Protein AF-0000000079569253 (afdb_homodimer)

Organism: NCBI:txid1891644

InterPro domains:
  IPR000524 Transcription regulator HTH, GntR [PF00392] (21-79)
  IPR000524 Transcription regulator HTH, GntR [PS50949] (15-82)
  IPR000524 Transcription regulator HTH, GntR [SM00345] (21-79)
  IPR000524 Transcription regulator HTH, GntR [cd07377] (21-80)
  IPR008920 Transcription regulator FadR/GntR, C-terminal [G3DSA:1.20.120.530] (83-226)
  IPR008920 Transcription regulator FadR/GntR, C-terminal [SSF48008] (85-219)
  IPR011711 GntR, C-terminal [PF07729] (90-211)
  IPR011711 GntR, C-terminal [SM00895] (89-213)
  IPR036388 Winged helix-like DNA-binding domain superfamily [G3DSA:1.10.10.10] (3-81)
  IPR036390 Winged helix DNA-binding domain superfamily [SSF46785] (16-83)

Nearest PDB structures (foldseek):
  4p9f-assembly1_A  TM=8.230E-01  e=5.318E-10  Escherichia coli UMEA 3718-1
  7u5q-assembly2_B  TM=7.667E-01  e=5.229E-09  Brucella melitensis ATCC 23457
  7xp1-assembly1_A-2  TM=7.325E-01  e=9.753E-09  Pseudomonas aeruginosa PAO1
  6za7-assembly1_B  TM=6.661E-01  e=1.355E-09  Agrobacterium fabrum str. C58
  3c7j-assembly1_B-2  TM=5.438E-01  e=5.704E-08  Pseudomonas syringae pv. tomato str. DC3000

Secondary structure (DSSP, 8-state):
--THHHHHHHHHHHHHHHHHHHHHHHHHHHTTSS-TT-EEEHHHHHHHHT--HHHHHHHHHHHHHTTSEEEEETTEEEEPPP-HHHHHHHHHHHHHHHHHHHHHHTT---HHHHHHHHHHHHHTT-SSHHHHHHHHHHHHHHHHTTT--HHHHHHHHHHHHHHHHHHHHH--TTS--HHHHHHHHHHHHHHHHHHHSS-HHHHHHHHHHHHHHHHHHHHHHHHHHHS---/--THHHHHHHHHHHHHHHHHHHHHHHHHHHTTSS-TT-EEEHHHHHHHHT--HHHHHHHHHHHHHTTSEEEEETTEEEEPPP-HHHHHHHHHHHHHHHHHHHHHHTT---HHHHHHHHHHHHHTT-SSHHHHHHHHHHHHHHHHTTT--HHHHHHHHHHHHHHHHHHHHH--GGG--HHHHHHHHHHHHHHHHHHHSS-HHHHHHHHHHHHHHHHHHHHHHHHHHHS---

Sequence (460 aa):
MPQNGSLRSVANQTNSAVDLVTAEIRRAVLNGTLAPGQQFSIRGLAEQLGVSHIPIREALRRLETQGLIVLRQARSATVAPLSSDDLRNIYRLRHLIEPPLAAASVGKFSPGQADRLRALLEESRATNPDTAWQAHAEFHAALVEPAANEWDHRLLTTLWTASERYTHLVFDPTNISDVEREERYQLHRVLLEAALGDDAERMRNELADHFGYSTKRALASLEALQSPASMPQNGSLRSVANQTNSAVDLVTAEIRRAVLNGTLAPGQQFSIRGLAEQLGVSHIPIREALRRLETQGLIVLRQARSATVAP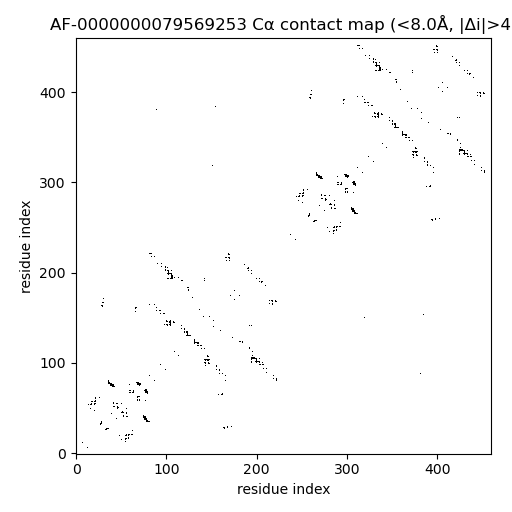LSSDDLRNIYRLRHLIEPPLAAASVGKFSPGQADRLRALLEESRATNPDTAWQAHAEFHAALVEPAANEWDHRLLTTLWTASERYTHLVFDPTNISDVEREERYQLHRVLLEAALGDDAERMRNELADHFGYSTKRALASLEALQSPAS

Foldseek 3Di:
DPPVVVVVCVVVVLVVVLVVLLVVVLVCLQLCVAPAFDKDWLVVSCVVVVHDSVSSVVSQVVVVLLVQWDDDDPTMIGGHHDDLVLLVVLLVVCLVQQLLLLLVLAPQADPVLLVLLVVLLVQLLDLDPVSNLVSVLVNSVSSRVRRDDPVSCVVVVSSSSNCSSLLCLQDVSVDDDPVRSVVVSVLVVLLSCVSHDHGSVSNSVSVSVVSVVSSVSSVVSVVCVVPPDD/DDPVVVVVCVVVVLVVVLVVLLVVVLVCLQLCVAPAFDKDWLVVSCVVVVHDSVSSVVSQVVVVLLVQWDDDDPTMIGGHHDDLVLLVVLLVVCLVQQLLLLLVLAPQDDPVLLVLLVVLLVQLLDLDPVSNLVSVLVNSVSSRVRRDDPVSSVVVVSSSSNCSSLLCLQDVSVDDDPVRSVVVSVLVVLLSCVSHDHGSVSNSVSVSVVSVVSSVSSVVSVVCVVPDDD

Solvent-accessible surface area (backbone atoms only — not comparable to full-atom values): 23893 Å² total; per-residue (Å²): 130,80,67,68,60,58,55,52,51,45,49,58,43,43,55,46,43,21,50,49,46,33,50,52,52,49,49,32,45,55,72,46,78,43,38,67,55,38,74,47,47,47,66,59,50,17,62,74,68,72,46,61,62,62,41,49,52,53,19,46,52,56,35,31,76,38,59,51,31,41,77,83,52,98,60,37,38,25,30,37,64,84,48,68,65,59,54,51,52,48,49,51,51,47,54,67,52,47,22,61,31,26,17,61,12,30,72,55,62,46,72,67,53,48,50,49,43,54,50,22,57,60,38,35,65,41,81,51,40,68,55,11,50,52,20,47,55,49,33,62,52,53,51,22,48,69,50,48,50,73,66,53,48,54,51,47,52,46,45,52,56,46,45,42,59,48,47,33,66,65,50,41,61,88,74,56,49,72,66,57,48,50,50,53,49,51,60,50,46,54,48,52,53,29,42,75,37,81,43,33,66,56,23,24,49,51,46,45,48,48,50,52,52,52,49,54,48,30,48,52,46,50,50,57,66,72,51,65,84,125,133,79,75,66,63,61,53,52,52,45,48,57,43,42,54,45,43,23,50,50,46,33,51,52,51,48,48,31,45,55,72,47,78,44,38,68,55,38,71,45,46,48,65,59,50,19,65,73,68,72,46,60,62,65,40,49,53,53,20,46,52,55,35,31,78,37,58,50,31,41,77,84,50,98,59,37,37,25,30,38,64,83,47,69,65,58,54,51,53,48,50,52,51,45,55,66,52,47,22,61,31,26,16,61,12,31,73,55,63,47,72,66,53,49,50,48,43,54,52,22,56,60,37,34,64,41,80,51,40,68,53,11,50,52,21,47,54,49,34,61,52,54,50,22,49,66,52,48,50,73,66,52,48,53,51,46,51,46,46,52,56,47,45,44,57,47,46,33,66,64,50,40,61,88,74,57,48,72,66,55,46,50,51,53,48,52,62,49,47,54,48,51,52,29,42,73,36,82,43,32,66,57,23,25,50,51,48,44,49,48,50,51,51,52,49,52,49,30,48,53,46,50,50,56,67,71,51,64,82,125

Radius of gyration: 23.81 Å; Cα contacts (8 Å, |Δi|>4): 525; chains: 2; bounding box: 60×63×62 Å

pLDDT: mean 87.36, std 14.67, range [31.45, 98.88]

Structure (mmCIF, N/CA/C/O backbone):
data_AF-0000000079569253-model_v1
#
loop_
_entity.id
_entity.type
_entity.pdbx_description
1 polymer 'GntR family transcriptional regulator'
#
loop_
_atom_site.group_PDB
_atom_site.id
_atom_site.type_symbol
_atom_site.label_atom_id
_atom_site.label_alt_id
_atom_site.label_comp_id
_atom_site.label_asym_id
_atom_site.label_entity_id
_atom_site.label_seq_id
_atom_site.pdbx_PDB_ins_code
_atom_site.Cartn_x
_atom_site.Cartn_y
_atom_site.Cartn_z
_atom_site.occupancy
_atom_site.B_iso_or_equiv
_atom_site.auth_seq_id
_atom_site.auth_comp_id
_atom_site.auth_asym_id
_atom_site.auth_atom_id
_atom_site.pdbx_PDB_model_num
ATOM 1 N N . MET A 1 1 ? 8.688 21.109 -39.844 1 31.45 1 MET A N 1
ATOM 2 C CA . MET A 1 1 ? 8.453 21.734 -38.531 1 31.45 1 MET A CA 1
ATOM 3 C C . MET A 1 1 ? 8.258 20.672 -37.438 1 31.45 1 MET A C 1
ATOM 5 O O . MET A 1 1 ? 7.52 19.703 -37.656 1 31.45 1 MET A O 1
ATOM 9 N N . PRO A 1 2 ? 9.266 20.406 -36.469 1 34.91 2 PRO A N 1
ATOM 10 C CA . PRO A 1 2 ? 9.477 19.172 -35.719 1 34.91 2 PRO A CA 1
ATOM 11 C C . PRO A 1 2 ? 8.312 18.828 -34.781 1 34.91 2 PRO A C 1
ATOM 13 O O . PRO A 1 2 ? 7.957 19.641 -33.938 1 34.91 2 PRO A O 1
ATOM 16 N N . GLN A 1 3 ? 7.238 18.234 -35.156 1 39.31 3 GLN A N 1
ATOM 17 C CA . GLN A 1 3 ? 6.004 17.703 -34.594 1 39.31 3 GLN A CA 1
ATOM 18 C C . GLN A 1 3 ? 6.277 16.969 -33.281 1 39.31 3 GLN A C 1
ATOM 20 O O . GLN A 1 3 ? 5.348 16.656 -32.531 1 39.31 3 GLN A O 1
ATOM 25 N N . ASN A 1 4 ? 7.473 16.484 -33.094 1 43.94 4 ASN A N 1
ATOM 26 C CA . ASN A 1 4 ? 7.891 15.672 -31.953 1 43.94 4 ASN A CA 1
ATOM 27 C C . ASN A 1 4 ? 7.945 16.5 -30.656 1 43.94 4 ASN A C 1
ATOM 29 O O . ASN A 1 4 ? 7.812 15.945 -29.562 1 43.94 4 ASN A O 1
ATOM 33 N N . GLY A 1 5 ? 8.211 17.797 -30.797 1 40.97 5 GLY A N 1
ATOM 34 C CA . GLY A 1 5 ? 8.305 18.734 -29.688 1 40.97 5 GLY A CA 1
ATOM 35 C C . GLY A 1 5 ? 6.969 19.016 -29.031 1 40.97 5 GLY A C 1
ATOM 36 O O . GLY A 1 5 ? 6.898 19.234 -27.812 1 40.97 5 GLY A O 1
ATOM 37 N N . SER A 1 6 ? 5.941 19.125 -29.844 1 44.12 6 SER A N 1
ATOM 38 C CA . SER A 1 6 ? 4.617 19.484 -29.359 1 44.12 6 SER A CA 1
ATOM 39 C C . SER A 1 6 ? 4.039 18.391 -28.469 1 44.12 6 SER A C 1
ATOM 41 O O . SER A 1 6 ? 3.43 18.672 -27.438 1 44.12 6 SER A O 1
ATOM 43 N N . LEU A 1 7 ? 4.328 17.109 -28.766 1 39.59 7 LEU A N 1
ATOM 44 C CA . LEU A 1 7 ? 3.732 16 -28.031 1 39.59 7 LEU A CA 1
ATOM 45 C C . LEU A 1 7 ? 4.391 15.844 -26.656 1 39.59 7 LEU A C 1
ATOM 47 O O . LEU A 1 7 ? 3.717 15.547 -25.672 1 39.59 7 LEU A O 1
ATOM 51 N N . ARG A 1 8 ? 5.742 16.078 -26.594 1 43.16 8 ARG A N 1
ATOM 52 C CA . ARG A 1 8 ? 6.422 16.047 -25.312 1 43.16 8 ARG A CA 1
ATOM 53 C C . ARG A 1 8 ? 5.902 17.141 -24.375 1 43.16 8 ARG A C 1
ATOM 55 O O . ARG A 1 8 ? 5.754 16.922 -23.172 1 43.16 8 ARG A O 1
ATOM 62 N N . SER A 1 9 ? 5.703 18.234 -25.094 1 45.44 9 SER A N 1
ATOM 63 C CA . SER A 1 9 ? 5.203 19.375 -24.328 1 45.44 9 SER A CA 1
ATOM 64 C C . SER A 1 9 ? 3.809 19.109 -23.781 1 45.44 9 SER A C 1
ATOM 66 O O . SER A 1 9 ? 3.523 19.422 -22.625 1 45.44 9 SER A O 1
ATOM 68 N N . VAL A 1 10 ? 3.074 18.281 -24.562 1 41.62 10 VAL A N 1
ATOM 69 C CA . VAL A 1 10 ? 1.703 18.031 -24.125 1 41.62 10 VAL A CA 1
ATOM 70 C C . VAL A 1 10 ? 1.697 17 -23 1 41.62 10 VAL A C 1
ATOM 72 O O . VAL A 1 10 ? 0.963 17.141 -22.016 1 41.62 10 VAL A O 1
ATOM 75 N N . ALA A 1 11 ? 2.529 15.945 -23.109 1 44.12 11 ALA A N 1
ATOM 76 C CA . ALA A 1 11 ? 2.602 14.914 -22.078 1 44.12 11 ALA A CA 1
ATOM 77 C C . ALA A 1 11 ? 3.156 15.492 -20.766 1 44.12 11 ALA A C 1
ATOM 79 O O . ALA A 1 11 ? 2.662 15.172 -19.688 1 44.12 11 ALA A O 1
ATOM 80 N N . ASN A 1 12 ? 4.301 16.172 -20.922 1 49.88 12 ASN A N 1
ATOM 81 C CA . ASN A 1 12 ? 4.82 16.891 -19.766 1 49.88 12 ASN A CA 1
ATOM 82 C C . ASN A 1 12 ? 3.781 17.844 -19.188 1 49.88 12 ASN A C 1
ATOM 84 O O . ASN A 1 12 ? 3.678 17.984 -17.969 1 49.88 12 ASN A O 1
ATOM 88 N N . GLN A 1 13 ? 3.055 18.297 -20.125 1 51.44 13 GLN A N 1
ATOM 89 C CA . GLN A 1 13 ? 2.004 19.219 -19.703 1 51.44 13 GLN A CA 1
ATOM 90 C C . GLN A 1 13 ? 0.846 18.469 -19.047 1 51.44 13 GLN A C 1
ATOM 92 O O . GLN A 1 13 ? 0.265 18.938 -18.078 1 51.44 13 GLN A O 1
ATOM 97 N N . THR A 1 14 ? 0.548 17.281 -19.641 1 51.22 14 THR A N 1
ATOM 98 C CA . THR A 1 14 ? -0.54 16.484 -19.094 1 51.22 14 THR A CA 1
ATOM 99 C C . THR A 1 14 ? -0.167 15.945 -17.719 1 51.22 14 THR A C 1
ATOM 101 O O . THR A 1 14 ? -0.992 15.938 -16.797 1 51.22 14 THR A O 1
ATOM 104 N N . ASN A 1 15 ? 1.116 15.406 -17.609 1 58.38 15 ASN A N 1
ATOM 105 C CA . ASN A 1 15 ? 1.576 14.977 -16.297 1 58.38 15 ASN A CA 1
ATOM 106 C C . ASN A 1 15 ? 1.554 16.125 -15.289 1 58.38 15 ASN A C 1
ATOM 108 O O . ASN A 1 15 ? 1.135 15.938 -14.141 1 58.38 15 ASN A O 1
ATOM 112 N N . SER A 1 16 ? 1.792 17.141 -15.945 1 71.38 16 SER A N 1
ATOM 113 C CA . SER A 1 16 ? 1.782 18.344 -15.117 1 71.38 16 SER A CA 1
ATOM 114 C C . SER A 1 16 ? 0.36 18.734 -14.742 1 71.38 16 SER A C 1
ATOM 116 O O . SER A 1 16 ? 0.093 19.094 -13.586 1 71.38 16 SER A O 1
ATOM 118 N N . ALA A 1 17 ? -0.539 18.438 -15.719 1 79.62 17 ALA A N 1
ATOM 119 C CA . ALA A 1 17 ? -1.925 18.812 -15.445 1 79.62 17 ALA A CA 1
ATOM 120 C C . ALA A 1 17 ? -2.561 17.859 -14.438 1 79.62 17 ALA A C 1
ATOM 122 O O . ALA A 1 17 ? -3.293 18.281 -13.547 1 79.62 17 ALA A O 1
ATOM 123 N N . VAL A 1 18 ? -2.244 16.531 -14.555 1 84.75 18 VAL A N 1
ATOM 124 C CA . VAL A 1 18 ? -2.771 15.539 -13.633 1 84.75 18 VAL A CA 1
ATOM 125 C C . VAL A 1 18 ? -2.266 15.812 -12.219 1 84.75 18 VAL A C 1
ATOM 127 O O . VAL A 1 18 ? -3.033 15.758 -11.258 1 84.75 18 VAL A O 1
ATOM 130 N N . ASP A 1 19 ? -1.013 16.141 -12.211 1 85.44 19 ASP A N 1
ATOM 131 C CA . ASP A 1 19 ? -0.419 16.453 -10.914 1 85.44 19 ASP A CA 1
ATOM 132 C C . ASP A 1 19 ? -1.086 17.672 -10.281 1 85.44 19 ASP A C 1
ATOM 134 O O . ASP A 1 19 ? -1.398 17.672 -9.086 1 85.44 19 ASP A O 1
ATOM 138 N N . LEU A 1 20 ? -1.277 18.625 -11.078 1 85.31 20 LEU A N 1
ATOM 139 C CA . LEU A 1 20 ? -1.897 19.859 -10.602 1 85.31 20 LEU A CA 1
ATOM 140 C C . LEU A 1 20 ? -3.336 19.609 -10.164 1 85.31 20 LEU A C 1
ATOM 142 O O . LEU A 1 20 ? -3.754 20.062 -9.094 1 85.31 20 LEU A O 1
ATOM 146 N N . VAL A 1 21 ? -4.047 18.922 -10.977 1 89.31 21 VAL A N 1
ATOM 147 C CA . VAL A 1 21 ? -5.445 18.625 -10.664 1 89.31 21 VAL A CA 1
ATOM 148 C C . VAL A 1 21 ? -5.523 17.766 -9.406 1 89.31 21 VAL A C 1
ATOM 150 O O . VAL A 1 21 ? -6.363 18 -8.539 1 89.31 21 VAL A O 1
ATOM 153 N N . THR A 1 22 ? -4.645 16.828 -9.336 1 90 22 THR A N 1
ATOM 154 C CA . THR A 1 22 ? -4.605 15.953 -8.164 1 90 22 THR A CA 1
ATOM 155 C C . THR A 1 22 ? -4.371 16.766 -6.895 1 90 22 THR A C 1
ATOM 157 O O . THR A 1 22 ? -5.078 16.609 -5.898 1 90 22 THR A O 1
ATOM 160 N N . ALA A 1 23 ? -3.439 17.672 -7.008 1 87.25 23 ALA A N 1
ATOM 161 C CA . ALA A 1 23 ? -3.102 18.516 -5.859 1 87.25 23 ALA A CA 1
ATOM 162 C C . ALA A 1 23 ? -4.273 19.406 -5.469 1 87.25 23 ALA A C 1
ATOM 164 O O . ALA A 1 23 ? -4.562 19.578 -4.285 1 87.25 23 ALA A O 1
ATOM 165 N N . GLU A 1 24 ? -4.922 19.922 -6.402 1 87.44 24 GLU A N 1
ATOM 166 C CA . GLU A 1 24 ? -6.027 20.844 -6.141 1 87.44 24 GLU A CA 1
ATOM 167 C C . GLU A 1 24 ? -7.211 20.109 -5.512 1 87.44 24 GLU A C 1
ATOM 169 O O . GLU A 1 24 ? -7.809 20.609 -4.551 1 87.44 24 GLU A O 1
ATOM 174 N N . ILE A 1 25 ? -7.523 19.016 -6.023 1 89.56 25 ILE A N 1
ATOM 175 C CA . ILE A 1 25 ? -8.641 18.25 -5.484 1 89.56 25 ILE A CA 1
ATOM 176 C C . ILE A 1 25 ? -8.305 17.766 -4.078 1 89.56 25 ILE A C 1
ATOM 178 O O . ILE A 1 25 ? -9.141 17.828 -3.174 1 89.56 25 ILE A O 1
ATOM 182 N N . ARG A 1 26 ? -7.117 17.328 -3.939 1 88.44 26 ARG A N 1
ATOM 183 C CA . ARG A 1 26 ? -6.672 16.891 -2.619 1 88.44 26 ARG A CA 1
ATOM 184 C C . ARG A 1 26 ? -6.793 18.016 -1.599 1 88.44 26 ARG A C 1
ATOM 186 O O . ARG A 1 26 ? -7.309 17.812 -0.497 1 88.44 26 ARG A O 1
ATOM 193 N N . ARG A 1 27 ? -6.324 19.156 -1.987 1 84.69 27 ARG A N 1
ATOM 194 C CA . ARG A 1 27 ? -6.414 20.328 -1.115 1 84.69 27 ARG A CA 1
ATOM 195 C C . ARG A 1 27 ? -7.863 20.625 -0.748 1 84.69 27 ARG A C 1
ATOM 197 O O . ARG A 1 27 ? -8.172 20.875 0.417 1 84.69 27 ARG A O 1
ATOM 204 N N . ALA A 1 28 ? -8.727 20.547 -1.685 1 86.44 28 ALA A N 1
ATOM 205 C CA . ALA A 1 28 ? -10.141 20.844 -1.459 1 86.44 28 ALA A CA 1
ATOM 206 C C . ALA A 1 28 ? -10.773 19.828 -0.52 1 86.44 28 ALA A C 1
ATOM 208 O O . ALA A 1 28 ? -11.633 20.172 0.297 1 86.44 28 ALA A O 1
ATOM 209 N N . VAL A 1 29 ? -10.32 18.625 -0.598 1 87.44 29 VAL A N 1
ATOM 210 C CA . VAL A 1 29 ? -10.828 17.562 0.26 1 87.44 29 VAL A CA 1
ATOM 211 C C . VAL A 1 29 ? -10.312 17.75 1.685 1 87.44 29 VAL A C 1
ATOM 213 O O . VAL A 1 29 ? -11.086 17.703 2.645 1 87.44 29 VAL A O 1
ATOM 216 N N . LEU A 1 30 ? -9.078 18.094 1.805 1 84.75 30 LEU A N 1
ATOM 217 C CA . LEU A 1 30 ? -8.414 18.141 3.105 1 84.75 30 LEU A CA 1
ATOM 218 C C . LEU A 1 30 ? -8.844 19.375 3.885 1 84.75 30 LEU A C 1
ATOM 220 O O . LEU A 1 30 ? -8.945 19.344 5.113 1 84.75 30 LEU A O 1
ATOM 224 N N . ASN A 1 31 ? -9.125 20.422 3.145 1 79.88 31 ASN A N 1
ATOM 225 C CA . ASN A 1 31 ? -9.5 21.641 3.848 1 79.88 31 ASN A CA 1
ATOM 226 C C . ASN A 1 31 ? -11.016 21.766 4.004 1 79.88 31 ASN A C 1
ATOM 228 O O . ASN A 1 31 ? -11.516 22.75 4.535 1 79.88 31 ASN A O 1
ATOM 232 N N . GLY A 1 32 ? -11.75 20.781 3.449 1 83.12 32 GLY A N 1
ATOM 233 C CA . GLY A 1 32 ? -13.18 20.703 3.689 1 83.12 32 GLY A CA 1
ATOM 234 C C . GLY A 1 32 ? -14 21.438 2.637 1 83.12 32 GLY A C 1
ATOM 235 O O . GLY A 1 32 ? -15.227 21.406 2.672 1 83.12 32 GLY A O 1
ATOM 236 N N . THR A 1 33 ? -13.32 22.109 1.691 1 83.88 33 THR A N 1
ATOM 237 C CA . THR A 1 33 ? -14.055 22.719 0.582 1 83.88 33 THR A CA 1
ATOM 238 C C . THR A 1 33 ? -14.922 21.672 -0.124 1 83.88 33 THR A C 1
ATOM 240 O O . THR A 1 33 ? -16.047 21.969 -0.526 1 83.88 33 THR A O 1
ATOM 243 N N . LEU A 1 34 ? -14.391 20.547 -0.294 1 88.81 34 LEU A N 1
ATOM 244 C CA . LEU A 1 34 ? -15.172 19.375 -0.635 1 88.81 34 LEU A CA 1
ATOM 245 C C . LEU A 1 34 ? -15.398 18.5 0.592 1 88.81 34 LEU A C 1
ATOM 247 O O . LEU A 1 34 ? -14.461 17.859 1.083 1 88.81 34 LEU A O 1
ATOM 251 N N . ALA A 1 35 ? -16.625 18.438 1.01 1 88.25 35 ALA A N 1
ATOM 252 C CA . ALA A 1 35 ? -16.922 17.812 2.291 1 88.25 35 ALA A CA 1
ATOM 253 C C . ALA A 1 35 ? -16.938 16.281 2.16 1 88.25 35 ALA A C 1
ATOM 255 O O . ALA A 1 35 ? -17.25 15.75 1.095 1 88.25 35 ALA A O 1
ATOM 256 N N . PRO A 1 36 ? -16.656 15.633 3.266 1 89.12 36 PRO A N 1
ATOM 257 C CA . PRO A 1 36 ? -16.797 14.18 3.252 1 89.12 36 PRO A CA 1
ATOM 258 C C . PRO A 1 36 ? -18.188 13.719 2.818 1 89.12 36 PRO A C 1
ATOM 260 O O . PRO A 1 36 ? -19.188 14.242 3.307 1 89.12 36 PRO A O 1
ATOM 263 N N . GLY A 1 37 ? -18.172 12.805 1.849 1 89.69 37 GLY A N 1
ATOM 264 C CA . GLY A 1 37 ? -19.438 12.273 1.363 1 89.69 37 GLY A CA 1
ATOM 265 C C . GLY A 1 37 ? -20.047 13.109 0.26 1 89.69 37 GLY A C 1
ATOM 266 O O . GLY A 1 37 ? -21.031 12.695 -0.373 1 89.69 37 GLY A O 1
ATOM 267 N N . GLN A 1 38 ? -19.5 14.25 -0.026 1 90.94 38 GLN A N 1
ATOM 268 C CA . GLN A 1 38 ? -20.047 15.148 -1.04 1 90.94 38 GLN A CA 1
ATOM 269 C C . GLN A 1 38 ? -19.812 14.594 -2.443 1 90.94 38 GLN A C 1
ATOM 271 O O . GLN A 1 38 ? -18.719 14.141 -2.764 1 90.94 38 GLN A O 1
ATOM 276 N N . GLN A 1 39 ? -20.828 14.625 -3.209 1 91.31 39 GLN A N 1
ATOM 277 C CA . GLN A 1 39 ? -20.719 14.258 -4.617 1 91.31 39 GLN A CA 1
ATOM 278 C C . GLN A 1 39 ? -20.406 15.469 -5.48 1 91.31 39 GLN A C 1
ATOM 280 O O . GLN A 1 39 ? -20.875 16.578 -5.215 1 91.31 39 GLN A O 1
ATOM 285 N N . PHE A 1 40 ? -19.562 15.25 -6.48 1 87.94 40 PHE A N 1
ATOM 286 C CA . PHE A 1 40 ? -19.281 16.344 -7.41 1 87.94 40 PHE A CA 1
ATOM 287 C C . PHE A 1 40 ? -19.094 15.805 -8.828 1 87.94 40 PHE A C 1
ATOM 289 O O . PHE A 1 40 ? -18.734 14.641 -9.016 1 87.94 40 PHE A O 1
ATOM 296 N N . SER A 1 41 ? -19.469 16.609 -9.734 1 88.31 41 SER A N 1
ATOM 297 C CA . SER A 1 41 ? -19.422 16.219 -11.141 1 88.31 41 SER A CA 1
ATOM 298 C C . SER A 1 41 ? -18.031 16.422 -11.727 1 88.31 41 SER A C 1
ATOM 300 O O . SER A 1 41 ? -17.375 17.406 -11.43 1 88.31 41 SER A O 1
ATOM 302 N N . ILE A 1 42 ? -17.656 15.484 -12.516 1 86.88 42 ILE A N 1
ATOM 303 C CA . ILE A 1 42 ? -16.359 15.578 -13.203 1 86.88 42 ILE A CA 1
ATOM 304 C C . ILE A 1 42 ? -16.391 16.75 -14.18 1 86.88 42 ILE A C 1
ATOM 306 O O . ILE A 1 42 ? -15.414 17.5 -14.281 1 86.88 42 ILE A O 1
ATOM 310 N N . ARG A 1 43 ? -17.469 16.891 -14.828 1 85.25 43 ARG A N 1
ATOM 311 C CA . ARG A 1 43 ? -17.641 18 -15.773 1 85.25 43 ARG A CA 1
ATOM 312 C C . ARG A 1 43 ? -17.531 19.344 -15.062 1 85.25 43 ARG A C 1
ATOM 314 O O . ARG A 1 43 ? -16.844 20.25 -15.539 1 85.25 43 ARG A O 1
ATOM 321 N N . GLY A 1 44 ? -18.219 19.438 -14.031 1 86.38 44 GLY A N 1
ATOM 322 C CA . GLY A 1 44 ? -18.156 20.672 -13.266 1 86.38 44 GLY A CA 1
ATOM 323 C C . GLY A 1 44 ? -16.75 21.016 -12.805 1 86.38 44 GLY A C 1
ATOM 324 O O . GLY A 1 44 ? -16.344 22.188 -12.875 1 86.38 44 GLY A O 1
ATOM 325 N N . LEU A 1 45 ? -16.062 20.047 -12.336 1 85.56 45 LEU A N 1
ATOM 326 C CA . LEU A 1 45 ? -14.703 20.266 -11.867 1 85.56 45 LEU A CA 1
ATOM 327 C C . LEU A 1 45 ? -13.781 20.656 -13.023 1 85.56 45 LEU A C 1
ATOM 329 O O . LEU A 1 45 ? -12.898 21.5 -12.867 1 85.56 45 LEU A O 1
ATOM 333 N N . ALA A 1 46 ? -13.992 20.016 -14.086 1 86.88 46 ALA A N 1
ATOM 334 C CA . ALA A 1 46 ? -13.219 20.328 -15.281 1 86.88 46 ALA A CA 1
ATOM 335 C C . ALA A 1 46 ? -13.406 21.797 -15.672 1 86.88 46 ALA A C 1
ATOM 337 O O . ALA A 1 46 ? -12.43 22.5 -15.977 1 86.88 46 ALA A O 1
ATOM 338 N N . GLU A 1 47 ? -14.609 22.234 -15.633 1 87.94 47 GLU A N 1
ATOM 339 C CA . GLU A 1 47 ? -14.93 23.625 -15.945 1 87.94 47 GLU A CA 1
ATOM 340 C C . GLU A 1 47 ? -14.281 24.578 -14.953 1 87.94 47 GLU A C 1
ATOM 342 O O . GLU A 1 47 ? -13.703 25.594 -15.336 1 87.94 47 GLU A O 1
ATOM 347 N N . GLN A 1 48 ? -14.328 24.234 -13.805 1 85.38 48 GLN A N 1
ATOM 348 C CA . GLN A 1 48 ? -13.781 25.062 -12.742 1 85.38 48 GLN A CA 1
ATOM 349 C C . GLN A 1 48 ? -12.266 25.188 -12.852 1 85.38 48 GLN A C 1
ATOM 351 O O . GLN A 1 48 ? -11.703 26.25 -12.586 1 85.38 48 GLN A O 1
ATOM 356 N N . LEU A 1 49 ? -11.672 24.109 -13.25 1 86.38 49 LEU A N 1
ATOM 357 C CA . LEU A 1 49 ? -10.211 24.094 -13.234 1 86.38 49 LEU A CA 1
ATOM 358 C C . LEU A 1 49 ? -9.648 24.422 -14.609 1 86.38 49 LEU A C 1
ATOM 360 O O . LEU A 1 49 ? -8.438 24.578 -14.773 1 86.38 49 LEU A O 1
ATOM 364 N N . GLY A 1 50 ? -10.461 24.469 -15.578 1 87.12 50 GLY A N 1
ATOM 365 C CA . GLY A 1 50 ? -10.047 24.828 -16.922 1 87.12 50 GLY A CA 1
ATOM 366 C C . GLY A 1 50 ? -9.242 23.75 -17.625 1 87.12 50 GLY A C 1
ATOM 367 O O . GLY A 1 50 ? -8.258 24.031 -18.297 1 87.12 50 GLY A O 1
ATOM 368 N N . VAL A 1 51 ? -9.516 22.547 -17.266 1 85.31 51 VAL A N 1
ATOM 369 C CA . VAL A 1 51 ? -8.836 21.422 -17.891 1 85.31 51 VAL A CA 1
ATOM 370 C C . VAL A 1 51 ? -9.859 20.453 -18.469 1 85.31 51 VAL A C 1
ATOM 372 O O . VAL A 1 51 ? -11.062 20.578 -18.203 1 85.31 51 VAL A O 1
ATOM 375 N N . SER A 1 52 ? -9.367 19.641 -19.328 1 82.25 52 SER A N 1
ATOM 376 C CA . SER A 1 52 ? -10.25 18.625 -19.906 1 82.25 52 SER A CA 1
ATOM 377 C C . SER A 1 52 ? -10.578 17.547 -18.875 1 82.25 52 SER A C 1
ATOM 379 O O . SER A 1 52 ? -10.016 17.516 -17.781 1 82.25 52 SER A O 1
ATOM 381 N N . HIS A 1 53 ? -11.516 16.656 -19.281 1 81.81 53 HIS A N 1
ATOM 382 C CA . HIS A 1 53 ? -11.969 15.586 -18.391 1 81.81 53 HIS A CA 1
ATOM 383 C C . HIS A 1 53 ? -10.891 14.523 -18.219 1 81.81 53 HIS A C 1
ATOM 385 O O . HIS A 1 53 ? -10.867 13.812 -17.203 1 81.81 53 HIS A O 1
ATOM 391 N N . ILE A 1 54 ? -9.992 14.477 -19.062 1 78.12 54 ILE A N 1
ATOM 392 C CA . ILE A 1 54 ? -9.008 13.398 -19.062 1 78.12 54 ILE A CA 1
ATOM 393 C C . ILE A 1 54 ? -8.102 13.531 -17.844 1 78.12 54 ILE A C 1
ATOM 395 O O . ILE A 1 54 ? -7.984 12.594 -17.047 1 78.12 54 ILE A O 1
ATOM 399 N N . PRO A 1 55 ? -7.48 14.633 -17.641 1 83.88 55 PRO A N 1
ATOM 400 C CA . PRO A 1 55 ? -6.633 14.742 -16.453 1 83.88 55 PRO A CA 1
ATOM 401 C C . PRO A 1 55 ? -7.43 14.641 -15.148 1 83.88 55 PRO A C 1
ATOM 403 O O . PRO A 1 55 ? -6.895 14.203 -14.125 1 83.88 55 PRO A O 1
ATOM 406 N N . ILE A 1 56 ? -8.672 15.055 -15.141 1 86.44 56 ILE A N 1
ATOM 407 C CA . ILE A 1 56 ? -9.508 14.977 -13.945 1 86.44 56 ILE A CA 1
ATOM 408 C C . ILE A 1 56 ? -9.734 13.516 -13.57 1 86.44 56 ILE A C 1
ATOM 410 O O . ILE A 1 56 ? -9.555 13.125 -12.414 1 86.44 56 ILE A O 1
ATOM 414 N N . ARG A 1 57 ? -10.055 12.797 -14.539 1 81.81 57 ARG A N 1
ATOM 415 C CA . ARG A 1 57 ? -10.312 11.383 -14.297 1 81.81 57 ARG A CA 1
ATOM 416 C C . ARG A 1 57 ? -9.062 10.672 -13.789 1 81.81 57 ARG A C 1
ATOM 418 O O . ARG A 1 57 ? -9.133 9.836 -12.883 1 81.81 57 ARG A O 1
ATOM 425 N N . GLU A 1 58 ? -8.008 11.008 -14.344 1 83.25 58 GLU A N 1
ATOM 426 C CA . GLU A 1 58 ? -6.75 10.422 -13.891 1 83.25 58 GLU A CA 1
ATOM 427 C C . GLU A 1 58 ? -6.434 10.836 -12.461 1 83.25 58 GLU A C 1
ATOM 429 O O . GLU A 1 58 ? -6.012 10 -11.648 1 83.25 58 GLU A O 1
ATOM 434 N N . ALA A 1 59 ? -6.645 12.031 -12.242 1 87.62 59 ALA A N 1
ATOM 435 C CA . ALA A 1 59 ? -6.43 12.539 -10.891 1 87.62 59 ALA A CA 1
ATOM 436 C C . ALA A 1 59 ? -7.352 11.844 -9.891 1 87.62 59 ALA A C 1
ATOM 438 O O . ALA A 1 59 ? -6.926 11.469 -8.797 1 87.62 59 ALA A O 1
ATOM 439 N N . LEU A 1 60 ? -8.539 11.672 -10.336 1 88.06 60 LEU A N 1
ATOM 440 C CA . LEU A 1 60 ? -9.523 11.047 -9.461 1 88.06 60 LEU A CA 1
ATOM 441 C C . LEU A 1 60 ? -9.18 9.586 -9.211 1 88.06 60 LEU A C 1
ATOM 443 O O . LEU A 1 60 ? -9.375 9.078 -8.102 1 88.06 60 LEU A O 1
ATOM 447 N N . ARG A 1 61 ?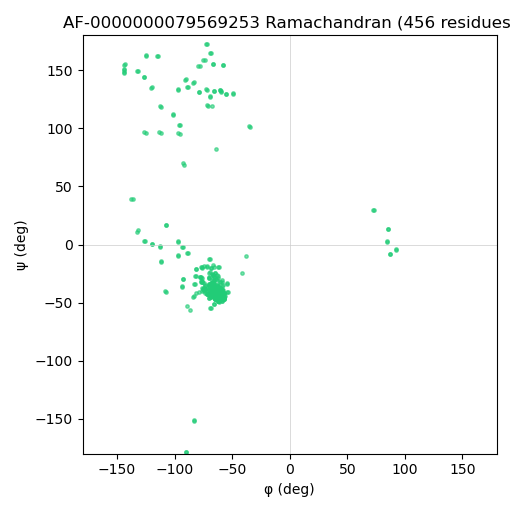 -8.633 8.961 -10.125 1 83.75 61 ARG A N 1
ATOM 448 C CA . ARG A 1 61 ? -8.195 7.582 -9.938 1 83.75 61 ARG A CA 1
ATOM 449 C C . ARG A 1 61 ? -7.051 7.5 -8.938 1 83.75 61 ARG A C 1
ATOM 451 O O . ARG A 1 61 ? -7.027 6.609 -8.086 1 83.75 61 ARG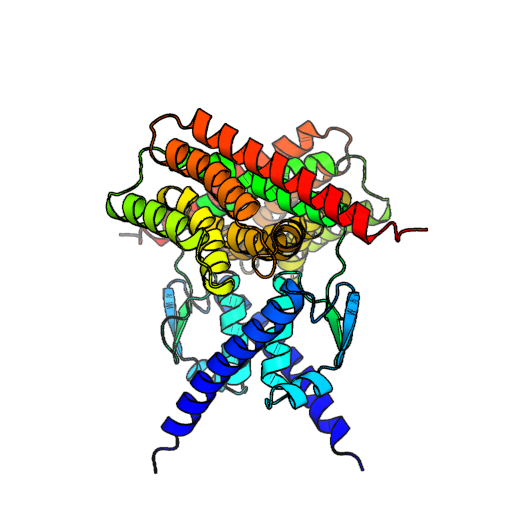 A O 1
ATOM 458 N N . ARG A 1 62 ? -6.148 8.398 -9.07 1 83.88 62 ARG A N 1
ATOM 459 C CA . ARG A 1 62 ? -5.047 8.469 -8.117 1 83.88 62 ARG A CA 1
ATOM 460 C C . ARG A 1 62 ? -5.566 8.719 -6.703 1 83.88 62 ARG A C 1
ATOM 462 O O . ARG A 1 62 ? -5.145 8.047 -5.758 1 83.88 62 ARG A O 1
ATOM 469 N N . LEU A 1 63 ? -6.48 9.625 -6.66 1 88.88 63 LEU A N 1
ATOM 470 C CA . LEU A 1 63 ? -7.031 9.992 -5.359 1 88.88 63 LEU A CA 1
ATOM 471 C C . LEU A 1 63 ? -7.879 8.859 -4.789 1 88.88 63 LEU A C 1
ATOM 473 O O . LEU A 1 63 ? -7.977 8.703 -3.568 1 88.88 63 LEU A O 1
ATOM 477 N N . GLU A 1 64 ? -8.445 8.078 -5.656 1 87.38 64 GLU A N 1
ATOM 478 C CA . GLU A 1 64 ? -9.203 6.91 -5.215 1 87.38 64 GLU A CA 1
ATOM 479 C C . GLU A 1 64 ? -8.281 5.863 -4.59 1 87.38 64 GLU A C 1
ATOM 481 O O . GLU A 1 64 ? -8.617 5.27 -3.561 1 87.38 64 GLU A O 1
ATOM 486 N N . THR A 1 65 ? -7.164 5.727 -5.184 1 80.06 65 THR A N 1
ATOM 487 C CA . THR A 1 65 ? -6.195 4.781 -4.641 1 80.06 65 THR A CA 1
ATOM 488 C C . THR A 1 65 ? -5.715 5.23 -3.264 1 80.06 65 THR A C 1
ATOM 490 O O . THR A 1 65 ? -5.301 4.402 -2.447 1 80.06 65 THR A O 1
ATOM 493 N N . GLN A 1 66 ? -5.812 6.488 -3.053 1 82.56 66 GLN A N 1
ATOM 494 C CA . GLN A 1 66 ? -5.387 7.055 -1.775 1 82.56 66 GLN A CA 1
ATOM 495 C C . GLN A 1 66 ? -6.531 7.051 -0.765 1 82.56 66 GLN A C 1
ATOM 497 O O . GLN A 1 66 ? -6.359 7.477 0.379 1 82.56 66 GLN A O 1
ATOM 502 N N . GLY A 1 67 ? -7.762 6.676 -1.251 1 85.19 67 GLY A N 1
ATOM 503 C CA . GLY A 1 67 ? -8.906 6.547 -0.362 1 85.19 67 GLY A CA 1
ATOM 504 C C . GLY A 1 67 ? -9.625 7.859 -0.122 1 85.19 67 GLY A C 1
ATOM 505 O O . GLY A 1 67 ? -10.438 7.969 0.798 1 85.19 67 GLY A O 1
ATOM 506 N N . LEU A 1 68 ? -9.336 8.844 -0.906 1 87.69 68 LEU A N 1
ATOM 507 C CA . LEU A 1 68 ? -9.906 10.164 -0.689 1 87.69 68 LEU A CA 1
ATOM 508 C C . LEU A 1 68 ? -11.195 10.344 -1.488 1 87.69 68 LEU A C 1
ATOM 510 O O . LEU A 1 68 ? -12.062 11.125 -1.104 1 87.69 68 LEU A O 1
ATOM 514 N N . ILE A 1 69 ? -11.227 9.633 -2.625 1 91 69 ILE A N 1
ATOM 515 C CA . ILE A 1 69 ? -12.336 9.758 -3.562 1 91 69 ILE A CA 1
ATOM 516 C C . ILE A 1 69 ? -12.922 8.383 -3.861 1 91 69 ILE A C 1
ATOM 518 O O . ILE A 1 69 ? -12.211 7.375 -3.826 1 91 69 ILE A O 1
ATOM 522 N N . VAL A 1 70 ? -14.172 8.281 -4.031 1 88.19 70 VAL A N 1
ATOM 523 C CA . VAL A 1 70 ? -14.844 7.09 -4.527 1 88.19 70 VAL A CA 1
ATOM 524 C C . VAL A 1 70 ? -15.43 7.359 -5.914 1 88.19 70 VAL A C 1
ATOM 526 O O . VAL A 1 70 ? -16.25 8.266 -6.086 1 88.19 70 VAL A O 1
ATOM 529 N N . LEU A 1 71 ? -14.883 6.547 -6.832 1 84.81 71 LEU A N 1
ATOM 530 C CA . LEU A 1 71 ? -15.375 6.684 -8.195 1 84.81 71 LEU A CA 1
ATOM 531 C C . LEU A 1 71 ? -16.469 5.664 -8.484 1 84.81 71 LEU A C 1
ATOM 533 O O . LEU A 1 71 ? -16.25 4.457 -8.406 1 84.81 71 LEU A O 1
ATOM 537 N N . ARG A 1 72 ? -17.797 5.914 -8.375 1 68.75 72 ARG A N 1
ATOM 538 C CA . ARG A 1 72 ? -18.891 4.973 -8.602 1 68.75 72 ARG A CA 1
ATOM 539 C C . ARG A 1 72 ? -19.281 4.93 -10.07 1 68.75 72 ARG A C 1
ATOM 541 O O . ARG A 1 72 ? -19.516 3.854 -10.625 1 68.75 72 ARG A O 1
ATOM 548 N N . GLN A 1 73 ? -19.609 6.129 -10.516 1 66.62 73 GLN A N 1
ATOM 549 C CA . GLN A 1 73 ? -20.125 6.23 -11.875 1 66.62 73 GLN A CA 1
ATOM 550 C C . GLN A 1 73 ? -19.172 7.02 -12.773 1 66.62 73 GLN A C 1
ATOM 552 O O . GLN A 1 73 ? -18.281 7.707 -12.281 1 66.62 73 GLN A O 1
ATOM 557 N N . ALA A 1 74 ? -19.328 6.883 -14.078 1 66.62 74 ALA A N 1
ATOM 558 C CA . ALA A 1 74 ? -18.453 7.43 -15.102 1 66.62 74 ALA A CA 1
ATOM 559 C C . ALA A 1 74 ? -18.406 8.953 -15.031 1 66.62 74 ALA A C 1
ATOM 561 O O . ALA A 1 74 ? -17.406 9.57 -15.422 1 66.62 74 ALA A O 1
ATOM 562 N N . ARG A 1 75 ? -19.328 9.555 -14.422 1 74.38 75 ARG A N 1
ATOM 563 C CA . ARG A 1 75 ? -19.359 11 -14.609 1 74.38 75 ARG A CA 1
ATOM 564 C C . ARG A 1 75 ? -19.359 11.727 -13.273 1 74.38 75 ARG A C 1
ATOM 566 O O . ARG A 1 75 ? -19.469 12.953 -13.227 1 74.38 75 ARG A O 1
ATOM 573 N N . SER A 1 76 ? -19.266 11.039 -12.172 1 86.31 76 SER A N 1
ATOM 574 C CA . SER A 1 76 ? -19.281 11.688 -10.867 1 86.31 76 SER A CA 1
ATOM 575 C C . SER A 1 76 ? -18.344 11 -9.891 1 86.31 76 SER A C 1
ATOM 577 O O . SER A 1 76 ? -17.938 9.852 -10.109 1 86.31 76 SER A O 1
ATOM 579 N N . ALA A 1 77 ? -17.922 11.836 -8.906 1 90.38 77 ALA A N 1
ATOM 580 C CA . ALA A 1 77 ? -17.062 11.344 -7.828 1 90.38 77 ALA A CA 1
ATOM 581 C C . ALA A 1 77 ? -17.578 11.805 -6.469 1 90.38 77 ALA A C 1
ATOM 583 O O . ALA A 1 77 ? -18.344 12.766 -6.383 1 90.38 77 ALA A O 1
ATOM 584 N N . THR A 1 78 ? -17.344 11.008 -5.504 1 92.81 78 THR A N 1
ATOM 585 C CA . THR A 1 78 ? -17.719 11.344 -4.137 1 92.81 78 THR A CA 1
ATOM 586 C C . THR A 1 78 ? -16.484 11.375 -3.229 1 92.81 78 THR A C 1
ATOM 588 O O . THR A 1 78 ? -15.617 10.508 -3.33 1 92.81 78 THR A O 1
ATOM 591 N N . VAL A 1 79 ? -16.469 12.406 -2.428 1 92.5 79 VAL A N 1
ATOM 592 C CA . VAL A 1 79 ? -15.438 12.383 -1.393 1 92.5 79 VAL A CA 1
ATOM 593 C C . VAL A 1 79 ? -15.711 11.242 -0.418 1 92.5 79 VAL A C 1
ATOM 595 O O . VAL A 1 79 ? -16.844 11.062 0.043 1 92.5 79 VAL A O 1
ATOM 598 N N . ALA A 1 80 ? -14.719 10.477 -0.119 1 91.31 80 ALA A N 1
ATOM 599 C CA . ALA A 1 80 ? -14.898 9.359 0.8 1 91.31 80 ALA A CA 1
ATOM 600 C C . ALA A 1 80 ? -15.359 9.844 2.174 1 91.31 80 ALA A C 1
ATOM 602 O O . ALA A 1 80 ? -14.82 10.82 2.703 1 91.31 80 ALA A O 1
ATOM 603 N N . PRO A 1 81 ? -16.391 9.188 2.723 1 90 81 PRO A N 1
ATOM 604 C CA . PRO A 1 81 ? -16.812 9.594 4.066 1 90 81 PRO A CA 1
ATOM 605 C C . PRO A 1 81 ? -15.766 9.289 5.133 1 90 81 PRO A C 1
ATOM 607 O O . PRO A 1 81 ? -14.93 8.398 4.949 1 90 81 PRO A O 1
ATOM 610 N N . LEU A 1 82 ? -15.844 10.047 6.184 1 91.31 82 LEU A N 1
ATOM 611 C CA . LEU A 1 82 ? -15.016 9.766 7.355 1 91.31 82 LEU A CA 1
ATOM 612 C C . LEU A 1 82 ? -15.719 8.797 8.297 1 91.31 82 LEU A C 1
ATOM 614 O O . LEU A 1 82 ? -16.938 8.875 8.492 1 91.31 82 LEU A O 1
ATOM 618 N N . SER A 1 83 ? -15.023 7.852 8.781 1 92.31 83 SER A N 1
ATOM 619 C CA . SER A 1 83 ? -15.602 6.934 9.758 1 92.31 83 SER A CA 1
ATOM 620 C C . SER A 1 83 ? -14.57 6.516 10.797 1 92.31 83 SER A C 1
ATOM 622 O O . SER A 1 83 ? -13.375 6.473 10.508 1 92.31 83 SER A O 1
ATOM 624 N N . SER A 1 84 ? -15.062 6.23 11.977 1 95.25 84 SER A N 1
ATOM 625 C CA . SER A 1 84 ? -14.211 5.793 13.07 1 95.25 84 SER A CA 1
ATOM 626 C C . SER A 1 84 ? -13.516 4.473 12.742 1 95.25 84 SER A C 1
ATOM 628 O O . SER A 1 84 ? -12.352 4.273 13.094 1 95.25 84 SER A O 1
ATOM 630 N N . ASP A 1 85 ? -14.234 3.658 12.055 1 95.56 85 ASP A N 1
ATOM 631 C CA . ASP A 1 85 ? -13.656 2.373 11.688 1 95.56 85 ASP A CA 1
ATOM 632 C C . ASP A 1 85 ? -12.508 2.553 10.688 1 95.56 85 ASP A C 1
ATOM 634 O O . ASP A 1 85 ? -11.469 1.902 10.812 1 95.56 85 ASP A O 1
ATOM 638 N N . ASP A 1 86 ? -12.766 3.416 9.773 1 95 86 ASP A N 1
ATOM 639 C CA . ASP A 1 86 ? -11.734 3.711 8.781 1 95 86 ASP A CA 1
ATOM 640 C C . ASP A 1 86 ? -10.477 4.277 9.445 1 95 86 ASP A C 1
ATOM 642 O O . ASP A 1 86 ? -9.367 3.826 9.172 1 95 86 ASP A O 1
ATOM 646 N N . LEU A 1 87 ? -10.648 5.176 10.328 1 96.31 87 LEU A N 1
ATOM 647 C CA . LEU A 1 87 ? -9.562 5.773 11.094 1 96.31 87 LEU A CA 1
ATOM 648 C C . LEU A 1 87 ? -8.797 4.711 11.875 1 96.31 87 LEU A C 1
ATOM 650 O O . LEU A 1 87 ? -7.566 4.648 11.797 1 96.31 87 LEU A O 1
ATOM 654 N N . ARG A 1 88 ? -9.508 3.877 12.555 1 97.31 88 ARG A N 1
ATOM 655 C CA . ARG A 1 88 ? -8.891 2.846 13.375 1 97.31 88 ARG A CA 1
ATOM 656 C C . ARG A 1 88 ? -8.094 1.865 12.523 1 97.31 88 ARG A C 1
ATOM 658 O O . ARG A 1 88 ? -7.008 1.431 12.914 1 97.31 88 ARG A O 1
ATOM 665 N N . ASN A 1 89 ? -8.641 1.555 11.406 1 97.31 89 ASN A N 1
ATOM 666 C CA . ASN A 1 89 ? -7.984 0.607 10.508 1 97.31 89 ASN A CA 1
ATOM 667 C C . ASN A 1 89 ? -6.676 1.17 9.961 1 97.31 89 ASN A C 1
ATOM 669 O O . ASN A 1 89 ? -5.672 0.461 9.891 1 97.31 89 ASN A O 1
ATOM 673 N N . ILE A 1 90 ? -6.645 2.395 9.57 1 97.31 90 ILE A N 1
ATOM 674 C CA . ILE A 1 90 ? -5.449 3.057 9.062 1 97.31 90 ILE A CA 1
ATOM 675 C C . ILE A 1 90 ? -4.363 3.07 10.133 1 97.31 90 ILE A C 1
ATOM 677 O O . ILE A 1 90 ? -3.23 2.654 9.891 1 97.31 90 ILE A O 1
ATOM 681 N N . TYR A 1 91 ? -4.727 3.449 11.312 1 97.62 91 TYR A N 1
ATOM 682 C CA . TYR A 1 91 ? -3.723 3.637 12.352 1 97.62 91 TYR A CA 1
ATOM 683 C C . TYR A 1 91 ? -3.26 2.297 12.914 1 97.62 91 TYR A C 1
ATOM 685 O O . TYR A 1 91 ? -2.117 2.162 13.359 1 97.62 91 TYR A O 1
ATOM 693 N N . ARG A 1 92 ? -4.152 1.29 12.859 1 97.5 92 ARG A N 1
ATOM 694 C CA . ARG A 1 92 ? -3.703 -0.053 13.211 1 97.5 92 ARG A CA 1
ATOM 695 C C . ARG A 1 92 ? -2.529 -0.486 12.344 1 97.5 92 ARG A C 1
ATOM 697 O O . ARG A 1 92 ? -1.534 -1.012 12.844 1 97.5 92 ARG A O 1
ATOM 704 N N . LEU A 1 93 ? -2.646 -0.248 11.094 1 98.25 93 LEU A N 1
ATOM 705 C CA . LEU A 1 93 ? -1.595 -0.638 10.156 1 98.25 93 LEU A CA 1
ATOM 706 C C . LEU A 1 93 ? -0.366 0.25 10.32 1 98.25 93 LEU A C 1
ATOM 708 O O . LEU A 1 93 ? 0.767 -0.231 10.25 1 98.25 93 LEU A O 1
ATOM 712 N N . ARG A 1 94 ? -0.539 1.55 10.477 1 98.19 94 ARG A N 1
ATOM 713 C CA . ARG A 1 94 ? 0.608 2.41 10.742 1 98.19 94 ARG A CA 1
ATOM 714 C C . ARG A 1 94 ? 1.354 1.957 11.992 1 98.19 94 ARG A C 1
ATOM 716 O O . ARG A 1 94 ? 2.586 1.923 12.008 1 98.19 94 ARG A O 1
ATOM 723 N N . HIS A 1 95 ? 0.545 1.574 13.062 1 97.88 95 HIS A N 1
ATOM 724 C CA . HIS A 1 95 ? 1.146 1.08 14.297 1 97.88 95 HIS A CA 1
ATOM 725 C C . HIS A 1 95 ? 1.955 -0.188 14.047 1 97.88 95 HIS A C 1
ATOM 727 O O . HIS A 1 95 ? 3.012 -0.384 14.648 1 97.88 95 HIS A O 1
ATOM 733 N N . LEU A 1 96 ? 1.458 -0.953 13.211 1 97.56 96 LEU A N 1
ATOM 734 C CA . LEU A 1 96 ? 2.074 -2.244 12.93 1 97.56 96 LEU A CA 1
ATOM 735 C C . LEU A 1 96 ? 3.395 -2.068 12.188 1 97.56 96 LEU A C 1
ATOM 737 O O . LEU A 1 96 ? 4.355 -2.799 12.438 1 97.56 96 LEU A O 1
ATOM 741 N N . ILE A 1 97 ? 3.512 -1.08 11.352 1 98.31 97 ILE A N 1
ATOM 742 C CA . ILE A 1 97 ? 4.617 -1.021 10.398 1 98.31 97 ILE A CA 1
ATOM 743 C C . ILE A 1 97 ? 5.602 0.07 10.82 1 98.31 97 ILE A C 1
ATOM 745 O O . ILE A 1 97 ? 6.816 -0.133 10.781 1 98.31 97 ILE A O 1
ATOM 749 N N . GLU A 1 98 ? 5.176 1.184 11.273 1 98.62 98 GLU A N 1
ATOM 750 C CA . GLU A 1 98 ? 5.973 2.402 11.344 1 98.62 98 GLU A CA 1
ATOM 751 C C . GLU A 1 98 ? 6.832 2.426 12.609 1 98.62 98 GLU A C 1
ATOM 753 O O . GLU A 1 98 ? 8.031 2.697 12.547 1 98.62 98 GLU A O 1
ATOM 758 N N . PRO A 1 99 ? 6.254 2.062 13.828 1 98.75 99 PRO A N 1
ATOM 759 C CA . PRO A 1 99 ? 7.086 2.145 15.031 1 98.75 99 PRO A CA 1
ATOM 760 C C . PRO A 1 99 ? 8.266 1.181 14.992 1 98.75 99 PRO A C 1
ATOM 762 O O . PRO A 1 99 ? 9.391 1.565 15.328 1 98.75 99 PRO A O 1
ATOM 765 N N . PRO A 1 100 ? 8.094 -0.057 14.539 1 98.44 100 PRO A N 1
ATOM 766 C CA . PRO A 1 100 ? 9.266 -0.929 14.438 1 98.44 100 PRO A CA 1
ATOM 767 C C . PRO A 1 100 ? 10.328 -0.386 13.484 1 98.44 100 PRO A C 1
ATOM 769 O O . PRO A 1 100 ? 11.523 -0.517 13.75 1 98.44 100 PRO A O 1
ATOM 772 N N . LEU A 1 101 ? 9.93 0.203 12.406 1 98.5 101 LEU A N 1
ATOM 773 C CA . LEU A 1 101 ? 10.867 0.772 11.453 1 98.5 101 LEU A CA 1
ATOM 774 C C . LEU A 1 101 ? 11.594 1.972 12.055 1 98.5 101 LEU A C 1
ATOM 776 O O . LEU A 1 101 ? 12.805 2.137 11.852 1 98.5 101 LEU A O 1
ATOM 780 N N . ALA A 1 102 ? 10.797 2.783 12.734 1 98.88 102 ALA A N 1
ATOM 781 C CA . ALA A 1 102 ? 11.406 3.934 13.391 1 98.88 102 ALA A CA 1
ATOM 782 C C . ALA A 1 102 ? 12.438 3.492 14.43 1 98.88 102 ALA A C 1
ATOM 784 O O . ALA A 1 102 ? 13.523 4.07 14.523 1 98.88 102 ALA A O 1
ATOM 785 N N . ALA A 1 103 ? 12.094 2.473 15.18 1 98.88 103 ALA A N 1
ATOM 786 C CA . ALA A 1 103 ? 13.023 1.915 16.156 1 98.88 103 ALA A CA 1
ATOM 787 C C . ALA A 1 103 ? 14.289 1.398 15.477 1 98.88 103 ALA A C 1
ATOM 789 O O . ALA A 1 103 ? 15.398 1.646 15.953 1 98.88 103 ALA A O 1
ATOM 790 N N . ALA A 1 104 ? 14.117 0.749 14.375 1 98.62 104 ALA A N 1
ATOM 791 C CA . ALA A 1 104 ? 15.25 0.18 13.641 1 98.62 104 ALA A CA 1
ATOM 792 C C . ALA A 1 104 ? 16.125 1.278 13.039 1 98.62 104 ALA A C 1
ATOM 794 O O . ALA A 1 104 ? 17.266 1.031 12.664 1 98.62 104 ALA A O 1
ATOM 795 N N . SER A 1 105 ? 15.578 2.438 12.898 1 98.75 105 SER A N 1
ATOM 796 C CA . SER A 1 105 ? 16.297 3.557 12.305 1 98.75 105 SER A CA 1
ATOM 797 C C . SER A 1 105 ? 17.203 4.234 13.32 1 98.75 105 SER A C 1
ATOM 799 O O . SER A 1 105 ? 18.156 4.938 12.953 1 98.75 105 SER A O 1
ATOM 801 N N . VAL A 1 106 ? 16.906 4.027 14.578 1 98.69 106 VAL A N 1
ATOM 802 C CA . VAL A 1 106 ? 17.656 4.676 15.641 1 98.69 106 VAL A CA 1
ATOM 803 C C . VAL A 1 106 ? 19.125 4.266 15.547 1 98.69 106 VAL A C 1
ATOM 805 O O . VAL A 1 106 ? 19.438 3.084 15.398 1 98.69 106 VAL A O 1
ATOM 808 N N . GLY A 1 107 ? 20.016 5.223 15.602 1 98.19 107 GLY A N 1
ATOM 809 C CA . GLY A 1 107 ? 21.453 4.969 15.539 1 98.19 107 GLY A CA 1
ATOM 810 C C . GLY A 1 107 ? 21.969 4.859 14.117 1 98.19 107 GLY A C 1
ATOM 811 O O . GLY A 1 107 ? 23.172 4.668 13.906 1 98.19 107 GLY A O 1
ATOM 812 N N . LYS A 1 108 ? 21.172 5.035 13.117 1 98.38 108 LYS A N 1
ATOM 813 C CA . LYS A 1 108 ? 21.594 4.805 11.742 1 98.38 108 LYS A CA 1
ATOM 814 C C . LYS A 1 108 ? 21.469 6.078 10.906 1 98.38 108 LYS A C 1
ATOM 816 O O . LYS A 1 108 ? 21.766 6.074 9.711 1 98.38 108 LYS A O 1
ATOM 821 N N . PHE A 1 109 ? 21.031 7.133 11.523 1 98.38 109 PHE A N 1
ATOM 822 C CA . PHE A 1 109 ? 20.891 8.391 10.789 1 98.38 109 PHE A CA 1
ATOM 823 C C . PHE A 1 109 ? 22.266 8.953 10.43 1 98.38 109 PHE A C 1
ATOM 825 O O . PHE A 1 109 ? 23.125 9.109 11.289 1 98.38 109 PHE A O 1
ATOM 832 N N . SER A 1 110 ? 22.422 9.258 9.148 1 98.38 110 SER A N 1
ATOM 833 C CA . SER A 1 110 ? 23.578 10.062 8.766 1 98.38 110 SER A CA 1
ATOM 834 C C . SER A 1 110 ? 23.453 11.492 9.273 1 98.38 110 SER A C 1
ATOM 836 O O . SER A 1 110 ? 22.359 11.938 9.633 1 98.38 110 SER A O 1
ATOM 838 N N . PRO A 1 111 ? 24.547 12.133 9.242 1 98.19 111 PRO A N 1
ATOM 839 C CA . PRO A 1 111 ? 24.453 13.547 9.641 1 98.19 111 PRO A CA 1
ATOM 840 C C . PRO A 1 111 ? 23.484 14.344 8.781 1 98.19 111 PRO A C 1
ATOM 842 O O . PRO A 1 111 ? 22.734 15.172 9.297 1 98.19 111 PRO A O 1
ATOM 845 N N . GLY A 1 112 ? 23.484 14.039 7.531 1 98.44 112 GLY A N 1
ATOM 846 C CA . GLY A 1 112 ? 22.562 14.719 6.641 1 98.44 112 GLY A CA 1
ATOM 847 C C . GLY A 1 112 ? 21.109 14.383 6.93 1 98.44 112 GLY A C 1
ATOM 848 O O . GLY A 1 112 ? 20.234 15.266 6.883 1 98.44 112 GLY A O 1
ATOM 849 N N . GLN A 1 113 ? 20.875 13.172 7.246 1 98.38 113 GLN A N 1
ATOM 850 C CA . GLN A 1 113 ? 19.531 12.75 7.566 1 98.38 113 GLN A CA 1
ATOM 851 C C . GLN A 1 113 ? 19.047 13.375 8.875 1 98.38 113 GLN A C 1
ATOM 853 O O . GLN A 1 113 ? 17.891 13.766 9 1 98.38 113 GLN A O 1
ATOM 858 N N . ALA A 1 114 ? 19.953 13.445 9.828 1 98.44 114 ALA A N 1
ATOM 859 C CA . ALA A 1 114 ? 19.641 14.078 11.109 1 98.44 114 ALA A CA 1
ATOM 860 C C . ALA A 1 114 ? 19.312 15.555 10.93 1 98.44 114 ALA A C 1
ATOM 862 O O . ALA A 1 114 ? 18.344 16.062 11.492 1 98.44 114 ALA A O 1
ATOM 863 N N . ASP A 1 115 ? 20.094 16.203 10.125 1 98.56 115 ASP A N 1
ATOM 864 C CA . ASP A 1 115 ? 19.859 17.625 9.844 1 98.56 115 ASP A CA 1
ATOM 865 C C . ASP A 1 115 ? 18.516 17.828 9.141 1 98.56 115 ASP A C 1
ATOM 867 O O . ASP A 1 115 ? 17.797 18.781 9.445 1 98.56 115 ASP A O 1
ATOM 871 N N . ARG A 1 116 ? 18.266 16.984 8.234 1 98.44 116 ARG A N 1
ATOM 872 C CA . ARG A 1 116 ? 17 17.062 7.52 1 98.44 116 ARG A CA 1
ATOM 873 C C . ARG A 1 116 ? 15.82 16.875 8.469 1 98.44 116 ARG A C 1
ATOM 875 O O . ARG A 1 116 ? 14.82 17.594 8.367 1 98.44 116 ARG A O 1
ATOM 882 N N . LEU A 1 117 ? 15.93 15.945 9.367 1 98.25 117 LEU A N 1
ATOM 883 C CA . LEU A 1 117 ? 14.883 15.688 10.344 1 98.25 117 LEU A CA 1
ATOM 884 C C . LEU A 1 117 ? 14.633 16.922 11.211 1 98.25 117 LEU A C 1
ATOM 886 O O . LEU A 1 117 ? 13.477 17.297 11.43 1 98.25 117 LEU A O 1
ATOM 890 N N . ARG A 1 118 ? 15.688 17.547 11.664 1 98.44 118 ARG A N 1
ATOM 891 C CA . ARG A 1 118 ? 15.57 18.766 12.453 1 98.44 118 ARG A CA 1
ATOM 892 C C . ARG A 1 118 ? 14.922 19.891 11.648 1 98.44 118 ARG A C 1
ATOM 894 O O . ARG A 1 118 ? 14.047 20.594 12.148 1 98.44 118 ARG A O 1
ATOM 901 N N . ALA A 1 119 ? 15.367 20.016 10.422 1 98.62 119 ALA A N 1
ATOM 902 C CA . ALA A 1 119 ? 14.836 21.062 9.555 1 98.62 119 ALA A CA 1
ATOM 903 C C . ALA A 1 119 ? 13.352 20.859 9.297 1 98.62 119 ALA A C 1
ATOM 905 O O . ALA A 1 119 ? 12.57 21.812 9.289 1 98.62 119 ALA A O 1
ATOM 906 N N . LEU A 1 120 ? 12.969 19.609 9.094 1 98.25 120 LEU A N 1
ATOM 907 C CA . LEU A 1 120 ? 11.57 19.281 8.828 1 98.25 120 LEU A CA 1
ATOM 908 C C . LEU A 1 120 ? 10.703 19.609 10.047 1 98.25 120 LEU A C 1
ATOM 910 O O . LEU A 1 120 ? 9.594 20.125 9.898 1 98.25 120 LEU A O 1
ATOM 914 N N . LEU A 1 121 ? 11.203 19.297 11.234 1 98.06 121 LEU A N 1
ATOM 915 C CA . LEU A 1 121 ? 10.445 19.625 12.43 1 98.06 121 LEU A CA 1
ATOM 916 C C . LEU A 1 121 ? 10.211 21.141 12.531 1 98.06 121 LEU A C 1
ATOM 918 O O . LEU A 1 121 ? 9.094 21.578 12.805 1 98.06 121 LEU A O 1
ATOM 922 N N . GLU A 1 122 ? 11.258 21.938 12.234 1 97.44 122 GLU A N 1
ATOM 923 C CA . GLU A 1 122 ? 11.117 23.391 12.281 1 97.44 122 GLU A CA 1
ATOM 924 C C . GLU A 1 122 ? 10.141 23.875 11.211 1 97.44 122 GLU A C 1
ATOM 926 O O . GLU A 1 122 ? 9.305 24.75 11.484 1 97.44 122 GLU A O 1
ATOM 931 N N . GLU A 1 123 ? 10.172 23.312 10.07 1 95.75 123 GLU A N 1
ATOM 932 C CA . GLU A 1 123 ? 9.297 23.703 8.969 1 95.75 123 GLU A CA 1
ATOM 933 C C . GLU A 1 123 ? 7.844 23.312 9.25 1 95.75 123 GLU A C 1
ATOM 935 O O . GLU A 1 123 ? 6.922 23.906 8.688 1 95.75 123 GLU A O 1
ATOM 940 N N . SER A 1 124 ? 7.664 22.312 10.117 1 92.75 124 SER A N 1
ATOM 941 C CA . SER A 1 124 ? 6.316 21.828 10.414 1 92.75 124 SER A CA 1
ATOM 942 C C . SER A 1 124 ? 5.531 22.859 11.219 1 92.75 124 SER A C 1
ATOM 944 O O . SER A 1 124 ? 4.312 22.75 11.359 1 92.75 124 SER A O 1
ATOM 946 N N . ARG A 1 125 ? 6.215 23.859 11.727 1 89.94 125 ARG A N 1
ATOM 947 C CA . ARG A 1 125 ? 5.508 24.906 12.461 1 89.94 125 ARG A CA 1
ATOM 948 C C . ARG A 1 125 ? 5.449 26.203 11.664 1 89.94 125 ARG A C 1
ATOM 950 O O . ARG A 1 125 ? 5.219 27.281 12.219 1 89.94 125 ARG A O 1
ATOM 957 N N . ALA A 1 126 ? 5.703 26.109 10.406 1 90.44 126 ALA A N 1
ATOM 958 C CA . ALA A 1 126 ? 5.598 27.25 9.516 1 90.44 126 ALA A CA 1
ATOM 959 C C . ALA A 1 126 ? 4.191 27.844 9.539 1 90.44 126 ALA A C 1
ATOM 961 O O . ALA A 1 126 ? 3.217 27.141 9.781 1 90.44 126 ALA A O 1
ATOM 962 N N . THR A 1 127 ? 4.113 29.125 9.219 1 85.44 127 THR A N 1
ATOM 963 C CA . THR A 1 127 ? 2.828 29.812 9.203 1 85.44 127 THR A CA 1
ATOM 964 C C . THR A 1 127 ? 2.035 29.453 7.953 1 85.44 127 THR A C 1
ATOM 966 O O . THR A 1 127 ? 0.806 29.375 7.992 1 85.44 127 THR A O 1
ATOM 969 N N . ASN A 1 128 ? 2.773 29.219 6.977 1 87.44 128 ASN A N 1
ATOM 970 C CA . ASN A 1 128 ? 2.105 28.75 5.77 1 87.44 128 ASN A CA 1
ATOM 971 C C . ASN A 1 128 ? 1.604 27.312 5.934 1 87.44 128 ASN A C 1
ATOM 973 O O . ASN A 1 128 ? 2.398 26.391 6.129 1 87.44 128 ASN A O 1
ATOM 977 N N . PRO A 1 129 ? 0.32 27.141 5.805 1 84.12 129 PRO A N 1
ATOM 978 C CA . PRO A 1 129 ? -0.256 25.828 6.102 1 84.12 129 PRO A CA 1
ATOM 979 C C . PRO A 1 129 ? 0.256 24.75 5.164 1 84.12 129 PRO A C 1
ATOM 981 O O . PRO A 1 129 ? 0.461 23.609 5.594 1 84.12 129 PRO A O 1
ATOM 984 N N . ASP A 1 130 ? 0.441 25.047 3.922 1 83.94 130 ASP A N 1
ATOM 985 C CA . ASP A 1 130 ? 0.913 24.047 2.969 1 83.94 130 ASP A CA 1
ATOM 986 C C . ASP A 1 130 ? 2.324 23.578 3.318 1 83.94 130 ASP A C 1
ATOM 988 O O . ASP A 1 130 ? 2.615 22.375 3.268 1 83.94 130 ASP A O 1
ATOM 992 N N . THR A 1 131 ? 3.121 24.562 3.656 1 89.06 131 THR A N 1
ATOM 993 C CA . THR A 1 131 ? 4.488 24.25 4.062 1 89.06 131 THR A CA 1
ATOM 994 C C . THR A 1 131 ? 4.492 23.391 5.332 1 89.06 131 THR A C 1
ATOM 996 O O . THR A 1 131 ? 5.219 22.406 5.418 1 89.06 131 THR A O 1
ATOM 999 N N . ALA A 1 132 ? 3.705 23.781 6.277 1 89.25 132 ALA A N 1
ATOM 1000 C CA . ALA A 1 132 ? 3.639 23.062 7.551 1 89.25 132 ALA A CA 1
ATOM 1001 C C . ALA A 1 132 ? 3.178 21.625 7.348 1 89.25 132 ALA A C 1
ATOM 1003 O O . ALA A 1 132 ? 3.752 20.703 7.922 1 89.25 132 ALA A O 1
ATOM 1004 N N . TRP A 1 133 ? 2.227 21.469 6.488 1 86.62 133 TRP A N 1
ATOM 1005 C CA . TRP A 1 133 ? 1.663 20.141 6.246 1 86.62 133 TRP A CA 1
ATOM 1006 C C . TRP A 1 133 ? 2.664 19.25 5.52 1 86.62 133 TRP A C 1
ATOM 1008 O O . TRP A 1 133 ? 2.83 18.078 5.867 1 86.62 133 TRP A O 1
ATOM 1018 N N . GLN A 1 134 ? 3.27 19.797 4.516 1 89.25 134 GLN A N 1
ATOM 1019 C CA . GLN A 1 134 ? 4.262 19.031 3.768 1 89.25 134 GLN A CA 1
ATOM 1020 C C . GLN A 1 134 ? 5.414 18.594 4.668 1 89.25 134 GLN A C 1
ATOM 1022 O O . GLN A 1 134 ? 5.855 17.438 4.605 1 89.25 134 GLN A O 1
ATOM 1027 N N . ALA A 1 135 ? 5.855 19.516 5.488 1 93.81 135 ALA A N 1
ATOM 1028 C CA . ALA A 1 135 ? 6.949 19.203 6.41 1 93.81 135 ALA A CA 1
ATOM 1029 C C . ALA A 1 135 ? 6.535 18.141 7.414 1 93.81 135 ALA A C 1
ATOM 1031 O O . ALA A 1 135 ? 7.328 17.25 7.746 1 93.81 135 ALA A O 1
ATOM 1032 N N . HIS A 1 136 ? 5.348 18.219 7.902 1 92.5 136 HIS A N 1
ATOM 1033 C CA . HIS A 1 136 ? 4.82 17.234 8.828 1 92.5 136 HIS A CA 1
ATOM 1034 C C . HIS A 1 136 ? 4.832 15.836 8.211 1 92.5 136 HIS A C 1
ATOM 1036 O O . HIS A 1 136 ? 5.297 14.875 8.836 1 92.5 136 HIS A O 1
ATOM 1042 N N . ALA A 1 137 ? 4.398 15.797 7.023 1 91.69 137 ALA A N 1
ATOM 1043 C CA . ALA A 1 137 ? 4.363 14.516 6.316 1 91.69 137 ALA A CA 1
ATOM 1044 C C . ALA A 1 137 ? 5.773 13.977 6.09 1 91.69 137 ALA A C 1
ATOM 1046 O O . ALA A 1 137 ? 6.047 12.805 6.348 1 91.69 137 ALA A O 1
ATOM 1047 N N . GLU A 1 138 ? 6.617 14.805 5.645 1 96.31 138 GLU A N 1
ATOM 1048 C CA . GLU A 1 138 ? 7.988 14.406 5.355 1 96.31 138 GLU A CA 1
ATOM 1049 C C . GLU A 1 138 ? 8.742 14.031 6.633 1 96.31 138 GLU A C 1
ATOM 1051 O O . GLU A 1 138 ? 9.641 13.195 6.605 1 96.31 138 GLU A O 1
ATOM 1056 N N . PHE A 1 139 ? 8.383 14.68 7.773 1 98.19 139 PHE A N 1
ATOM 1057 C CA . PHE A 1 139 ? 8.992 14.359 9.055 1 98.19 139 PHE A CA 1
ATOM 1058 C C . PHE A 1 139 ? 8.766 12.898 9.422 1 98.19 139 PHE A C 1
ATOM 1060 O O . PHE A 1 139 ? 9.703 12.188 9.789 1 98.19 139 PHE A O 1
ATOM 1067 N N . HIS A 1 140 ? 7.559 12.414 9.25 1 97.5 140 HIS A N 1
ATOM 1068 C CA . HIS A 1 140 ? 7.238 11.031 9.578 1 97.5 140 HIS A CA 1
ATOM 1069 C C . HIS A 1 140 ? 7.961 10.062 8.641 1 97.5 140 HIS A C 1
ATOM 1071 O O . HIS A 1 140 ? 8.445 9.016 9.078 1 97.5 140 HIS A O 1
ATOM 1077 N N . ALA A 1 141 ? 8.047 10.477 7.422 1 98 141 ALA A N 1
ATOM 1078 C CA . ALA A 1 141 ? 8.789 9.648 6.477 1 98 141 ALA A CA 1
ATOM 1079 C C . ALA A 1 141 ? 10.273 9.602 6.836 1 98 141 ALA A C 1
ATOM 1081 O O . ALA A 1 141 ? 10.898 8.539 6.777 1 98 141 ALA A O 1
ATOM 1082 N N . ALA A 1 142 ? 10.805 10.711 7.223 1 98.56 142 ALA A N 1
ATOM 1083 C CA . ALA A 1 142 ? 12.219 10.82 7.562 1 98.56 142 ALA A CA 1
ATOM 1084 C C . ALA A 1 142 ? 12.547 10 8.805 1 98.56 142 ALA A C 1
ATOM 1086 O O . ALA A 1 142 ? 13.672 9.508 8.961 1 98.56 142 ALA A O 1
ATOM 1087 N N . LEU A 1 143 ? 11.578 9.805 9.688 1 98.69 143 LEU A N 1
ATOM 1088 C CA . LEU A 1 143 ? 11.781 9.062 10.922 1 98.69 143 LEU A CA 1
ATOM 1089 C C . LEU A 1 143 ? 12.156 7.613 10.625 1 98.69 143 LEU A C 1
ATOM 1091 O O . LEU A 1 143 ? 12.852 6.973 11.414 1 98.69 143 LEU A O 1
ATOM 1095 N N . VAL A 1 144 ? 11.719 7.117 9.453 1 98.69 144 VAL A N 1
ATOM 1096 C CA . VAL A 1 144 ? 11.883 5.691 9.195 1 98.69 144 VAL A CA 1
ATOM 1097 C C . VAL A 1 144 ? 12.883 5.484 8.062 1 98.69 144 VAL A C 1
ATOM 1099 O O . VAL A 1 144 ? 13.258 4.348 7.758 1 98.69 144 VAL A O 1
ATOM 1102 N N . GLU A 1 145 ? 13.391 6.508 7.492 1 97.94 145 GLU A N 1
ATOM 1103 C CA . GLU A 1 145 ? 14.148 6.5 6.246 1 97.94 145 GLU A CA 1
ATOM 1104 C C . GLU A 1 145 ? 15.375 5.602 6.352 1 97.94 145 GLU A C 1
ATOM 1106 O O . GLU A 1 145 ? 15.664 4.828 5.434 1 97.94 145 GLU A O 1
ATOM 1111 N N . PRO A 1 146 ? 16.109 5.598 7.508 1 98.25 146 PRO A N 1
ATOM 1112 C CA . PRO A 1 146 ? 17.344 4.801 7.551 1 98.25 146 PRO A CA 1
ATOM 1113 C C . PRO A 1 146 ? 17.078 3.301 7.461 1 98.25 146 PRO A C 1
ATOM 1115 O O . PRO A 1 146 ? 17.922 2.549 6.977 1 98.25 146 PRO A O 1
ATOM 1118 N N . ALA A 1 147 ? 15.906 2.877 7.875 1 98.25 147 ALA A N 1
ATOM 1119 C CA . ALA A 1 147 ? 15.656 1.439 7.961 1 98.25 147 ALA A CA 1
ATOM 1120 C C . ALA A 1 147 ? 14.633 0.996 6.926 1 98.25 147 ALA A C 1
ATOM 1122 O O . ALA A 1 147 ? 14.492 -0.199 6.652 1 98.25 147 ALA A O 1
ATOM 1123 N N . ALA A 1 148 ? 13.906 1.945 6.348 1 98.06 148 ALA A N 1
ATOM 1124 C CA . ALA A 1 148 ? 12.82 1.604 5.43 1 98.06 148 ALA A CA 1
ATOM 1125 C C . ALA A 1 148 ? 13.367 1.24 4.051 1 98.06 148 ALA A C 1
ATOM 1127 O O . ALA A 1 148 ? 14.234 1.934 3.516 1 98.06 148 ALA A O 1
ATOM 1128 N N . ASN A 1 149 ? 12.883 0.107 3.541 1 96.25 149 ASN A N 1
ATOM 1129 C CA . ASN A 1 149 ? 13.125 -0.198 2.137 1 96.25 149 ASN A CA 1
ATOM 1130 C C . ASN A 1 149 ? 12.023 0.354 1.24 1 96.25 149 ASN A C 1
ATOM 1132 O O . ASN A 1 149 ? 11.125 1.052 1.714 1 96.25 149 ASN A O 1
ATOM 1136 N N . GLU A 1 150 ? 12.102 0.12 -0.028 1 93.12 150 GLU A N 1
ATOM 1137 C CA . GLU A 1 150 ? 11.172 0.706 -0.992 1 93.12 150 GLU A CA 1
ATOM 1138 C C . GLU A 1 150 ? 9.742 0.245 -0.73 1 93.12 150 GLU A C 1
ATOM 1140 O O . GLU A 1 150 ? 8.797 1.021 -0.884 1 93.12 150 GLU A O 1
ATOM 1145 N N . TRP A 1 151 ? 9.531 -0.959 -0.339 1 95.62 151 TRP A N 1
ATOM 1146 C CA . TRP A 1 151 ? 8.188 -1.48 -0.107 1 95.62 151 TRP A CA 1
ATOM 1147 C C . TRP A 1 151 ? 7.598 -0.914 1.181 1 95.62 151 TRP A C 1
ATOM 1149 O O . TRP A 1 151 ? 6.398 -0.634 1.252 1 95.62 151 TRP A O 1
ATOM 1159 N N . ASP A 1 152 ? 8.477 -0.715 2.199 1 97.5 152 ASP A N 1
ATOM 1160 C CA . ASP A 1 152 ? 8.031 -0.006 3.393 1 97.5 152 ASP A CA 1
ATOM 1161 C C . ASP A 1 152 ? 7.492 1.379 3.037 1 97.5 152 ASP A C 1
ATOM 1163 O O . ASP A 1 152 ? 6.402 1.758 3.471 1 97.5 152 ASP A O 1
ATOM 1167 N N . HIS A 1 153 ? 8.297 2.014 2.232 1 95.31 153 HIS A N 1
ATOM 1168 C CA . HIS A 1 153 ? 7.934 3.373 1.844 1 95.31 153 HIS A CA 1
ATOM 1169 C C . HIS A 1 153 ? 6.633 3.391 1.051 1 95.31 153 HIS A C 1
ATOM 1171 O O . HIS A 1 153 ? 5.781 4.258 1.267 1 95.31 153 HIS A O 1
ATOM 1177 N N . ARG A 1 154 ? 6.477 2.484 0.202 1 92.06 154 ARG A N 1
ATOM 1178 C CA . ARG A 1 154 ? 5.273 2.406 -0.619 1 92.06 154 ARG A CA 1
ATOM 1179 C C . ARG A 1 154 ? 4.035 2.191 0.244 1 92.06 154 ARG A C 1
ATOM 1181 O O . ARG A 1 154 ? 3.029 2.883 0.076 1 92.06 154 ARG A O 1
ATOM 1188 N N . LEU A 1 155 ? 4.066 1.274 1.126 1 95.88 155 LEU A N 1
ATOM 1189 C CA . LEU A 1 155 ? 2.918 0.983 1.979 1 95.88 155 LEU A CA 1
ATOM 1190 C C . LEU A 1 155 ? 2.629 2.148 2.92 1 95.88 155 LEU A C 1
ATOM 1192 O O . LEU A 1 155 ? 1.479 2.57 3.057 1 95.88 155 LEU A O 1
ATOM 1196 N N . LEU A 1 156 ? 3.705 2.697 3.488 1 96.88 156 LEU A N 1
ATOM 1197 C CA . LEU A 1 156 ? 3.514 3.773 4.457 1 96.88 156 LEU A CA 1
ATOM 1198 C C . LEU A 1 156 ? 3.018 5.039 3.768 1 96.88 156 LEU A C 1
ATOM 1200 O O . LEU A 1 156 ? 2.242 5.805 4.348 1 96.88 156 LEU A O 1
ATOM 1204 N N . THR A 1 157 ? 3.49 5.297 2.541 1 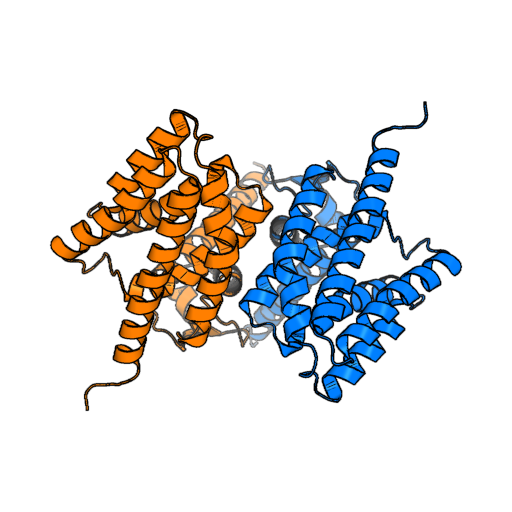93.06 157 THR A N 1
ATOM 1205 C CA . THR A 1 157 ? 3.004 6.461 1.807 1 93.06 157 THR A CA 1
ATOM 1206 C C . THR A 1 157 ? 1.495 6.375 1.599 1 93.06 157 THR A C 1
ATOM 1208 O O . THR A 1 157 ? 0.788 7.379 1.735 1 93.06 157 THR A O 1
ATOM 1211 N N . THR A 1 158 ? 1.043 5.199 1.328 1 91.62 158 THR A N 1
ATOM 1212 C CA . THR A 1 158 ? -0.393 4.977 1.198 1 91.62 158 THR A CA 1
ATOM 1213 C C . THR A 1 158 ? -1.109 5.285 2.51 1 91.62 158 THR A C 1
ATOM 1215 O O . THR A 1 158 ? -2.119 5.992 2.521 1 91.62 158 THR A O 1
ATOM 1218 N N . LEU A 1 159 ? -0.589 4.859 3.572 1 95.81 159 LEU A N 1
ATOM 1219 C CA . LEU A 1 159 ? -1.218 5.023 4.879 1 95.81 159 LEU A CA 1
ATOM 1220 C C . LEU A 1 159 ? -1.109 6.465 5.359 1 95.81 159 LEU A C 1
ATOM 1222 O O . LEU A 1 159 ? -2.043 6.992 5.969 1 95.81 159 LEU A O 1
ATOM 1226 N N . TRP A 1 160 ? 0.06 7.078 5.078 1 94.5 160 TRP A N 1
ATOM 1227 C CA . TRP A 1 160 ? 0.228 8.484 5.43 1 94.5 160 TRP A CA 1
ATOM 1228 C C . TRP A 1 160 ? -0.793 9.352 4.703 1 94.5 160 TRP A C 1
ATOM 1230 O O . TRP A 1 160 ? -1.438 10.203 5.312 1 94.5 160 TRP A O 1
ATOM 1240 N N . THR A 1 161 ? -0.97 9.102 3.465 1 89.81 161 THR A N 1
ATOM 1241 C CA . THR A 1 161 ? -1.931 9.852 2.662 1 89.81 161 THR A CA 1
ATOM 1242 C C . THR A 1 161 ? -3.35 9.641 3.182 1 89.81 161 THR A C 1
ATOM 1244 O O . THR A 1 161 ? -4.113 10.594 3.33 1 89.81 161 THR A O 1
ATOM 1247 N N . ALA A 1 162 ? -3.654 8.445 3.492 1 91.12 162 ALA A N 1
ATOM 1248 C CA . ALA A 1 162 ? -4.988 8.117 3.99 1 91.12 162 ALA A CA 1
ATOM 1249 C C . ALA A 1 162 ? -5.254 8.789 5.332 1 91.12 162 ALA A C 1
ATOM 1251 O O . ALA A 1 162 ? -6.383 9.188 5.621 1 91.12 162 ALA A O 1
ATOM 1252 N N . SER A 1 163 ? -4.273 8.891 6.148 1 93.94 163 SER A N 1
ATOM 1253 C CA . SER A 1 163 ? -4.434 9.414 7.5 1 93.94 163 SER A CA 1
ATOM 1254 C C . SER A 1 163 ? -4.559 10.93 7.492 1 93.94 163 SER A C 1
ATOM 1256 O O . SER A 1 163 ? -5 11.523 8.477 1 93.94 163 SER A O 1
ATOM 1258 N N . GLU A 1 164 ? -4.133 11.539 6.434 1 89.56 164 GLU A N 1
ATOM 1259 C CA . GLU A 1 164 ? -4.074 12.992 6.379 1 89.56 164 GLU A CA 1
ATOM 1260 C C . GLU A 1 164 ? -5.453 13.609 6.609 1 89.56 164 GLU A C 1
ATOM 1262 O O . GLU A 1 164 ? -5.574 14.633 7.285 1 89.56 164 GLU A O 1
ATOM 1267 N N . ARG A 1 165 ? -6.449 13.055 6.047 1 88.44 165 ARG A N 1
ATOM 1268 C CA . ARG A 1 165 ? -7.789 13.609 6.195 1 88.44 165 ARG A CA 1
ATOM 1269 C C . ARG A 1 165 ? -8.219 13.625 7.66 1 88.44 165 ARG A C 1
ATOM 1271 O O . ARG A 1 165 ? -8.914 14.539 8.094 1 88.44 165 ARG A O 1
ATOM 1278 N N . TYR A 1 166 ? -7.75 12.664 8.375 1 91.81 166 TYR A N 1
ATOM 1279 C CA . TYR A 1 166 ? -8.094 12.602 9.789 1 91.81 166 TYR A CA 1
ATOM 1280 C C . TYR A 1 166 ? -7.188 13.508 10.617 1 91.81 166 TYR A C 1
ATOM 1282 O O . TYR A 1 166 ? -7.621 14.094 11.609 1 91.81 166 TYR A O 1
ATOM 1290 N N . THR A 1 167 ? -5.965 13.602 10.172 1 89.56 167 THR A N 1
ATOM 1291 C CA . THR A 1 167 ? -5.043 14.516 10.836 1 89.56 167 THR A CA 1
ATOM 1292 C C . THR A 1 167 ? -5.523 15.961 10.711 1 89.56 167 THR A C 1
ATOM 1294 O O . THR A 1 167 ? -5.406 16.75 11.656 1 89.56 167 THR A O 1
ATOM 1297 N N . HIS A 1 168 ? -6.105 16.266 9.617 1 84.88 168 HIS A N 1
ATOM 1298 C CA . HIS A 1 168 ? -6.625 17.594 9.375 1 84.88 168 HIS A CA 1
ATOM 1299 C C . HIS A 1 168 ? -7.793 17.906 10.297 1 84.88 168 HIS A C 1
ATOM 1301 O O . HIS A 1 168 ? -8.062 19.078 10.594 1 84.88 168 HIS A O 1
ATOM 1307 N N . LEU A 1 169 ? -8.5 16.938 10.758 1 82 169 LEU A N 1
ATOM 1308 C CA . LEU A 1 169 ? -9.594 17.141 11.703 1 82 169 LEU A CA 1
ATOM 1309 C C . LEU A 1 169 ? -9.07 17.641 13.047 1 82 169 LEU A C 1
ATOM 1311 O O . LEU A 1 169 ? -9.75 18.406 13.734 1 82 169 LEU A O 1
ATOM 1315 N N . VAL A 1 170 ? -7.953 17.156 13.305 1 81.44 170 VAL A N 1
ATOM 1316 C CA . VAL A 1 170 ? -7.406 17.453 14.625 1 81.44 170 VAL A CA 1
ATOM 1317 C C . VAL A 1 170 ? -6.512 18.688 14.547 1 81.44 170 VAL A C 1
ATOM 1319 O O . VAL A 1 170 ? -6.422 19.453 15.508 1 81.44 170 VAL A O 1
ATOM 1322 N N . PHE A 1 171 ? -5.867 18.672 13.383 1 77.5 171 PHE A N 1
ATOM 1323 C CA . PHE A 1 171 ? -4.922 19.766 13.188 1 77.5 171 PHE A CA 1
ATOM 1324 C C . PHE A 1 171 ? -5.227 20.516 11.898 1 77.5 171 PHE A C 1
ATOM 1326 O O . PHE A 1 171 ? -4.93 20.031 10.805 1 77.5 171 PHE A O 1
ATOM 1333 N N . ASP A 1 172 ? -5.949 21.562 12.055 1 72.31 172 ASP A N 1
ATOM 1334 C CA . ASP A 1 172 ? -6.191 22.438 10.914 1 72.31 172 ASP A CA 1
ATOM 1335 C C . ASP A 1 172 ? -5.199 23.594 10.898 1 72.31 172 ASP A C 1
ATOM 1337 O O . ASP A 1 172 ? -5.328 24.547 11.672 1 72.31 172 ASP A O 1
ATOM 1341 N N . PRO A 1 173 ? -4.246 23.5 10.062 1 63.97 173 PRO A N 1
ATOM 1342 C CA . PRO A 1 173 ? -3.215 24.547 10.078 1 63.97 173 PRO A CA 1
ATOM 1343 C C . PRO A 1 173 ? -3.746 25.906 9.656 1 63.97 173 PRO A C 1
ATOM 1345 O O . PRO A 1 173 ? -3.078 26.922 9.859 1 63.97 173 PRO A O 1
ATOM 1348 N N . THR A 1 174 ? -4.887 25.875 9.016 1 69.19 174 THR A N 1
ATOM 1349 C CA . THR A 1 174 ? -5.465 27.141 8.594 1 69.19 174 THR A CA 1
ATOM 1350 C C . THR A 1 174 ? -6.086 27.875 9.781 1 69.19 174 THR A C 1
ATOM 1352 O O . THR A 1 174 ? -6.301 29.078 9.727 1 69.19 174 THR A O 1
ATOM 1355 N N . ASN A 1 175 ? -6.367 27.172 10.805 1 74.56 175 ASN A N 1
ATOM 1356 C CA . ASN A 1 175 ? -7.035 27.766 11.961 1 74.56 175 ASN A CA 1
ATOM 1357 C C . ASN A 1 175 ? -6.402 27.297 13.273 1 74.56 175 ASN A C 1
ATOM 1359 O O . ASN A 1 175 ? -7.094 27.141 14.281 1 74.56 175 ASN A O 1
ATOM 1363 N N . ILE A 1 176 ? -5.168 27.219 13.211 1 79.62 176 ILE A N 1
ATOM 1364 C CA . ILE A 1 176 ? -4.484 26.703 14.391 1 79.62 176 ILE A CA 1
ATOM 1365 C C . ILE A 1 176 ? -3.971 27.859 15.25 1 79.62 176 ILE A C 1
ATOM 1367 O O . ILE A 1 176 ? -3.469 28.844 14.719 1 79.62 176 ILE A O 1
ATOM 1371 N N . SER A 1 177 ? -4.246 27.75 16.562 1 85.12 177 SER A N 1
ATOM 1372 C CA . SER A 1 177 ? -3.713 28.734 17.484 1 85.12 177 SER A CA 1
ATOM 1373 C C . SER A 1 177 ? -2.219 28.547 17.719 1 85.12 177 SER A C 1
ATOM 1375 O O . SER A 1 177 ? -1.679 27.469 17.422 1 85.12 177 SER A O 1
ATOM 1377 N N . ASP A 1 178 ? -1.586 29.547 18.156 1 87.38 178 ASP A N 1
ATOM 1378 C CA . ASP A 1 178 ? -0.165 29.453 18.484 1 87.38 178 ASP A CA 1
ATOM 1379 C C . ASP A 1 178 ? 0.091 28.391 19.547 1 87.38 178 ASP A C 1
ATOM 1381 O O . ASP A 1 178 ? 1.102 27.672 19.5 1 87.38 178 ASP A O 1
ATOM 1385 N N . VAL A 1 179 ? -0.862 28.312 20.438 1 89.38 179 VAL A N 1
ATOM 1386 C CA . VAL A 1 179 ? -0.726 27.344 21.516 1 89.38 179 VAL A CA 1
ATOM 1387 C C . VAL A 1 179 ? -0.802 25.922 20.953 1 89.38 179 VAL A C 1
ATOM 1389 O O . VAL A 1 179 ? 0.019 25.078 21.297 1 89.38 179 VAL A O 1
ATOM 1392 N N . GLU A 1 180 ? -1.723 25.734 20.094 1 87.12 180 GLU A N 1
ATOM 1393 C CA . GLU A 1 180 ? -1.882 24.422 19.469 1 87.12 180 GLU A CA 1
ATOM 1394 C C . GLU A 1 180 ? -0.679 24.062 18.609 1 87.12 180 GLU A C 1
ATOM 1396 O O . GLU A 1 180 ? -0.24 22.922 18.578 1 87.12 180 GLU A O 1
ATOM 1401 N N . ARG A 1 181 ? -0.219 25.031 17.922 1 89.31 181 ARG A N 1
ATOM 1402 C CA . ARG A 1 181 ? 0.957 24.844 17.062 1 89.31 181 ARG A CA 1
ATOM 1403 C C . ARG A 1 181 ? 2.166 24.422 17.891 1 89.31 181 ARG A C 1
ATOM 1405 O O . ARG A 1 181 ? 2.91 23.531 17.5 1 89.31 181 ARG A O 1
ATOM 1412 N N . GLU A 1 182 ? 2.32 25.078 19 1 91.31 182 GLU A N 1
ATOM 1413 C CA . GLU A 1 182 ? 3.438 24.766 19.891 1 91.31 182 GLU A CA 1
ATOM 1414 C C . GLU A 1 182 ? 3.273 23.375 20.516 1 91.31 182 GLU A C 1
ATOM 1416 O O . GLU A 1 182 ? 4.25 22.641 20.656 1 91.31 182 GLU A O 1
ATOM 1421 N N . GLU A 1 183 ? 2.098 23.062 20.859 1 90.75 183 GLU A N 1
ATOM 1422 C CA . GLU A 1 183 ? 1.828 21.734 21.406 1 90.75 183 GLU A CA 1
ATOM 1423 C C . GLU A 1 183 ? 2.158 20.641 20.391 1 90.75 183 GLU A C 1
ATOM 1425 O O . GLU A 1 183 ? 2.771 19.641 20.75 1 90.75 183 GLU A O 1
ATOM 1430 N N . ARG A 1 184 ? 1.749 20.875 19.25 1 90.75 184 ARG A N 1
ATOM 1431 C CA . ARG A 1 184 ? 2.041 19.922 18.188 1 90.75 184 ARG A CA 1
ATOM 1432 C C . ARG A 1 184 ? 3.543 19.781 17.953 1 90.75 184 ARG A C 1
ATOM 1434 O O . ARG A 1 184 ? 4.055 18.688 17.781 1 90.75 184 ARG A O 1
ATOM 1441 N N . TYR A 1 185 ? 4.176 20.891 17.984 1 94.31 185 TYR A N 1
ATOM 1442 C CA . TYR A 1 185 ? 5.625 20.906 17.828 1 94.31 185 TYR A CA 1
ATOM 1443 C C . TYR A 1 185 ? 6.309 20.094 18.922 1 94.31 185 TYR A C 1
ATOM 1445 O O . TYR A 1 185 ? 7.188 19.281 18.641 1 94.31 185 TYR A O 1
ATOM 1453 N N . GLN A 1 186 ? 5.867 20.281 20.125 1 96.06 186 GLN A N 1
ATOM 1454 C CA . GLN A 1 186 ? 6.488 19.609 21.25 1 96.06 186 GLN A CA 1
ATOM 1455 C C . GLN A 1 186 ? 6.273 18.094 21.188 1 96.06 186 GLN A C 1
ATOM 1457 O O . GLN A 1 186 ? 7.16 17.328 21.547 1 96.06 186 GLN A O 1
ATOM 1462 N N . LEU A 1 187 ? 5.133 17.703 20.781 1 94.62 187 LEU A N 1
ATOM 1463 C CA . LEU A 1 187 ? 4.848 16.281 20.609 1 94.62 187 LEU A CA 1
ATOM 1464 C C . LEU A 1 187 ? 5.801 15.648 19.609 1 94.62 187 LEU A C 1
ATOM 1466 O O . LEU A 1 187 ? 6.281 14.531 19.812 1 94.62 187 LEU A O 1
ATOM 1470 N N . HIS A 1 188 ? 6.102 16.344 18.547 1 97.12 188 HIS A N 1
ATOM 1471 C CA . HIS A 1 188 ? 6.988 15.805 17.516 1 97.12 188 HIS A CA 1
ATOM 1472 C C . HIS A 1 188 ? 8.453 15.969 17.922 1 97.12 188 HIS A C 1
ATOM 1474 O O . HIS A 1 188 ? 9.312 15.195 17.484 1 97.12 188 HIS A O 1
ATOM 1480 N N . ARG A 1 189 ? 8.719 17 18.75 1 98.19 189 ARG A N 1
ATOM 1481 C CA . ARG A 1 189 ? 10.078 17.141 19.266 1 98.19 189 ARG A CA 1
ATOM 1482 C C . ARG A 1 189 ? 10.492 15.922 20.078 1 98.19 189 ARG A C 1
ATOM 1484 O O . ARG A 1 189 ? 11.641 15.5 20.031 1 98.19 189 ARG A O 1
ATOM 1491 N N . VAL A 1 190 ? 9.586 15.375 20.812 1 98.38 190 VAL A N 1
ATOM 1492 C CA . VAL A 1 190 ? 9.828 14.148 21.578 1 98.38 190 VAL A CA 1
ATOM 1493 C C . VAL A 1 190 ? 10.227 13.023 20.625 1 98.38 190 VAL A C 1
ATOM 1495 O O . VAL A 1 190 ? 11.141 12.25 20.922 1 98.38 190 VAL A O 1
ATOM 1498 N N . LEU A 1 191 ? 9.609 12.945 19.453 1 98.69 191 LEU A N 1
ATOM 1499 C CA . LEU A 1 191 ? 9.938 11.938 18.453 1 98.69 191 LEU A CA 1
ATOM 1500 C C . LEU A 1 191 ? 11.328 12.172 17.875 1 98.69 191 LEU A C 1
ATOM 1502 O O . LEU A 1 191 ? 12.086 11.219 17.656 1 98.69 191 LEU A O 1
ATOM 1506 N N . LEU A 1 192 ? 11.578 13.461 17.625 1 98.75 192 LEU A N 1
ATOM 1507 C CA . LEU A 1 192 ? 12.906 13.805 17.109 1 98.75 192 LEU A CA 1
ATOM 1508 C C . LEU A 1 192 ? 13.992 13.352 18.094 1 98.75 192 LEU A C 1
ATOM 1510 O O . LEU A 1 192 ? 14.977 12.742 17.688 1 98.75 192 LEU A O 1
ATOM 1514 N N . GLU A 1 193 ? 13.789 13.625 19.344 1 98.56 193 GLU A N 1
ATOM 1515 C CA . GLU A 1 193 ? 14.766 13.273 20.375 1 98.56 193 GLU A CA 1
ATOM 1516 C C . GLU A 1 193 ? 14.93 11.758 20.484 1 98.56 193 GLU A C 1
ATOM 1518 O O . GLU A 1 193 ? 16.047 11.258 20.625 1 98.56 193 GLU A O 1
ATOM 1523 N N . ALA A 1 194 ? 13.836 11.078 20.406 1 98.75 194 ALA A N 1
ATOM 1524 C CA . ALA A 1 194 ? 13.891 9.617 20.438 1 98.75 194 ALA A CA 1
ATOM 1525 C C . ALA A 1 194 ? 14.617 9.07 19.219 1 98.75 194 ALA A C 1
ATOM 1527 O O . ALA A 1 194 ? 15.414 8.141 19.328 1 98.75 194 ALA A O 1
ATOM 1528 N N . ALA A 1 195 ? 14.352 9.656 18.062 1 98.81 195 ALA A N 1
ATOM 1529 C CA . ALA A 1 195 ? 14.938 9.195 16.797 1 98.81 195 ALA A CA 1
ATOM 1530 C C . ALA A 1 195 ? 16.453 9.391 16.797 1 98.81 195 ALA A C 1
ATOM 1532 O O . ALA A 1 195 ? 17.188 8.531 16.328 1 98.81 195 ALA A O 1
ATOM 1533 N N . LEU A 1 196 ? 16.906 10.492 17.375 1 98.38 196 LEU A N 1
ATOM 1534 C CA . LEU A 1 196 ? 18.328 10.844 17.297 1 98.38 196 LEU A CA 1
ATOM 1535 C C . LEU A 1 196 ? 19.062 10.383 18.547 1 98.38 196 LEU A C 1
ATOM 1537 O O . LEU A 1 196 ? 20.266 10.625 18.688 1 98.38 196 LEU A O 1
ATOM 1541 N N . GLY A 1 197 ? 18.328 9.742 19.391 1 97.69 197 GLY A N 1
ATOM 1542 C CA . GLY A 1 197 ? 18.953 9.117 20.547 1 97.69 197 GLY A CA 1
ATOM 1543 C C . GLY A 1 197 ? 19.547 7.754 20.25 1 97.69 197 GLY A C 1
ATOM 1544 O O . GLY A 1 197 ? 20.016 7.508 19.125 1 97.69 197 GLY A O 1
ATOM 1545 N N . ASP A 1 198 ? 19.578 6.887 21.266 1 97.44 198 ASP A N 1
ATOM 1546 C CA . ASP A 1 198 ? 20.219 5.586 21.094 1 97.44 198 ASP A CA 1
ATOM 1547 C C . ASP A 1 198 ? 19.328 4.465 21.625 1 97.44 198 ASP A C 1
ATOM 1549 O O . ASP A 1 198 ? 19.766 3.316 21.734 1 97.44 198 ASP A O 1
ATOM 1553 N N . ASP A 1 199 ? 18.156 4.82 21.906 1 98.5 199 ASP A N 1
ATOM 1554 C CA . ASP A 1 199 ? 17.234 3.865 22.516 1 98.5 199 ASP A CA 1
ATOM 1555 C C . ASP A 1 199 ? 16.109 3.514 21.547 1 98.5 199 ASP A C 1
ATOM 1557 O O . ASP A 1 199 ? 15.078 4.191 21.516 1 98.5 199 ASP A O 1
ATOM 1561 N N . ALA A 1 200 ? 16.312 2.438 20.891 1 98.69 200 ALA A N 1
ATOM 1562 C CA . ALA A 1 200 ? 15.352 1.997 19.891 1 98.69 200 ALA A CA 1
ATOM 1563 C C . ALA A 1 200 ? 13.984 1.734 20.531 1 98.69 200 ALA A C 1
ATOM 1565 O O . ALA A 1 200 ? 12.945 2.049 19.938 1 98.69 200 ALA A O 1
ATOM 1566 N N . GLU A 1 201 ? 13.961 1.157 21.641 1 98.69 201 GLU A N 1
ATOM 1567 C CA . GLU A 1 201 ? 12.703 0.848 22.328 1 98.69 201 GLU A CA 1
ATOM 1568 C C . GLU A 1 201 ? 11.961 2.121 22.719 1 98.69 201 GLU A C 1
ATOM 1570 O O . GLU A 1 201 ? 10.734 2.176 22.656 1 98.69 201 GLU A O 1
ATOM 1575 N N . ARG A 1 202 ? 12.742 3.074 23.156 1 98.69 202 ARG A N 1
ATOM 1576 C CA . ARG A 1 202 ? 12.117 4.363 23.438 1 98.69 202 ARG A CA 1
ATOM 1577 C C . ARG A 1 202 ? 11.445 4.934 22.188 1 98.69 202 ARG A C 1
ATOM 1579 O O . ARG A 1 202 ? 10.312 5.414 22.25 1 98.69 202 ARG A O 1
ATOM 1586 N N . MET A 1 203 ? 12.125 4.867 21.047 1 98.81 203 MET A N 1
ATOM 1587 C CA . MET A 1 203 ? 11.562 5.383 19.797 1 98.81 203 MET A CA 1
ATOM 1588 C C . MET A 1 203 ? 10.281 4.645 19.422 1 98.81 203 MET A C 1
ATOM 1590 O O . MET A 1 203 ? 9.289 5.266 19.047 1 98.81 203 MET A O 1
ATOM 1594 N N . ARG A 1 204 ? 10.32 3.342 19.562 1 98.81 204 ARG A N 1
ATOM 1595 C CA . ARG A 1 204 ? 9.141 2.529 19.266 1 98.81 204 ARG A CA 1
ATOM 1596 C C . ARG A 1 204 ? 7.953 2.959 20.125 1 98.81 204 ARG A C 1
ATOM 1598 O O . ARG A 1 204 ? 6.859 3.178 19.594 1 98.81 204 ARG A O 1
ATOM 1605 N N . ASN A 1 205 ? 8.172 3.119 21.359 1 98.69 205 ASN A N 1
ATOM 1606 C CA . ASN A 1 205 ? 7.105 3.441 22.312 1 98.69 205 ASN A CA 1
ATOM 1607 C C . ASN A 1 205 ? 6.598 4.867 22.109 1 98.69 205 ASN A C 1
ATOM 1609 O O . ASN A 1 205 ? 5.391 5.113 22.156 1 98.69 205 ASN A O 1
ATOM 1613 N N . GLU A 1 206 ? 7.508 5.809 21.906 1 98.62 206 GLU A N 1
ATOM 1614 C CA . GLU A 1 206 ? 7.105 7.195 21.719 1 98.62 206 GLU A CA 1
ATOM 1615 C C . GLU A 1 206 ? 6.238 7.344 20.469 1 98.62 206 GLU A C 1
ATOM 1617 O O . GLU A 1 206 ? 5.238 8.062 20.484 1 98.62 206 GLU A O 1
ATOM 1622 N N . LEU A 1 207 ? 6.625 6.645 19.406 1 98.62 207 LEU A N 1
ATOM 1623 C CA . LEU A 1 207 ? 5.84 6.75 18.188 1 98.62 207 LEU A CA 1
ATOM 1624 C C . LEU A 1 207 ? 4.5 6.035 18.344 1 98.62 207 LEU A C 1
ATOM 1626 O O . LEU A 1 207 ? 3.471 6.531 17.875 1 98.62 207 LEU A O 1
ATOM 1630 N N . ALA A 1 208 ? 4.512 4.914 19.016 1 98.5 208 ALA A N 1
ATOM 1631 C CA . ALA A 1 208 ? 3.26 4.219 19.297 1 98.5 208 ALA A CA 1
ATOM 1632 C C . ALA A 1 208 ? 2.318 5.09 20.109 1 98.5 208 ALA A C 1
ATOM 1634 O O . ALA A 1 208 ? 1.126 5.184 19.812 1 98.5 208 ALA A O 1
ATOM 1635 N N . ASP A 1 209 ? 2.846 5.738 21.109 1 98 209 ASP A N 1
ATOM 1636 C CA . ASP A 1 209 ? 2.061 6.637 21.953 1 98 209 ASP A CA 1
ATOM 1637 C C . ASP A 1 209 ? 1.532 7.82 21.141 1 98 209 ASP A C 1
ATOM 1639 O O . ASP A 1 209 ? 0.393 8.25 21.328 1 98 209 ASP A O 1
ATOM 1643 N N . HIS A 1 210 ? 2.354 8.336 20.312 1 97.19 210 HIS A N 1
ATOM 1644 C CA . HIS A 1 210 ? 1.954 9.43 19.438 1 97.19 210 HIS A CA 1
ATOM 1645 C C . HIS A 1 210 ? 0.762 9.047 18.578 1 97.19 210 HIS A C 1
ATOM 1647 O O . HIS A 1 210 ? -0.183 9.82 18.422 1 97.19 210 HIS A O 1
ATOM 1653 N N . PHE A 1 211 ? 0.799 7.824 18.062 1 97.19 211 PHE A N 1
ATOM 1654 C CA . PHE A 1 211 ? -0.311 7.348 17.234 1 97.19 211 PHE A CA 1
ATOM 1655 C C . PHE A 1 211 ? -1.561 7.148 18.094 1 97.19 211 PHE A C 1
ATOM 1657 O O . PHE A 1 211 ? -2.672 7.441 17.641 1 97.19 211 PHE A O 1
ATOM 1664 N N . GLY A 1 212 ? -1.338 6.602 19.281 1 96.75 212 GLY A N 1
ATOM 1665 C CA . GLY A 1 212 ? -2.467 6.477 20.188 1 96.75 212 GLY A CA 1
ATOM 1666 C C . GLY A 1 212 ? -3.137 7.805 20.484 1 96.75 212 GLY A C 1
ATOM 1667 O O . GLY A 1 212 ? -4.363 7.91 20.453 1 96.75 212 GLY A O 1
ATOM 1668 N N . TYR A 1 213 ? -2.346 8.797 20.766 1 94.62 213 TYR A N 1
ATOM 1669 C CA . TYR A 1 213 ? -2.836 10.148 21.047 1 94.62 213 TYR A CA 1
ATOM 1670 C C . TYR A 1 213 ? -3.574 10.719 19.844 1 94.62 213 TYR A C 1
ATOM 1672 O O . TYR A 1 213 ? -4.688 11.234 19.969 1 94.62 213 TYR A O 1
ATOM 1680 N N . SER A 1 214 ? -2.963 10.633 18.703 1 93.81 214 SER A N 1
ATOM 1681 C CA . SER A 1 214 ? -3.555 11.156 17.469 1 93.81 214 SER A CA 1
ATOM 1682 C C . SER A 1 214 ? -4.883 10.477 17.156 1 93.81 214 SER A C 1
ATOM 1684 O O . SER A 1 214 ? -5.848 11.133 16.766 1 93.81 214 SER A O 1
ATOM 1686 N N . THR A 1 215 ? -4.891 9.156 17.344 1 96.38 215 THR A N 1
ATOM 1687 C CA . THR A 1 215 ? -6.109 8.398 17.094 1 96.38 215 THR A CA 1
ATOM 1688 C C . THR A 1 215 ? -7.227 8.844 18.031 1 96.38 215 THR A C 1
ATOM 1690 O O . THR A 1 215 ? -8.352 9.094 17.594 1 96.38 215 THR A O 1
ATOM 1693 N N . LYS A 1 216 ? -6.938 8.984 19.25 1 95.88 216 LYS A N 1
ATOM 1694 C CA . LYS A 1 216 ? -7.918 9.406 20.25 1 95.88 216 LYS A CA 1
ATOM 1695 C C . LYS A 1 216 ? -8.484 10.789 19.922 1 95.88 216 LYS A C 1
ATOM 1697 O O . LYS A 1 216 ? -9.695 11 19.969 1 95.88 216 LYS A O 1
ATOM 1702 N N . ARG A 1 217 ? -7.652 11.703 19.578 1 93.5 217 ARG A N 1
ATOM 1703 C CA . ARG A 1 217 ? -8.086 13.062 19.25 1 93.5 217 ARG A CA 1
ATOM 1704 C C . ARG A 1 217 ? -8.945 13.078 18 1 93.5 217 ARG A C 1
ATOM 1706 O O . ARG A 1 217 ? -9.953 13.781 17.938 1 93.5 217 ARG A O 1
ATOM 1713 N N . ALA A 1 218 ? -8.523 12.344 17.031 1 94.31 218 ALA A N 1
ATOM 1714 C CA . ALA A 1 218 ? -9.281 12.281 15.781 1 94.31 218 ALA A CA 1
ATOM 1715 C C . ALA A 1 218 ? -10.664 11.664 16.016 1 94.31 218 ALA A C 1
ATOM 1717 O O . ALA A 1 218 ? -11.656 12.133 15.453 1 94.31 218 ALA A O 1
ATOM 1718 N N . LEU A 1 219 ? -10.695 10.625 16.844 1 95.56 219 LEU A N 1
ATOM 1719 C CA . LEU A 1 219 ? -11.977 9.992 17.156 1 95.56 219 LEU A CA 1
ATOM 1720 C C . LEU A 1 219 ? -12.906 10.961 17.859 1 95.56 219 LEU A C 1
ATOM 1722 O O . LEU A 1 219 ? -14.109 11 17.562 1 95.56 219 LEU A O 1
ATOM 1726 N N . ALA A 1 220 ? -12.367 11.734 18.734 1 93.75 220 ALA A N 1
ATOM 1727 C CA . ALA A 1 220 ? -13.164 12.742 19.438 1 93.75 220 ALA A CA 1
ATOM 1728 C C . ALA A 1 220 ? -13.719 13.781 18.484 1 93.75 220 ALA A C 1
ATOM 1730 O O . ALA A 1 220 ? -14.875 14.195 18.594 1 93.75 220 ALA A O 1
ATOM 1731 N N . SER A 1 221 ? -12.891 14.211 17.578 1 89.81 221 SER A N 1
ATOM 1732 C CA . SER A 1 221 ? -13.32 15.188 16.578 1 89.81 221 SER A CA 1
ATOM 1733 C C . SER A 1 221 ? -14.414 14.617 15.68 1 89.81 221 SER A C 1
ATOM 1735 O O . SER A 1 221 ? -15.367 15.32 15.328 1 89.81 221 SER A O 1
ATOM 1737 N N . LEU A 1 222 ? -14.297 13.391 15.297 1 90.62 222 LEU A N 1
ATOM 1738 C CA . LEU A 1 222 ? -15.289 12.727 14.461 1 90.62 222 LEU A CA 1
ATOM 1739 C C . LEU A 1 222 ? -16.625 12.633 15.18 1 90.62 222 LEU A C 1
ATOM 1741 O O . LEU A 1 222 ? -17.688 12.82 14.562 1 90.62 222 LEU A O 1
ATOM 1745 N N . GLU A 1 223 ? -16.562 12.305 16.391 1 89.5 223 GLU A N 1
ATOM 1746 C CA . GLU A 1 223 ? -17.781 12.219 17.203 1 89.5 223 GLU A CA 1
ATOM 1747 C C . GLU A 1 223 ? -18.469 13.57 17.281 1 89.5 223 GLU A C 1
ATOM 1749 O O . GLU A 1 223 ? -19.703 13.648 17.234 1 89.5 223 GLU A O 1
ATOM 1754 N N . ALA A 1 224 ? -17.734 14.586 17.375 1 84.5 224 ALA A N 1
ATOM 1755 C CA . ALA A 1 224 ? -18.281 15.93 17.469 1 84.5 224 ALA A CA 1
ATOM 1756 C C . ALA A 1 224 ? -18.969 16.328 16.156 1 84.5 224 ALA A C 1
ATOM 1758 O O . ALA A 1 224 ? -19.953 17.062 16.156 1 84.5 224 ALA A O 1
ATOM 1759 N N . LEU A 1 225 ? -18.469 15.852 15.055 1 79.38 225 LEU A N 1
ATOM 1760 C CA . LEU A 1 225 ? -19.031 16.141 13.742 1 79.38 225 LEU A CA 1
ATOM 1761 C C . LEU A 1 225 ? -20.328 15.367 13.531 1 79.38 225 LEU A C 1
ATOM 1763 O O . LEU A 1 225 ? -21.219 15.828 12.82 1 79.38 225 LEU A O 1
ATOM 1767 N N . GLN A 1 226 ? -20.375 14.125 13.977 1 75.38 226 GLN A N 1
ATOM 1768 C CA . GLN A 1 226 ? -21.531 13.266 13.758 1 75.38 226 GLN A CA 1
ATOM 1769 C C . GLN A 1 226 ? -22.656 13.609 14.727 1 75.38 226 GLN A C 1
ATOM 1771 O O . GLN A 1 226 ? -23.828 13.281 14.477 1 75.38 226 GLN A O 1
ATOM 1776 N N . SER A 1 227 ? -22.469 14.141 15.93 1 66.88 227 SER A N 1
ATOM 1777 C CA . SER A 1 227 ? -23.5 14.555 16.891 1 66.88 227 SER A CA 1
ATOM 1778 C C . SER A 1 227 ? -23.844 16.031 16.703 1 66.88 227 SER A C 1
ATOM 1780 O O . SER A 1 227 ? -23.297 16.891 17.406 1 66.88 227 SER A O 1
ATOM 1782 N N . PRO A 1 228 ? -24.5 16.359 15.609 1 54.53 228 PRO A N 1
ATOM 1783 C CA . PRO A 1 228 ? -24.844 17.781 15.555 1 54.53 228 PRO A CA 1
ATOM 1784 C C . PRO A 1 228 ? -25.5 18.281 16.844 1 54.53 228 PRO A C 1
ATOM 1786 O O . PRO A 1 228 ? -26.094 17.5 17.594 1 54.53 228 PRO A O 1
ATOM 1789 N N . ALA A 1 229 ? -24.938 19.5 17.469 1 50 229 ALA A N 1
ATOM 1790 C CA . ALA A 1 229 ? -25.594 20.172 18.578 1 50 229 ALA A CA 1
ATOM 1791 C C . ALA A 1 229 ? -27.109 20.094 18.469 1 50 229 ALA A C 1
ATOM 1793 O O . ALA A 1 229 ? -27.672 20.328 17.391 1 50 229 ALA A O 1
ATOM 1794 N N . SER A 1 230 ? -27.797 19.188 19.219 1 36.97 230 SER A N 1
ATOM 1795 C CA . SER A 1 230 ? -29.188 19.562 19.453 1 36.97 230 SER A CA 1
ATOM 1796 C C . SER A 1 230 ? -29.297 21.062 19.781 1 36.97 230 SER A C 1
ATOM 1798 O O . SER A 1 230 ? -28.438 21.609 20.469 1 36.97 230 SER A O 1
ATOM 1800 N N . MET B 1 1 ? -27.625 14.758 -33.688 1 31.61 1 MET B N 1
ATOM 1801 C CA . MET B 1 1 ? -27.328 13.461 -33.094 1 31.61 1 MET B CA 1
ATOM 1802 C C . MET B 1 1 ? -26.156 13.586 -32.125 1 31.61 1 MET B C 1
ATOM 1804 O O . MET B 1 1 ? -25.062 14.023 -32.5 1 31.61 1 MET B O 1
ATOM 1808 N N . PRO B 1 2 ? -26.297 13.805 -30.734 1 34.66 2 PRO B N 1
ATOM 1809 C CA . PRO B 1 2 ? -25.422 14.508 -29.781 1 34.66 2 PRO B CA 1
ATOM 1810 C C . PRO B 1 2 ? -24.109 13.781 -29.562 1 34.66 2 PRO B C 1
ATOM 1812 O O . PRO B 1 2 ? -24.031 12.562 -29.734 1 34.66 2 PRO B O 1
ATOM 1815 N N . GLN B 1 3 ? -22.875 14.352 -29.859 1 38.44 3 GLN B N 1
ATOM 1816 C CA . GLN B 1 3 ? -21.438 14.164 -29.734 1 38.44 3 GLN B CA 1
ATOM 1817 C C . GLN B 1 3 ? -21.078 13.539 -28.391 1 38.44 3 GLN B C 1
ATOM 1819 O O . GLN B 1 3 ? -19.906 13.25 -28.141 1 38.44 3 GLN B O 1
ATOM 1824 N N . ASN B 1 4 ? -22 13.438 -27.469 1 42.25 4 ASN B N 1
ATOM 1825 C CA . ASN B 1 4 ? -21.859 12.969 -26.094 1 42.25 4 ASN B CA 1
ATOM 1826 C C . ASN B 1 4 ? -21.594 11.461 -26.047 1 42.25 4 ASN B C 1
ATOM 1828 O O . ASN B 1 4 ? -20.969 10.969 -25.109 1 42.25 4 ASN B O 1
ATOM 1832 N N . GLY B 1 5 ? -22.172 10.695 -26.969 1 40.22 5 GLY B N 1
ATOM 1833 C CA . GLY B 1 5 ? -22.031 9.25 -27.094 1 40.22 5 GLY B CA 1
ATOM 1834 C C . GLY B 1 5 ? -20.609 8.82 -27.438 1 40.22 5 GLY B C 1
ATOM 1835 O O . GLY B 1 5 ? -20.156 7.758 -27.016 1 40.22 5 GLY B O 1
ATOM 1836 N N . SER B 1 6 ? -20 9.57 -28.297 1 42.28 6 SER B N 1
ATOM 1837 C CA . SER B 1 6 ? -18.656 9.234 -28.797 1 42.28 6 SER B CA 1
ATOM 1838 C C . SER B 1 6 ? -17.609 9.375 -27.703 1 42.28 6 SER B C 1
ATOM 1840 O O . SER B 1 6 ? -16.703 8.547 -27.609 1 42.28 6 SER B O 1
ATOM 1842 N N . LEU B 1 7 ? -17.734 10.297 -26.766 1 38.38 7 LEU B N 1
ATOM 1843 C CA . LEU B 1 7 ? -16.75 10.555 -25.719 1 38.38 7 LEU B CA 1
ATOM 1844 C C . LEU B 1 7 ? -16.828 9.477 -24.641 1 38.38 7 LEU B C 1
ATOM 1846 O O . LEU B 1 7 ? -15.789 9.047 -24.125 1 38.38 7 LEU B O 1
ATOM 1850 N N . ARG B 1 8 ? -18.109 9.062 -24.312 1 41.06 8 ARG B N 1
ATOM 1851 C CA . ARG B 1 8 ? -18.266 7.973 -23.359 1 41.06 8 ARG B CA 1
ATOM 1852 C C . ARG B 1 8 ? -17.625 6.688 -23.875 1 41.06 8 ARG B C 1
ATOM 1854 O O . ARG B 1 8 ? -17.031 5.938 -23.109 1 41.06 8 ARG B O 1
ATOM 1861 N N . SER B 1 9 ? -17.906 6.547 -25.109 1 42.88 9 SER B N 1
ATOM 1862 C CA . SER B 1 9 ? -17.359 5.367 -25.781 1 42.88 9 SER B CA 1
ATOM 1863 C C . SER B 1 9 ? -15.836 5.379 -25.797 1 42.88 9 SER B C 1
ATOM 1865 O O . SER B 1 9 ? -15.203 4.352 -25.547 1 42.88 9 SER B O 1
ATOM 1867 N N . VAL B 1 10 ? -15.281 6.598 -25.797 1 40.41 10 VAL B N 1
ATOM 1868 C CA . VAL B 1 10 ? -13.828 6.711 -25.875 1 40.41 10 VAL B CA 1
ATOM 1869 C C . VAL B 1 10 ? -13.219 6.492 -24.484 1 40.41 10 VAL B C 1
ATOM 1871 O O . VAL B 1 10 ? -12.203 5.809 -24.359 1 40.41 10 VAL B O 1
ATOM 1874 N N . ALA B 1 11 ? -13.844 7.07 -23.438 1 43.59 11 ALA B N 1
ATOM 1875 C CA . ALA B 1 11 ? -13.328 6.898 -22.078 1 43.59 11 ALA B CA 1
ATOM 1876 C C . ALA B 1 11 ? -13.445 5.445 -21.625 1 43.59 11 ALA B C 1
ATOM 1878 O O . ALA B 1 11 ? -12.523 4.91 -21 1 43.59 11 ALA B O 1
ATOM 1879 N N . ASN B 1 12 ? -14.656 4.902 -21.781 1 49.47 12 ASN B N 1
ATOM 1880 C CA . ASN B 1 12 ? -14.82 3.473 -21.531 1 49.47 12 ASN B CA 1
ATOM 1881 C C . ASN B 1 12 ? -13.844 2.643 -22.359 1 49.47 12 ASN B C 1
ATOM 1883 O O . ASN B 1 12 ? -13.312 1.639 -21.875 1 49.47 12 ASN B O 1
ATOM 1887 N N . GLN B 1 13 ? -13.648 3.221 -23.484 1 51.16 13 GLN B N 1
ATOM 1888 C CA . GLN B 1 13 ? -12.703 2.541 -24.359 1 51.16 13 GLN B CA 1
ATOM 1889 C C . GLN B 1 13 ? -11.266 2.732 -23.891 1 51.16 13 GLN B C 1
ATOM 1891 O O . GLN B 1 13 ? -10.453 1.812 -23.969 1 51.16 13 GLN B O 1
ATOM 1896 N N . THR B 1 14 ? -11.016 3.982 -23.391 1 50.75 14 THR B N 1
ATOM 1897 C CA . THR B 1 14 ? -9.664 4.262 -22.906 1 50.75 14 THR B CA 1
ATOM 1898 C C . THR B 1 14 ? -9.375 3.473 -21.641 1 50.75 14 THR B C 1
ATOM 1900 O O . THR B 1 14 ? -8.273 2.939 -21.469 1 50.75 14 THR B O 1
ATOM 1903 N N . ASN B 1 15 ? -10.406 3.467 -20.672 1 58.16 15 ASN B N 1
ATOM 1904 C CA . ASN B 1 15 ? -10.234 2.629 -19.5 1 58.16 15 ASN B CA 1
ATOM 1905 C C . ASN B 1 15 ? -10.047 1.162 -19.859 1 58.16 15 ASN B C 1
ATOM 1907 O O . ASN B 1 15 ? -9.195 0.477 -19.297 1 58.16 15 ASN B O 1
ATOM 1911 N N . SER B 1 16 ? -10.688 0.998 -20.906 1 71.25 16 SER B N 1
ATOM 1912 C CA . SER B 1 16 ? -10.602 -0.368 -21.406 1 71.25 16 SER B CA 1
ATOM 1913 C C . SER B 1 16 ? -9.25 -0.625 -22.078 1 71.25 16 SER B C 1
ATOM 1915 O O . SER B 1 16 ? -8.633 -1.671 -21.859 1 71.25 16 SER B O 1
ATOM 1917 N N . ALA B 1 17 ? -8.758 0.494 -22.688 1 79.69 17 ALA B N 1
ATOM 1918 C CA . ALA B 1 17 ? -7.469 0.324 -23.359 1 79.69 17 ALA B CA 1
ATOM 1919 C C . ALA B 1 17 ? -6.324 0.267 -22.359 1 79.69 17 ALA B C 1
ATOM 1921 O O . ALA B 1 17 ? -5.402 -0.537 -22.5 1 79.69 17 ALA B O 1
ATOM 1922 N N . VAL B 1 18 ? -6.398 1.097 -21.281 1 84.88 18 VAL B N 1
ATOM 1923 C CA . VAL B 1 18 ? -5.375 1.105 -20.25 1 84.88 18 VAL B CA 1
ATOM 1924 C C . VAL B 1 18 ? -5.348 -0.246 -19.531 1 84.88 18 VAL B C 1
ATOM 1926 O O . VAL B 1 18 ? -4.277 -0.805 -19.297 1 84.88 18 VAL B O 1
ATOM 1929 N N . ASP B 1 19 ? -6.535 -0.693 -19.297 1 85.5 19 ASP B N 1
ATOM 1930 C CA . ASP B 1 19 ? -6.637 -1.993 -18.641 1 85.5 19 ASP B CA 1
ATOM 1931 C C . ASP B 1 19 ? -6.031 -3.096 -19.516 1 85.5 19 ASP B C 1
ATOM 1933 O O . ASP B 1 19 ? -5.293 -3.947 -19.016 1 85.5 19 ASP B O 1
ATOM 1937 N N . LEU B 1 20 ? -6.352 -3.027 -20.719 1 85.31 20 LEU B N 1
ATOM 1938 C CA . LEU B 1 20 ? -5.848 -4.027 -21.656 1 85.31 20 LEU B CA 1
ATOM 1939 C C . LEU B 1 20 ? -4.328 -3.934 -21.797 1 85.31 20 LEU B C 1
ATOM 1941 O O . LEU B 1 20 ? -3.635 -4.953 -21.75 1 85.31 20 LEU B O 1
ATOM 1945 N N . VAL B 1 21 ? -3.855 -2.752 -21.953 1 89.5 21 VAL B N 1
ATOM 1946 C CA . VAL B 1 21 ? -2.42 -2.537 -22.109 1 89.5 21 VAL B CA 1
ATOM 1947 C C . VAL B 1 21 ? -1.699 -2.963 -20.828 1 89.5 21 VAL B C 1
ATOM 1949 O O . VAL B 1 21 ? -0.654 -3.615 -20.891 1 89.5 21 VAL B O 1
ATOM 1952 N N . THR B 1 22 ? -2.281 -2.607 -19.734 1 90 22 THR B N 1
ATOM 1953 C CA . THR B 1 22 ? -1.702 -2.984 -18.453 1 90 22 THR B CA 1
ATOM 1954 C C . THR B 1 22 ? -1.588 -4.5 -18.328 1 90 22 THR B C 1
ATOM 1956 O O . THR B 1 22 ? -0.534 -5.023 -17.953 1 90 22 THR B O 1
ATOM 1959 N N . ALA B 1 23 ? -2.65 -5.152 -18.719 1 87.19 23 ALA B N 1
ATOM 1960 C CA . ALA B 1 23 ? -2.678 -6.609 -18.641 1 87.19 23 ALA B CA 1
ATOM 1961 C C . ALA B 1 23 ? -1.647 -7.23 -19.578 1 87.19 23 ALA B C 1
ATOM 1963 O O . ALA B 1 23 ? -0.965 -8.195 -19.219 1 87.19 23 ALA B O 1
ATOM 1964 N N . GLU B 1 24 ? -1.518 -6.719 -20.703 1 87.5 24 GLU B N 1
ATOM 1965 C CA . GLU B 1 24 ? -0.595 -7.266 -21.703 1 87.5 24 GLU B CA 1
ATOM 1966 C C . GLU B 1 24 ? 0.856 -7.074 -21.266 1 87.5 24 GLU B C 1
ATOM 1968 O O . GLU B 1 24 ? 1.669 -7.992 -21.375 1 87.5 24 GLU B O 1
ATOM 1973 N N . ILE B 1 25 ? 1.16 -5.941 -20.812 1 89.75 25 ILE B N 1
ATOM 1974 C CA . ILE B 1 25 ? 2.527 -5.672 -20.375 1 89.75 25 ILE B CA 1
ATOM 1975 C C . ILE B 1 25 ? 2.857 -6.52 -19.156 1 89.75 25 ILE B C 1
ATOM 1977 O O . ILE B 1 25 ? 3.943 -7.094 -19.062 1 89.75 25 ILE B O 1
ATOM 1981 N N . ARG B 1 26 ? 1.917 -6.578 -18.281 1 88.5 26 ARG B N 1
ATOM 1982 C CA . ARG B 1 26 ? 2.107 -7.406 -17.094 1 88.5 26 ARG B CA 1
ATOM 1983 C C . ARG B 1 26 ? 2.389 -8.852 -17.469 1 88.5 26 ARG B C 1
ATOM 1985 O O . ARG B 1 26 ? 3.312 -9.477 -16.938 1 88.5 26 ARG B O 1
ATOM 1992 N N . ARG B 1 27 ? 1.591 -9.352 -18.375 1 84.88 27 ARG B N 1
ATOM 1993 C CA . ARG B 1 27 ? 1.779 -10.719 -18.844 1 84.88 27 ARG B CA 1
ATOM 1994 C C . ARG B 1 27 ? 3.172 -10.898 -19.438 1 84.88 27 ARG B C 1
ATOM 1996 O O . ARG B 1 27 ? 3.85 -11.891 -19.156 1 84.88 27 ARG B O 1
ATOM 2003 N N . ALA B 1 28 ? 3.6 -9.969 -20.203 1 86.5 28 ALA B N 1
ATOM 2004 C CA . ALA B 1 28 ? 4.902 -10.047 -20.859 1 86.5 28 ALA B CA 1
ATOM 2005 C C . ALA B 1 28 ? 6.031 -10.016 -19.828 1 86.5 28 ALA B C 1
ATOM 2007 O O . ALA B 1 28 ? 7.055 -10.688 -20 1 86.5 28 ALA B O 1
ATOM 2008 N N . VAL B 1 29 ? 5.84 -9.312 -18.797 1 87.56 29 VAL B N 1
ATOM 2009 C CA . VAL B 1 29 ? 6.836 -9.227 -17.719 1 87.56 29 VAL B CA 1
ATOM 2010 C C . VAL B 1 29 ? 6.875 -10.531 -16.938 1 87.56 29 VAL B C 1
ATOM 2012 O O . VAL B 1 29 ? 7.949 -11.086 -16.703 1 87.56 29 VAL B O 1
ATOM 2015 N N . LEU B 1 30 ? 5.746 -11.078 -16.656 1 84.88 30 LEU B N 1
ATOM 2016 C CA . LEU B 1 30 ? 5.641 -12.227 -15.773 1 84.88 30 LEU B CA 1
ATOM 2017 C C . LEU B 1 30 ? 6.078 -13.5 -16.484 1 84.88 30 LEU B C 1
ATOM 2019 O O . LEU B 1 30 ? 6.648 -14.406 -15.867 1 84.88 30 LEU B O 1
ATOM 2023 N N . ASN B 1 31 ? 5.84 -13.516 -17.781 1 80.06 31 ASN B N 1
ATOM 2024 C CA . ASN B 1 31 ? 6.207 -14.727 -18.5 1 80.06 31 ASN B CA 1
ATOM 2025 C C . ASN B 1 31 ? 7.613 -14.625 -19.078 1 80.06 31 ASN B C 1
ATOM 2027 O O . ASN B 1 31 ? 8.07 -15.539 -19.766 1 80.06 31 ASN B O 1
ATOM 2031 N N . GLY B 1 32 ? 8.266 -13.461 -18.891 1 83.19 32 GLY B N 1
ATOM 2032 C CA . GLY B 1 32 ? 9.664 -13.32 -19.266 1 83.19 32 GLY B CA 1
ATOM 2033 C C . GLY B 1 32 ? 9.859 -12.797 -20.672 1 83.19 32 GLY B C 1
ATOM 2034 O O . GLY B 1 32 ? 10.992 -12.57 -21.109 1 83.19 32 GLY B O 1
ATOM 2035 N N . THR B 1 33 ? 8.758 -12.625 -21.422 1 84.06 33 THR B N 1
ATOM 2036 C CA . THR B 1 33 ? 8.875 -12 -22.734 1 84.06 33 THR B CA 1
ATOM 2037 C C . THR B 1 33 ? 9.586 -10.656 -22.641 1 84.06 33 THR B C 1
ATOM 2039 O O . THR B 1 33 ? 10.391 -10.305 -23.5 1 84.06 33 THR B O 1
ATOM 2042 N N . LEU B 1 34 ? 9.258 -9.945 -21.656 1 88.94 34 LEU B N 1
ATOM 2043 C CA . LEU B 1 34 ? 10.055 -8.805 -21.219 1 88.94 34 LEU B CA 1
ATOM 2044 C C . LEU B 1 34 ? 10.891 -9.164 -20 1 88.94 34 LEU B C 1
ATOM 2046 O O . LEU B 1 34 ? 10.359 -9.336 -18.906 1 88.94 34 LEU B O 1
ATOM 2050 N N . ALA B 1 35 ? 12.172 -9.219 -20.219 1 88.44 35 ALA B N 1
ATOM 2051 C CA . ALA B 1 35 ? 13.062 -9.75 -19.188 1 88.44 35 ALA B CA 1
ATOM 2052 C C . ALA B 1 35 ? 13.32 -8.719 -18.094 1 88.44 35 ALA B C 1
ATOM 2054 O O . ALA B 1 35 ? 13.305 -7.512 -18.359 1 88.44 35 ALA B O 1
ATOM 2055 N N . PRO B 1 36 ? 13.617 -9.211 -16.922 1 89.19 36 PRO B N 1
ATOM 2056 C CA . PRO B 1 36 ? 14.016 -8.273 -15.867 1 89.19 36 PRO B CA 1
ATOM 2057 C C . PRO B 1 36 ? 15.195 -7.398 -16.266 1 89.19 36 PRO B C 1
ATOM 2059 O O . PRO B 1 36 ? 16.188 -7.898 -16.812 1 89.19 36 PRO B O 1
ATOM 2062 N N . GLY B 1 37 ? 15 -6.09 -16.062 1 89.81 37 GLY B N 1
ATOM 2063 C CA . GLY B 1 37 ? 16.062 -5.152 -16.391 1 89.81 37 GLY B CA 1
ATOM 2064 C C . GLY B 1 37 ? 16.031 -4.703 -17.844 1 89.81 37 GLY B C 1
ATOM 2065 O O . GLY B 1 37 ? 16.75 -3.781 -18.219 1 89.81 37 GLY B O 1
ATOM 2066 N N . GLN B 1 38 ? 15.203 -5.293 -18.656 1 91.06 38 GLN B N 1
ATOM 2067 C CA . GLN B 1 38 ? 15.141 -4.961 -20.078 1 91.06 38 GLN B CA 1
ATOM 2068 C C . GLN B 1 38 ? 14.492 -3.592 -20.281 1 91.06 38 GLN B C 1
ATOM 2070 O O . GLN B 1 38 ? 13.469 -3.283 -19.688 1 91.06 38 GLN B O 1
ATOM 2075 N N . GLN B 1 39 ? 15.117 -2.842 -21.094 1 91.38 39 GLN B N 1
ATOM 2076 C CA . GLN B 1 39 ? 14.555 -1.557 -21.5 1 91.38 39 GLN B CA 1
ATOM 2077 C C . GLN B 1 39 ? 13.695 -1.701 -22.75 1 91.38 39 GLN B C 1
ATOM 2079 O O . GLN B 1 39 ? 14.008 -2.498 -23.641 1 91.38 39 GLN B O 1
ATOM 2084 N N . PHE B 1 40 ? 12.594 -0.958 -22.797 1 88.06 40 PHE B N 1
ATOM 2085 C CA . PHE B 1 40 ? 11.758 -0.97 -23.984 1 88.06 40 PHE B CA 1
ATOM 2086 C C . PHE B 1 40 ? 11.164 0.406 -24.25 1 88.06 40 PHE B C 1
ATOM 2088 O O . PHE B 1 40 ? 10.984 1.195 -23.312 1 88.06 40 PHE B O 1
ATOM 2095 N N . SER B 1 41 ? 10.992 0.669 -25.484 1 88.44 41 SER B N 1
ATOM 2096 C CA . SER B 1 41 ? 10.492 1.979 -25.891 1 88.44 41 SER B CA 1
ATOM 2097 C C . SER B 1 41 ? 8.969 2.041 -25.812 1 88.44 41 SER B C 1
ATOM 2099 O O . SER B 1 41 ? 8.289 1.079 -26.172 1 88.44 41 SER B O 1
ATOM 2101 N N . ILE B 1 42 ? 8.492 3.146 -25.344 1 86.94 42 ILE B N 1
ATOM 2102 C CA . ILE B 1 42 ? 7.055 3.365 -25.266 1 86.94 42 ILE B CA 1
ATOM 2103 C C . ILE B 1 42 ? 6.469 3.412 -26.672 1 86.94 42 ILE B C 1
ATOM 2105 O O . ILE B 1 42 ? 5.406 2.842 -26.938 1 86.94 42 ILE B O 1
ATOM 2109 N N . ARG B 1 43 ? 7.18 4.031 -27.547 1 85.5 43 ARG B N 1
ATOM 2110 C CA . ARG B 1 43 ? 6.75 4.109 -28.938 1 85.5 43 ARG B CA 1
ATOM 2111 C C . ARG B 1 43 ? 6.66 2.723 -29.562 1 85.5 43 ARG B C 1
ATOM 2113 O O . ARG B 1 43 ? 5.68 2.404 -30.234 1 85.5 43 ARG B O 1
ATOM 2120 N N . GLY B 1 44 ? 7.66 2.018 -29.375 1 86.5 44 GLY B N 1
ATOM 2121 C CA . GLY B 1 44 ? 7.66 0.661 -29.891 1 86.5 44 GLY B CA 1
ATOM 2122 C C . GLY B 1 44 ? 6.5 -0.173 -29.391 1 86.5 44 GLY B C 1
ATOM 2123 O O . GLY B 1 44 ? 5.875 -0.907 -30.156 1 86.5 44 GLY B O 1
ATOM 2124 N N . LEU B 1 45 ? 6.238 -0.076 -28.141 1 85.81 45 LEU B N 1
ATOM 2125 C CA . LEU B 1 45 ? 5.141 -0.828 -27.531 1 85.81 45 LEU B CA 1
ATOM 2126 C C . LEU B 1 45 ? 3.799 -0.35 -28.078 1 85.81 45 LEU B C 1
ATOM 2128 O O . LEU B 1 45 ? 2.895 -1.157 -28.312 1 85.81 45 LEU B O 1
ATOM 2132 N N . ALA B 1 46 ? 3.697 0.901 -28.219 1 87 46 ALA B N 1
ATOM 2133 C CA . ALA B 1 46 ? 2.48 1.47 -28.781 1 87 46 ALA B CA 1
ATOM 2134 C C . ALA B 1 46 ? 2.215 0.907 -30.172 1 87 46 ALA B C 1
ATOM 2136 O O . ALA B 1 46 ? 1.084 0.529 -30.5 1 87 46 ALA B O 1
ATOM 2137 N N . GLU B 1 47 ? 3.244 0.839 -30.953 1 88.06 47 GLU B N 1
ATOM 2138 C CA . GLU B 1 47 ? 3.143 0.294 -32.312 1 88.06 47 GLU B CA 1
ATOM 2139 C C . GLU B 1 47 ? 2.756 -1.182 -32.281 1 88.06 47 GLU B C 1
ATOM 2141 O O . GLU B 1 47 ? 1.886 -1.614 -33.031 1 88.06 47 GLU B O 1
ATOM 2146 N N . GLN B 1 48 ? 3.297 -1.83 -31.438 1 85.5 48 GLN B N 1
ATOM 2147 C CA . GLN B 1 48 ? 3.051 -3.264 -31.312 1 85.5 48 GLN B CA 1
ATOM 2148 C C . GLN B 1 48 ? 1.614 -3.543 -30.891 1 85.5 48 GLN B C 1
ATOM 2150 O O . GLN B 1 48 ? 0.997 -4.504 -31.344 1 85.5 48 GLN B O 1
ATOM 2155 N N . LEU B 1 49 ? 1.138 -2.697 -30.031 1 86.62 49 LEU B N 1
ATOM 2156 C CA . LEU B 1 49 ? -0.169 -2.975 -29.453 1 86.62 49 LEU B CA 1
ATOM 2157 C C . LEU B 1 49 ? -1.269 -2.225 -30.188 1 86.62 49 LEU B C 1
ATOM 2159 O O . LEU B 1 49 ? -2.455 -2.434 -29.938 1 86.62 49 LEU B O 1
ATOM 2163 N N . GLY B 1 50 ? -0.917 -1.357 -31.047 1 87.19 50 GLY B N 1
ATOM 2164 C CA . GLY B 1 50 ? -1.877 -0.626 -31.859 1 87.19 50 GLY B CA 1
ATOM 2165 C C . GLY B 1 50 ? -2.652 0.414 -31.078 1 87.19 50 GLY B C 1
ATOM 2166 O O . GLY B 1 50 ? -3.859 0.575 -31.266 1 87.19 50 GLY B O 1
ATOM 2167 N N . VAL B 1 51 ? -2.043 0.922 -30.094 1 85.44 51 VAL B N 1
ATOM 2168 C CA . VAL B 1 51 ? -2.678 1.96 -29.281 1 85.44 51 VAL B CA 1
ATOM 2169 C C . VAL B 1 51 ? -1.783 3.197 -29.234 1 85.44 51 VAL B C 1
ATOM 2171 O O . VAL B 1 51 ? -0.626 3.15 -29.656 1 85.44 51 VAL B O 1
ATOM 2174 N N . SER B 1 52 ? -2.402 4.262 -28.844 1 82.38 52 SER B N 1
ATOM 2175 C CA . SER B 1 52 ? -1.622 5.488 -28.703 1 82.38 52 SER B CA 1
ATOM 2176 C C . SER B 1 52 ? -0.721 5.43 -27.484 1 82.38 52 SER B C 1
ATOM 2178 O O . SER B 1 52 ? -0.805 4.492 -26.688 1 82.38 52 SER B O 1
ATOM 2180 N N . HIS B 1 53 ? 0.147 6.445 -27.359 1 81.94 53 HIS B N 1
ATOM 2181 C CA . HIS B 1 53 ? 1.103 6.504 -26.266 1 81.94 53 HIS B CA 1
ATOM 2182 C C . HIS B 1 53 ? 0.405 6.812 -24.953 1 81.94 53 HIS B C 1
ATOM 2184 O O . HIS B 1 53 ? 0.917 6.48 -23.875 1 81.94 53 HIS B O 1
ATOM 2190 N N . ILE B 1 54 ? -0.722 7.309 -25 1 78.12 54 ILE B N 1
ATOM 2191 C CA . ILE B 1 54 ? -1.398 7.781 -23.812 1 78.12 54 ILE B CA 1
ATOM 2192 C C . ILE B 1 54 ? -1.78 6.594 -22.922 1 78.12 54 ILE B C 1
ATOM 2194 O O . ILE B 1 54 ? -1.394 6.527 -21.75 1 78.12 54 ILE B O 1
ATOM 2198 N N . PRO B 1 55 ? -2.475 5.641 -23.422 1 84 55 PRO B N 1
ATOM 2199 C CA . PRO B 1 55 ? -2.807 4.496 -22.578 1 84 55 PRO B CA 1
ATOM 2200 C C . PRO B 1 55 ? -1.571 3.715 -22.125 1 84 55 PRO B C 1
ATOM 2202 O O . PRO B 1 55 ? -1.576 3.1 -21.062 1 84 55 PRO B O 1
ATOM 2205 N N . ILE B 1 56 ? -0.521 3.695 -22.922 1 86.56 56 ILE B N 1
ATOM 2206 C CA . ILE B 1 56 ? 0.707 2.994 -22.562 1 86.56 56 ILE B CA 1
ATOM 2207 C C . ILE B 1 56 ? 1.337 3.646 -21.344 1 86.56 56 ILE B C 1
ATOM 2209 O O . ILE B 1 56 ? 1.694 2.961 -20.375 1 86.56 56 ILE B O 1
ATOM 2213 N N . ARG B 1 57 ? 1.401 4.898 -21.406 1 81.94 57 ARG B N 1
ATOM 2214 C CA . ARG B 1 57 ? 2.004 5.625 -20.297 1 81.94 57 ARG B CA 1
ATOM 2215 C C . ARG B 1 57 ? 1.202 5.422 -19 1 81.94 57 ARG B C 1
ATOM 2217 O O . ARG B 1 57 ? 1.776 5.258 -17.922 1 81.94 57 ARG B O 1
ATOM 2224 N N . GLU B 1 58 ? -0.034 5.438 -19.156 1 83.25 58 GLU B N 1
ATOM 2225 C CA . GLU B 1 58 ? -0.882 5.211 -17.984 1 83.25 58 GLU B CA 1
ATOM 2226 C C . GLU B 1 58 ? -0.7 3.797 -17.438 1 83.25 58 GLU B C 1
ATOM 2228 O O . GLU B 1 58 ? -0.61 3.604 -16.234 1 83.25 58 GLU B O 1
ATOM 2233 N N . ALA B 1 59 ? -0.66 2.943 -18.328 1 87.69 59 ALA B N 1
ATOM 2234 C CA . ALA B 1 59 ? -0.435 1.555 -17.938 1 87.69 59 ALA B CA 1
ATOM 2235 C C . ALA B 1 59 ? 0.916 1.392 -17.25 1 87.69 59 ALA B C 1
ATOM 2237 O O . ALA B 1 59 ? 1.021 0.7 -16.234 1 87.69 59 ALA B O 1
ATOM 2238 N N . LEU B 1 60 ? 1.856 2.061 -17.797 1 88.19 60 LEU B N 1
ATOM 2239 C CA . LEU B 1 60 ? 3.203 1.962 -17.25 1 88.19 60 LEU B CA 1
ATOM 2240 C C . LEU B 1 60 ? 3.27 2.598 -15.859 1 88.19 60 LEU B C 1
ATOM 2242 O O . LEU B 1 60 ? 3.971 2.098 -14.977 1 88.19 60 LEU B O 1
ATOM 2246 N N . ARG B 1 61 ? 2.551 3.586 -15.648 1 83.81 61 ARG B N 1
ATOM 2247 C CA . ARG B 1 61 ? 2.49 4.207 -14.328 1 83.81 61 ARG B CA 1
ATOM 2248 C C . ARG B 1 61 ? 1.855 3.266 -13.305 1 83.81 61 ARG B C 1
ATOM 2250 O O . ARG B 1 61 ? 2.332 3.154 -12.18 1 83.81 61 ARG B O 1
ATOM 2257 N N . ARG B 1 62 ? 0.811 2.639 -13.719 1 84 62 ARG B N 1
ATOM 2258 C CA . ARG B 1 62 ? 0.168 1.652 -12.859 1 84 62 ARG B CA 1
ATOM 2259 C C . ARG B 1 62 ? 1.127 0.518 -12.516 1 84 62 ARG B C 1
ATOM 2261 O O . ARG B 1 62 ? 1.239 0.122 -11.352 1 84 62 ARG B O 1
ATOM 2268 N N . LEU B 1 63 ? 1.791 0.107 -13.531 1 89 63 LEU B N 1
ATOM 2269 C CA . LEU B 1 63 ? 2.713 -1.008 -13.352 1 89 63 LEU B CA 1
ATOM 2270 C C . LEU B 1 63 ? 3.916 -0.589 -12.516 1 89 63 LEU B C 1
ATOM 2272 O O . LEU B 1 63 ? 4.5 -1.411 -11.805 1 89 63 LEU B O 1
ATOM 2276 N N . GLU B 1 64 ? 4.254 0.666 -12.586 1 87.62 64 GLU B N 1
ATOM 2277 C CA . GLU B 1 64 ? 5.336 1.185 -11.75 1 87.62 64 GLU B CA 1
ATOM 2278 C C . GLU B 1 64 ? 4.949 1.171 -10.273 1 87.62 64 GLU B C 1
ATOM 2280 O O . GLU B 1 64 ? 5.758 0.809 -9.422 1 87.62 64 GLU B O 1
ATOM 2285 N N . THR B 1 65 ? 3.738 1.493 -10.047 1 80.25 65 THR B N 1
ATOM 2286 C CA . THR B 1 65 ? 3.254 1.474 -8.672 1 80.25 65 THR B CA 1
ATOM 2287 C C . THR B 1 65 ? 3.256 0.051 -8.117 1 80.25 65 THR B C 1
ATOM 2289 O O . THR B 1 65 ? 3.346 -0.148 -6.902 1 80.25 65 THR B O 1
ATOM 2292 N N . GLN B 1 66 ? 3.182 -0.865 -9.016 1 82.88 66 GLN B N 1
ATOM 2293 C CA . GLN B 1 66 ? 3.174 -2.271 -8.633 1 82.88 66 GLN B CA 1
ATOM 2294 C C . GLN B 1 66 ? 4.594 -2.826 -8.547 1 82.88 66 GLN B C 1
ATOM 2296 O O . GLN B 1 66 ? 4.789 -3.998 -8.219 1 82.88 66 GLN B O 1
ATOM 2301 N N . GLY B 1 67 ? 5.594 -1.996 -8.977 1 85.56 67 GLY B N 1
ATOM 2302 C CA . GLY B 1 67 ? 6.992 -2.379 -8.859 1 85.56 67 GLY B CA 1
ATOM 2303 C C . GLY B 1 67 ? 7.484 -3.227 -10.016 1 85.56 67 GLY B C 1
ATOM 2304 O O . GLY B 1 67 ? 8.547 -3.84 -9.938 1 85.56 67 GLY B O 1
ATOM 2305 N N . LEU B 1 68 ? 6.73 -3.273 -11.062 1 87.94 68 LEU B N 1
ATOM 2306 C CA . LEU B 1 68 ? 7.07 -4.137 -12.188 1 87.94 68 LEU B CA 1
ATOM 2307 C C . LEU B 1 68 ? 7.891 -3.383 -13.227 1 87.94 68 LEU B C 1
ATOM 2309 O O . LEU B 1 68 ? 8.672 -3.986 -13.961 1 87.94 68 LEU B O 1
ATOM 2313 N N . ILE B 1 69 ? 7.633 -2.064 -13.281 1 91.19 69 ILE B N 1
ATOM 2314 C CA . ILE B 1 69 ? 8.25 -1.208 -14.289 1 91.19 69 ILE B CA 1
ATOM 2315 C C . ILE B 1 69 ? 8.938 -0.025 -13.609 1 91.19 69 ILE B C 1
ATOM 2317 O O . ILE B 1 69 ? 8.5 0.43 -12.547 1 91.19 69 ILE B O 1
ATOM 2321 N N . VAL B 1 70 ? 10.023 0.403 -14.109 1 88.44 70 VAL B N 1
ATOM 2322 C CA . VAL B 1 70 ? 10.68 1.644 -13.703 1 88.44 70 VAL B CA 1
ATOM 2323 C C . VAL B 1 70 ? 10.617 2.652 -14.852 1 88.44 70 VAL B C 1
ATOM 2325 O O . VAL B 1 70 ? 11.109 2.385 -15.953 1 88.44 70 VAL B O 1
ATOM 2328 N N . LEU B 1 71 ? 9.938 3.75 -14.484 1 85 71 LEU B N 1
ATOM 2329 C CA . LEU B 1 71 ? 9.836 4.809 -15.484 1 85 71 LEU B CA 1
ATOM 2330 C C . LEU B 1 71 ? 10.906 5.871 -15.258 1 85 71 LEU B C 1
ATOM 2332 O O . LEU B 1 71 ? 10.938 6.512 -14.203 1 85 71 LEU B O 1
ATOM 2336 N N . ARG B 1 72 ? 12.078 5.906 -15.883 1 69.12 72 ARG B N 1
ATOM 2337 C CA . ARG B 1 72 ? 13.148 6.879 -15.672 1 69.12 72 ARG B CA 1
ATOM 2338 C C . ARG B 1 72 ? 12.977 8.086 -16.594 1 69.12 72 ARG B C 1
ATOM 2340 O O . ARG B 1 72 ? 13.195 9.227 -16.172 1 69.12 72 ARG B O 1
ATOM 2347 N N . GLN B 1 73 ? 12.852 7.719 -17.844 1 66.75 73 GLN B N 1
ATOM 2348 C CA . GLN B 1 73 ? 12.805 8.781 -18.844 1 66.75 73 GLN B CA 1
ATOM 2349 C C . GLN B 1 73 ? 11.453 8.812 -19.547 1 66.75 73 GLN B C 1
ATOM 2351 O O . GLN B 1 73 ? 10.688 7.852 -19.484 1 66.75 73 GLN B O 1
ATOM 2356 N N . ALA B 1 74 ? 11.148 9.914 -20.188 1 66.69 74 ALA B N 1
AT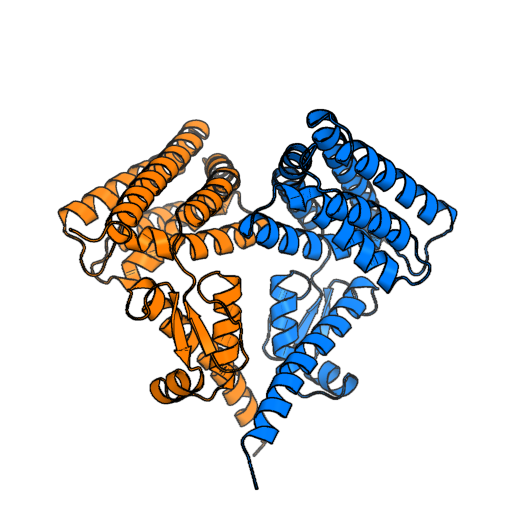OM 2357 C CA . ALA B 1 74 ? 9.859 10.203 -20.812 1 66.69 74 ALA B CA 1
ATOM 2358 C C . ALA B 1 74 ? 9.547 9.211 -21.922 1 66.69 74 ALA B C 1
ATOM 2360 O O . ALA B 1 74 ? 8.375 8.938 -22.203 1 66.69 74 ALA B O 1
ATOM 2361 N N . ARG B 1 75 ? 10.484 8.562 -22.422 1 74.31 75 ARG B N 1
ATOM 2362 C CA . ARG B 1 75 ? 10.164 7.828 -23.641 1 74.31 75 ARG B CA 1
ATOM 2363 C C . ARG B 1 75 ? 10.516 6.352 -23.516 1 74.31 75 ARG B C 1
ATOM 2365 O O . ARG B 1 75 ? 10.391 5.586 -24.469 1 74.31 75 ARG B O 1
ATOM 2372 N N . SER B 1 76 ? 10.977 5.918 -22.391 1 86.56 76 SER B N 1
ATOM 2373 C CA . SER B 1 76 ? 11.352 4.52 -22.219 1 86.56 76 SER B CA 1
ATOM 2374 C C . SER B 1 76 ? 11.008 4.02 -20.812 1 86.56 76 SER B C 1
ATOM 2376 O O . SER B 1 76 ? 10.797 4.816 -19.906 1 86.56 76 SER B O 1
ATOM 2378 N N . ALA B 1 77 ? 10.828 2.668 -20.797 1 90.56 77 ALA B N 1
ATOM 2379 C CA . ALA B 1 77 ? 10.57 1.983 -19.531 1 90.56 77 ALA B CA 1
ATOM 2380 C C . ALA B 1 77 ? 11.469 0.758 -19.375 1 90.56 77 ALA B C 1
ATOM 2382 O O . ALA B 1 77 ? 12 0.248 -20.359 1 90.56 77 ALA B O 1
ATOM 2383 N N . THR B 1 78 ? 11.773 0.469 -18.172 1 92.94 78 THR B N 1
ATOM 2384 C CA . THR B 1 78 ? 12.57 -0.71 -17.859 1 92.94 78 THR B CA 1
ATOM 2385 C C . THR B 1 78 ? 11.805 -1.66 -16.938 1 92.94 78 THR B C 1
ATOM 2387 O O . THR B 1 78 ? 11.148 -1.222 -16 1 92.94 78 THR B O 1
ATOM 2390 N N . VAL B 1 79 ? 11.891 -2.912 -17.312 1 92.69 79 VAL B N 1
ATOM 2391 C CA . VAL B 1 79 ? 11.359 -3.887 -16.375 1 92.69 79 VAL B CA 1
ATOM 2392 C C . VAL B 1 79 ? 12.203 -3.879 -15.094 1 92.69 79 VAL B C 1
ATOM 2394 O O . VAL B 1 79 ? 13.438 -3.906 -15.156 1 92.69 79 VAL B O 1
ATOM 2397 N N . ALA B 1 80 ? 11.562 -3.83 -13.977 1 91.5 80 ALA B N 1
ATOM 2398 C CA . ALA B 1 80 ? 12.297 -3.814 -12.719 1 91.5 80 ALA B CA 1
ATOM 2399 C C . ALA B 1 80 ? 13.141 -5.074 -12.555 1 91.5 80 ALA B C 1
ATOM 2401 O O . ALA B 1 80 ? 12.672 -6.184 -12.828 1 91.5 80 ALA B O 1
ATOM 2402 N N . PRO B 1 81 ? 14.422 -4.898 -12.164 1 90.12 81 PRO B N 1
ATOM 2403 C CA . PRO B 1 81 ? 15.242 -6.09 -11.945 1 90.12 81 PRO B CA 1
ATOM 2404 C C . PRO B 1 81 ? 14.766 -6.926 -10.758 1 90.12 81 PRO B C 1
ATOM 2406 O O . PRO B 1 81 ? 14.109 -6.402 -9.852 1 90.12 81 PRO B O 1
ATOM 2409 N N . LEU B 1 82 ? 15.102 -8.188 -10.82 1 91.44 82 LEU B N 1
ATOM 2410 C CA . LEU B 1 82 ? 14.852 -9.078 -9.688 1 91.44 82 LEU B CA 1
ATOM 2411 C C . LEU B 1 82 ? 16.031 -9.07 -8.727 1 91.44 82 LEU B C 1
ATOM 2413 O O . LEU B 1 82 ? 17.188 -9.031 -9.156 1 91.44 82 LEU B O 1
ATOM 2417 N N . SER B 1 83 ? 15.773 -8.992 -7.492 1 92.38 83 SER B N 1
ATOM 2418 C CA . SER B 1 83 ? 16.844 -9.07 -6.508 1 92.38 83 SER B CA 1
ATOM 2419 C C . SER B 1 83 ? 16.391 -9.812 -5.254 1 92.38 83 SER B C 1
ATOM 2421 O O . SER B 1 83 ? 15.211 -9.797 -4.91 1 92.38 83 SER B O 1
ATOM 2423 N N . SER B 1 84 ? 17.359 -10.445 -4.613 1 95.31 84 SER B N 1
ATOM 2424 C CA . SER B 1 84 ? 17.094 -11.188 -3.383 1 95.31 84 SER B CA 1
ATOM 2425 C C . SER B 1 84 ? 16.594 -10.258 -2.281 1 95.31 84 SER B C 1
ATOM 2427 O O . SER B 1 84 ? 15.711 -10.625 -1.503 1 95.31 84 SER B O 1
ATOM 2429 N N . ASP B 1 85 ? 17.125 -9.086 -2.287 1 95.62 85 ASP B N 1
ATOM 2430 C CA . ASP B 1 85 ? 16.703 -8.125 -1.271 1 95.62 85 ASP B CA 1
ATOM 2431 C C . ASP B 1 85 ? 15.258 -7.699 -1.486 1 95.62 85 ASP B C 1
ATOM 2433 O O . ASP B 1 85 ? 14.492 -7.59 -0.529 1 95.62 85 ASP B O 1
ATOM 2437 N N . ASP B 1 86 ? 14.969 -7.484 -2.723 1 95.06 86 ASP B N 1
ATOM 2438 C CA . ASP B 1 86 ? 13.602 -7.109 -3.066 1 95.06 86 ASP B CA 1
ATOM 2439 C C . ASP B 1 86 ? 12.617 -8.211 -2.678 1 95.06 86 ASP B C 1
ATOM 2441 O O . ASP B 1 86 ? 11.594 -7.941 -2.045 1 95.06 86 ASP B O 1
ATOM 2445 N N . LEU B 1 87 ? 12.938 -9.398 -2.969 1 96.44 87 LEU B N 1
ATOM 2446 C CA . LEU B 1 87 ? 12.133 -10.57 -2.617 1 96.44 87 LEU B CA 1
ATOM 2447 C C . LEU B 1 87 ? 11.938 -10.664 -1.107 1 96.44 87 LEU B C 1
ATOM 2449 O O . LEU B 1 87 ? 10.812 -10.805 -0.629 1 96.44 87 LEU B O 1
ATOM 2453 N N . ARG B 1 88 ? 13.008 -10.531 -0.381 1 97.38 88 ARG B N 1
ATOM 2454 C CA . ARG B 1 88 ? 12.953 -10.648 1.073 1 97.38 88 ARG B CA 1
ATOM 2455 C C . ARG B 1 88 ? 12.102 -9.547 1.685 1 97.38 88 ARG B C 1
ATOM 2457 O O . ARG B 1 88 ? 11.344 -9.789 2.631 1 97.38 88 ARG B O 1
ATOM 2464 N N . ASN B 1 89 ? 12.227 -8.391 1.133 1 97.31 89 ASN B N 1
ATOM 2465 C CA . ASN B 1 89 ? 11.469 -7.254 1.645 1 97.31 89 ASN B CA 1
ATOM 2466 C C . ASN B 1 89 ? 9.969 -7.43 1.427 1 97.31 89 ASN B C 1
ATOM 2468 O O . ASN B 1 89 ? 9.172 -7.137 2.318 1 97.31 89 ASN B O 1
ATOM 2472 N N . ILE B 1 90 ? 9.555 -7.895 0.302 1 97.44 90 ILE B N 1
ATOM 2473 C CA . ILE B 1 90 ? 8.156 -8.141 -0.014 1 97.44 90 ILE B CA 1
ATOM 2474 C C . ILE B 1 90 ? 7.586 -9.18 0.945 1 97.44 90 ILE B C 1
ATOM 2476 O O . ILE B 1 90 ? 6.547 -8.961 1.57 1 97.44 90 ILE B O 1
ATOM 2480 N N . TYR B 1 91 ? 8.281 -10.242 1.12 1 97.69 91 TYR B N 1
ATOM 2481 C CA . TYR B 1 91 ? 7.742 -11.352 1.901 1 97.69 91 TYR B CA 1
ATOM 2482 C C . TYR B 1 91 ? 7.793 -11.039 3.393 1 97.69 91 TYR B C 1
ATOM 2484 O O . TYR B 1 91 ? 6.957 -11.516 4.16 1 97.69 91 TYR B O 1
ATOM 2492 N N . ARG B 1 92 ? 8.773 -10.211 3.799 1 97.56 92 ARG B N 1
ATOM 2493 C CA . ARG B 1 92 ? 8.766 -9.75 5.18 1 97.56 92 ARG B CA 1
ATOM 2494 C C . ARG B 1 92 ? 7.453 -9.039 5.512 1 97.56 92 ARG B C 1
ATOM 2496 O O . ARG B 1 92 ? 6.848 -9.297 6.555 1 97.56 92 ARG B O 1
ATOM 2503 N N . LEU B 1 93 ? 7.039 -8.203 4.633 1 98.31 93 LEU B N 1
ATOM 2504 C CA . LEU B 1 93 ? 5.809 -7.453 4.852 1 98.31 93 LEU B CA 1
ATOM 2505 C C . LEU B 1 93 ? 4.586 -8.359 4.73 1 98.31 93 LEU B C 1
ATOM 2507 O O . LEU B 1 93 ? 3.627 -8.227 5.492 1 98.31 93 LEU B O 1
ATOM 2511 N N . ARG B 1 94 ? 4.551 -9.242 3.75 1 98.25 94 ARG B N 1
ATOM 2512 C CA . ARG B 1 94 ? 3.449 -10.195 3.672 1 98.25 94 ARG B CA 1
ATOM 2513 C C . ARG B 1 94 ? 3.344 -11.016 4.953 1 98.25 94 ARG B C 1
ATOM 2515 O O . ARG B 1 94 ? 2.244 -11.25 5.461 1 98.25 94 ARG B O 1
ATOM 2522 N N . HIS B 1 95 ? 4.559 -11.453 5.484 1 97.94 95 HIS B N 1
ATOM 2523 C CA . HIS B 1 95 ? 4.586 -12.203 6.73 1 97.94 95 HIS B CA 1
ATOM 2524 C C . HIS B 1 95 ? 4.004 -11.391 7.883 1 97.94 95 HIS B C 1
ATOM 2526 O O . HIS B 1 95 ? 3.314 -11.938 8.75 1 97.94 95 HIS B O 1
ATOM 2532 N N . LEU B 1 96 ? 4.281 -10.188 7.852 1 97.56 96 LEU B N 1
ATOM 2533 C CA . LEU B 1 96 ? 3.867 -9.297 8.93 1 97.56 96 LEU B CA 1
ATOM 2534 C C . LEU B 1 96 ? 2.355 -9.094 8.922 1 97.56 96 LEU B C 1
ATOM 2536 O O . LEU B 1 96 ? 1.725 -9.031 9.977 1 97.56 96 LEU B O 1
ATOM 2540 N N . ILE B 1 97 ? 1.74 -9.07 7.77 1 98.31 97 ILE B N 1
ATOM 2541 C CA . ILE B 1 97 ? 0.366 -8.594 7.656 1 98.31 97 ILE B CA 1
ATOM 2542 C C . ILE B 1 97 ? -0.571 -9.781 7.418 1 98.31 97 ILE B C 1
ATOM 2544 O O . ILE B 1 97 ? -1.644 -9.859 8.023 1 98.31 97 ILE B O 1
ATOM 2548 N N . GLU B 1 98 ? -0.232 -10.734 6.621 1 98.62 98 GLU B N 1
ATOM 2549 C CA . GLU B 1 98 ? -1.162 -11.688 6.031 1 98.62 98 GLU B CA 1
ATOM 2550 C C . GLU B 1 98 ? -1.458 -12.836 6.992 1 98.62 98 GLU B C 1
ATOM 2552 O O . GLU B 1 98 ? -2.621 -13.188 7.211 1 98.62 98 GLU B O 1
ATOM 2557 N N . PRO B 1 99 ? -0.398 -13.43 7.684 1 98.75 99 PRO B N 1
ATOM 2558 C CA . PRO B 1 99 ? -0.705 -14.562 8.562 1 98.75 99 PRO B CA 1
ATOM 2559 C C . PRO B 1 99 ? -1.601 -14.172 9.734 1 98.75 99 PRO B C 1
ATOM 2561 O O . PRO B 1 99 ? -2.566 -14.875 10.039 1 98.75 99 PRO B O 1
ATOM 2564 N N . PRO B 1 100 ? -1.372 -13.031 10.391 1 98.44 100 PRO B N 1
ATOM 2565 C CA . PRO B 1 100 ? -2.301 -12.648 11.461 1 98.44 100 PRO B CA 1
ATOM 2566 C C . PRO B 1 100 ? -3.729 -12.445 10.953 1 98.44 100 PRO B C 1
ATOM 2568 O O . PRO B 1 100 ? -4.684 -12.797 11.648 1 98.44 100 PRO B O 1
ATOM 2571 N N . LEU B 1 101 ? -3.908 -11.914 9.781 1 98.56 101 LEU B N 1
ATOM 2572 C CA . LEU B 1 101 ? -5.238 -11.711 9.219 1 98.56 101 LEU B CA 1
ATOM 2573 C C . LEU B 1 101 ? -5.898 -13.047 8.883 1 98.56 101 LEU B C 1
ATOM 2575 O O . LEU B 1 101 ? -7.094 -13.227 9.117 1 98.56 101 LEU B O 1
ATOM 2579 N N . ALA B 1 102 ? -5.074 -13.914 8.312 1 98.88 102 ALA B N 1
ATOM 2580 C CA . ALA B 1 102 ? -5.602 -15.242 8.008 1 98.88 102 ALA B CA 1
ATOM 2581 C C . ALA B 1 102 ? -6.047 -15.961 9.273 1 98.88 102 ALA B C 1
ATOM 2583 O O . ALA B 1 102 ? -7.105 -16.594 9.297 1 98.88 102 ALA B O 1
ATOM 2584 N N . ALA B 1 103 ? -5.242 -15.844 10.32 1 98.88 103 ALA B N 1
ATOM 2585 C CA . ALA B 1 103 ? -5.602 -16.422 11.609 1 98.88 103 ALA B CA 1
ATOM 2586 C C . ALA B 1 103 ? -6.906 -15.828 12.133 1 98.88 103 ALA B C 1
ATOM 2588 O O . ALA B 1 103 ? -7.777 -16.562 12.617 1 98.88 103 ALA B O 1
ATOM 2589 N N . ALA B 1 104 ? -7.047 -14.547 12 1 98.69 104 ALA B N 1
ATOM 2590 C CA . ALA B 1 104 ? -8.234 -13.859 12.484 1 98.69 104 ALA B CA 1
ATOM 2591 C C . ALA B 1 104 ? -9.469 -14.242 11.664 1 98.69 104 ALA B C 1
ATOM 2593 O O . ALA B 1 104 ? -10.602 -14.031 12.102 1 98.69 104 ALA B O 1
ATOM 2594 N N . SER B 1 105 ? -9.258 -14.742 10.492 1 98.75 105 SER B N 1
ATOM 2595 C CA . SER B 1 105 ? -10.352 -15.109 9.602 1 98.75 105 SER B CA 1
ATOM 2596 C C . SER B 1 105 ? -10.914 -16.484 9.961 1 98.75 105 SER B C 1
ATOM 2598 O O . SER B 1 105 ? -12.047 -16.812 9.594 1 98.75 105 SER B O 1
ATOM 2600 N N . VAL B 1 106 ? -10.109 -17.266 10.656 1 98.75 106 VAL B N 1
ATOM 2601 C CA . VAL B 1 106 ? -10.523 -18.609 10.992 1 98.75 106 VAL B CA 1
ATOM 2602 C C . VAL B 1 106 ? -11.805 -18.578 11.82 1 98.75 106 VAL B C 1
ATOM 2604 O O . VAL B 1 106 ? -11.914 -17.797 12.773 1 98.75 106 VAL B O 1
ATOM 2607 N N . GLY B 1 107 ? -12.766 -19.375 11.453 1 98.12 107 GLY B N 1
ATOM 2608 C CA . GLY B 1 107 ? -14.031 -19.453 12.164 1 98.12 107 GLY B CA 1
ATOM 2609 C C . GLY B 1 107 ? -15.023 -18.391 11.719 1 98.12 107 GLY B C 1
ATOM 2610 O O . GLY B 1 107 ? -16.156 -18.344 12.211 1 98.12 107 GLY B O 1
ATOM 2611 N N . LYS B 1 108 ? -14.719 -17.578 10.766 1 98.44 108 LYS B N 1
ATOM 2612 C CA . LYS B 1 108 ? -15.586 -16.469 10.391 1 98.44 108 LYS B CA 1
ATOM 2613 C C . LYS B 1 108 ? -16.047 -16.578 8.938 1 98.44 108 LYS B C 1
ATOM 2615 O O . LYS B 1 108 ? -16.766 -15.719 8.43 1 98.44 108 LYS B O 1
ATOM 2620 N N . PHE B 1 109 ? -15.617 -17.625 8.273 1 98.44 109 PHE B N 1
ATOM 2621 C CA . PHE B 1 109 ? -16.016 -17.812 6.887 1 98.44 109 PHE B CA 1
ATOM 2622 C C . PHE B 1 109 ? -17.5 -18.141 6.789 1 98.44 109 PHE B C 1
ATOM 2624 O O . PHE B 1 109 ? -17.984 -19.062 7.445 1 98.44 109 PHE B O 1
ATOM 2631 N N . SER B 1 110 ? -18.203 -17.375 5.961 1 98.38 110 SER B N 1
ATOM 2632 C CA . SER B 1 110 ? -19.547 -17.797 5.59 1 98.38 110 SER B CA 1
ATOM 2633 C C . SER B 1 110 ? -19.516 -19.047 4.707 1 98.38 110 SER B C 1
ATOM 2635 O O . SER B 1 110 ? -18.469 -19.375 4.133 1 98.38 110 SER B O 1
ATOM 2637 N N . PRO B 1 111 ? -20.625 -19.625 4.609 1 98.19 111 PRO B N 1
ATOM 2638 C CA . PRO B 1 111 ? -20.672 -20.781 3.703 1 98.19 111 PRO B CA 1
ATOM 2639 C C . PRO B 1 111 ? -20.266 -20.406 2.273 1 98.19 111 PRO B C 1
ATOM 2641 O O . PRO B 1 111 ? -19.547 -21.172 1.616 1 98.19 111 PRO B O 1
ATOM 2644 N N . GLY B 1 112 ? -20.688 -19.266 1.865 1 98.44 112 GLY B N 1
ATOM 2645 C CA . GLY B 1 112 ? -20.328 -18.828 0.53 1 98.44 112 GLY B CA 1
ATOM 2646 C C . GLY B 1 112 ? -18.844 -18.562 0.377 1 98.44 112 GLY B C 1
ATOM 2647 O O . GLY B 1 112 ? -18.25 -18.891 -0.652 1 98.44 112 GLY B O 1
ATOM 2648 N N . GLN B 1 113 ? -18.281 -18.016 1.39 1 98.38 113 GLN B N 1
ATOM 2649 C CA . GLN B 1 113 ? -16.859 -17.734 1.36 1 98.38 113 GLN B CA 1
ATOM 2650 C C . GLN B 1 113 ? -16.047 -19.031 1.378 1 98.38 113 GLN B C 1
ATOM 2652 O O . GLN B 1 113 ? -15.023 -19.141 0.694 1 98.38 113 GLN B O 1
ATOM 2657 N N . ALA B 1 114 ? -16.516 -20 2.154 1 98.44 114 ALA B N 1
ATOM 2658 C CA . ALA B 1 114 ? -15.852 -21.297 2.207 1 98.44 114 ALA B CA 1
ATOM 2659 C C . ALA B 1 114 ? -15.922 -22 0.855 1 98.44 114 ALA B C 1
ATOM 2661 O O . ALA B 1 114 ? -14.922 -22.547 0.387 1 98.44 114 ALA B O 1
ATOM 2662 N N . ASP B 1 115 ? -17.047 -21.922 0.242 1 98.56 115 ASP B N 1
ATOM 2663 C CA . ASP B 1 115 ? -17.219 -22.531 -1.073 1 98.56 115 ASP B CA 1
ATOM 2664 C C . ASP B 1 115 ? -16.328 -21.859 -2.111 1 98.56 115 ASP B C 1
ATOM 2666 O O . ASP B 1 115 ? -15.742 -22.531 -2.961 1 98.56 115 ASP B O 1
ATOM 2670 N N . ARG B 1 116 ? -16.281 -20.594 -2.031 1 98.44 116 ARG B N 1
ATOM 2671 C CA . ARG B 1 116 ? -15.422 -19.859 -2.951 1 98.44 116 ARG B CA 1
ATOM 2672 C C . ARG B 1 116 ? -13.953 -20.234 -2.77 1 98.44 116 ARG B C 1
ATOM 2674 O O . ARG B 1 116 ? -13.227 -20.406 -3.748 1 98.44 116 ARG B O 1
ATOM 2681 N N . LEU B 1 117 ? -13.539 -20.375 -1.545 1 98.25 117 LEU B N 1
ATOM 2682 C CA . LEU B 1 117 ? -12.164 -20.766 -1.245 1 98.25 117 LEU B CA 1
ATOM 2683 C C . LEU B 1 117 ? -11.844 -22.141 -1.835 1 98.25 117 LEU B C 1
ATOM 2685 O O . LEU B 1 117 ? -10.789 -22.312 -2.459 1 98.25 117 LEU B O 1
ATOM 2689 N N . ARG B 1 118 ? -12.742 -23.062 -1.682 1 98.44 118 ARG B N 1
ATOM 2690 C CA . ARG B 1 118 ? -12.578 -24.406 -2.25 1 98.44 118 ARG B CA 1
ATOM 2691 C C . ARG B 1 118 ? -12.516 -24.344 -3.773 1 98.44 118 ARG B C 1
ATOM 2693 O O . ARG B 1 118 ? -11.664 -24.984 -4.391 1 98.44 118 ARG B O 1
ATOM 2700 N N . ALA B 1 119 ? -13.414 -23.578 -4.332 1 98.62 119 ALA B N 1
ATOM 2701 C CA . ALA B 1 119 ? -13.469 -23.453 -5.789 1 98.62 119 ALA B CA 1
ATOM 2702 C C . ALA B 1 119 ? -12.18 -22.828 -6.332 1 98.62 119 ALA B C 1
ATOM 2704 O O . ALA B 1 119 ? -11.664 -23.266 -7.363 1 98.62 119 ALA B O 1
ATOM 2705 N N . LEU B 1 120 ? -11.68 -21.844 -5.625 1 98.31 120 LEU B N 1
ATOM 2706 C CA . LEU B 1 120 ? -10.453 -21.172 -6.051 1 98.31 120 LEU B CA 1
ATOM 2707 C C . LEU B 1 120 ? -9.273 -22.141 -6.012 1 98.31 120 LEU B C 1
ATOM 2709 O O . LEU B 1 120 ? -8.422 -22.125 -6.906 1 98.31 120 LEU B O 1
ATOM 2713 N N . LEU B 1 121 ? -9.188 -22.953 -4.965 1 98.06 121 LEU B N 1
ATOM 2714 C CA . LEU B 1 121 ? -8.109 -23.938 -4.887 1 98.06 121 LEU B CA 1
ATOM 2715 C C . LEU B 1 121 ? -8.156 -24.891 -6.078 1 98.06 121 LEU B C 1
ATOM 2717 O O . LEU B 1 121 ? -7.129 -25.156 -6.703 1 98.06 121 LEU B O 1
ATOM 2721 N N . GLU B 1 122 ? -9.375 -25.344 -6.449 1 97.5 122 GLU B N 1
ATOM 2722 C CA . GLU B 1 122 ? -9.516 -26.25 -7.59 1 97.5 122 GLU B CA 1
ATOM 2723 C C . GLU B 1 122 ? -9.141 -25.547 -8.891 1 97.5 122 GLU B C 1
ATOM 2725 O O . GLU B 1 122 ? -8.445 -26.109 -9.734 1 97.5 122 GLU B O 1
ATOM 2730 N N . GLU B 1 123 ? -9.5 -24.312 -9.031 1 95.88 123 GLU B N 1
ATOM 2731 C CA . GLU B 1 123 ? -9.203 -23.547 -10.234 1 95.88 123 GLU B CA 1
ATOM 2732 C C . GLU B 1 123 ? -7.711 -23.25 -10.344 1 95.88 123 GLU B C 1
ATOM 2734 O O . GLU B 1 123 ? -7.203 -23 -11.445 1 95.88 123 GLU B O 1
ATOM 2739 N N . SER B 1 124 ? -7.02 -23.25 -9.195 1 92.81 124 SER B N 1
ATOM 2740 C CA . SER B 1 124 ? -5.598 -22.938 -9.195 1 92.81 124 SER B CA 1
ATOM 2741 C C . SER B 1 124 ? -4.781 -24.031 -9.867 1 92.81 124 SER B C 1
ATOM 2743 O O . SER B 1 124 ? -3.605 -23.828 -10.18 1 92.81 124 SER B O 1
ATOM 2745 N N . ARG B 1 125 ? -5.391 -25.172 -10.102 1 90.12 125 ARG B N 1
ATOM 2746 C CA . ARG B 1 125 ? -4.676 -26.234 -10.789 1 90.12 125 ARG B CA 1
ATOM 2747 C C . ARG B 1 125 ? -5.18 -26.406 -12.219 1 90.12 125 ARG B C 1
ATOM 2749 O O . ARG B 1 125 ? -4.969 -27.438 -12.844 1 90.12 125 ARG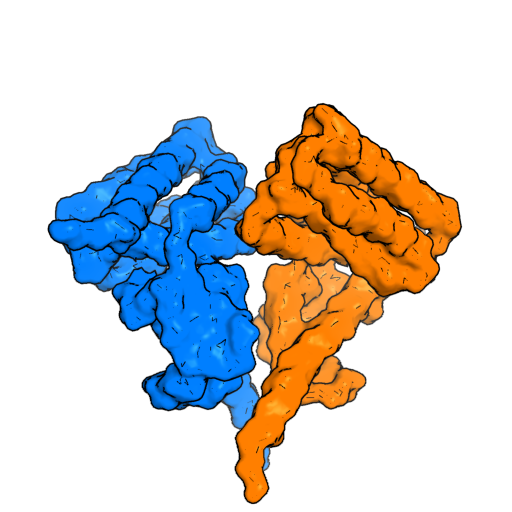 B O 1
ATOM 2756 N N . ALA B 1 126 ? -5.875 -25.422 -12.703 1 90.56 126 ALA B N 1
ATOM 2757 C CA . ALA B 1 126 ? -6.34 -25.422 -14.094 1 90.56 126 ALA B CA 1
ATOM 2758 C C . ALA B 1 126 ? -5.172 -25.531 -15.062 1 90.56 126 ALA B C 1
ATOM 2760 O O . ALA B 1 126 ? -4.059 -25.094 -14.758 1 90.56 126 ALA B O 1
ATOM 2761 N N . THR B 1 127 ? -5.461 -26.047 -16.219 1 85.5 127 THR B N 1
ATOM 2762 C CA . THR B 1 127 ? -4.434 -26.219 -17.25 1 85.5 127 THR B CA 1
ATOM 2763 C C . THR B 1 127 ? -4.129 -24.875 -17.922 1 85.5 127 THR B C 1
ATOM 2765 O O . THR B 1 127 ? -2.988 -24.625 -18.312 1 85.5 127 THR B O 1
ATOM 2768 N N . ASN B 1 128 ? -5.137 -24.125 -17.984 1 87.31 128 ASN B N 1
ATOM 2769 C CA . ASN B 1 128 ? -4.902 -22.781 -18.5 1 87.31 128 ASN B CA 1
ATOM 2770 C C . ASN B 1 128 ? -4.109 -21.922 -17.5 1 87.31 128 ASN B C 1
ATOM 2772 O O . ASN B 1 128 ? -4.574 -21.672 -16.391 1 87.31 128 ASN B O 1
ATOM 2776 N N . PRO B 1 129 ? -2.959 -21.484 -17.938 1 84.06 129 PRO B N 1
ATOM 2777 C CA . PRO B 1 129 ? -2.072 -20.781 -17 1 84.06 129 PRO B CA 1
ATOM 2778 C C . PRO B 1 129 ? -2.684 -19.5 -16.438 1 84.06 129 PRO B C 1
ATOM 2780 O O . PRO B 1 129 ? -2.484 -19.172 -15.273 1 84.06 129 PRO B O 1
ATOM 2783 N N . ASP B 1 130 ? -3.391 -18.781 -17.25 1 83.81 130 ASP B N 1
ATOM 2784 C CA . ASP B 1 130 ? -3.986 -17.531 -16.797 1 83.81 130 ASP B CA 1
ATOM 2785 C C . ASP B 1 130 ? -5.039 -17.781 -15.719 1 83.81 130 ASP B C 1
ATOM 2787 O O . ASP B 1 130 ? -5.09 -17.062 -14.711 1 83.81 130 ASP B O 1
ATOM 2791 N N . THR B 1 131 ? -5.812 -18.797 -15.992 1 88.94 131 THR B N 1
ATOM 2792 C CA . THR B 1 131 ? -6.828 -19.188 -15.016 1 88.94 131 THR B CA 1
ATOM 2793 C C . THR B 1 131 ? -6.188 -19.641 -13.711 1 88.94 131 THR B C 1
ATOM 2795 O O . THR B 1 131 ? -6.617 -19.234 -12.625 1 88.94 131 THR B O 1
ATOM 2798 N N . ALA B 1 132 ? -5.188 -20.453 -13.812 1 89.25 132 ALA B N 1
ATOM 2799 C CA . ALA B 1 132 ? -4.508 -20.969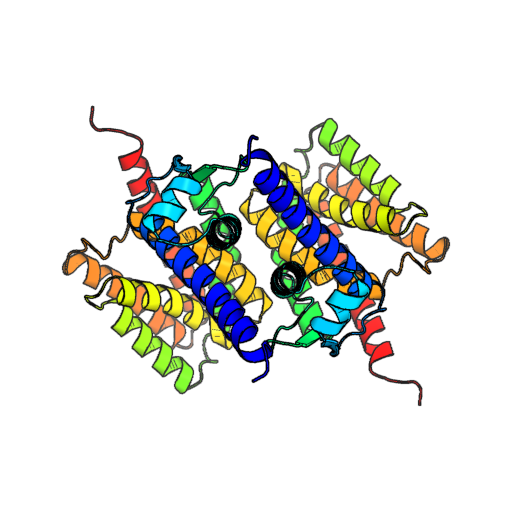 -12.633 1 89.25 132 ALA B CA 1
ATOM 2800 C C . ALA B 1 132 ? -3.891 -19.844 -11.812 1 89.25 132 ALA B C 1
ATOM 2802 O O . ALA B 1 132 ? -4.012 -19.828 -10.586 1 89.25 132 ALA B O 1
ATOM 2803 N N . TRP B 1 133 ? -3.326 -18.906 -12.492 1 86.62 133 TRP B N 1
ATOM 2804 C CA . TRP B 1 133 ? -2.654 -17.797 -11.82 1 86.62 133 TRP B CA 1
ATOM 2805 C C . TRP B 1 133 ? -3.666 -16.891 -11.133 1 86.62 133 TRP B C 1
ATOM 2807 O O . TRP B 1 133 ? -3.459 -16.469 -9.992 1 86.62 133 TRP B O 1
ATOM 2817 N N . GLN B 1 134 ? -4.703 -16.562 -11.828 1 89.12 134 GLN B N 1
ATOM 2818 C CA . GLN B 1 134 ? -5.738 -15.719 -11.25 1 89.12 134 GLN B CA 1
ATOM 2819 C C . GLN B 1 134 ? -6.352 -16.359 -10.008 1 89.12 134 GLN B C 1
ATOM 2821 O O . GLN B 1 134 ? -6.551 -15.695 -8.992 1 89.12 134 GLN B O 1
ATOM 2826 N N . ALA B 1 135 ? -6.617 -17.641 -10.125 1 93.75 135 ALA B N 1
ATOM 2827 C CA . ALA B 1 135 ? -7.191 -18.375 -9 1 93.75 135 ALA B CA 1
ATOM 2828 C C . ALA B 1 135 ? -6.227 -18.406 -7.816 1 93.75 135 ALA B C 1
ATOM 2830 O O . ALA B 1 135 ? -6.645 -18.266 -6.664 1 93.75 135 ALA B O 1
ATOM 2831 N N . HIS B 1 136 ? -4.984 -18.594 -8.078 1 92.44 136 HIS B N 1
ATOM 2832 C CA . HIS B 1 136 ? -3.963 -18.594 -7.039 1 92.44 136 HIS B CA 1
ATOM 2833 C C . HIS B 1 136 ? -3.939 -17.281 -6.289 1 92.44 136 HIS B C 1
ATOM 2835 O O . HIS B 1 136 ? -3.936 -17.25 -5.059 1 92.44 136 HIS B O 1
ATOM 2841 N N . ALA B 1 137 ? -3.994 -16.25 -7.043 1 91.5 137 ALA B N 1
ATOM 2842 C CA . ALA B 1 137 ? -3.986 -14.914 -6.438 1 91.5 137 ALA B CA 1
ATOM 2843 C C . ALA B 1 137 ? -5.242 -14.688 -5.605 1 91.5 137 ALA B C 1
ATOM 2845 O O . ALA B 1 137 ? -5.164 -14.219 -4.465 1 91.5 137 ALA B O 1
ATOM 2846 N N . GLU B 1 138 ? -6.328 -15.023 -6.148 1 96.25 138 GLU B N 1
ATOM 2847 C CA . GLU B 1 138 ? -7.605 -14.82 -5.465 1 96.25 138 GLU B CA 1
ATOM 2848 C C . GLU B 1 138 ? -7.723 -15.719 -4.238 1 96.25 138 GLU B C 1
ATOM 2850 O O . GLU B 1 138 ? -8.391 -15.359 -3.262 1 96.25 138 GLU B O 1
ATOM 2855 N N . PHE B 1 139 ? -7.074 -16.922 -4.281 1 98.25 139 PHE B N 1
ATOM 2856 C CA . PHE B 1 139 ? -7.078 -17.828 -3.139 1 98.25 139 PHE B CA 1
ATOM 2857 C C . PHE B 1 139 ? -6.445 -17.172 -1.919 1 98.25 139 PHE B C 1
ATOM 2859 O O . PHE B 1 139 ? -7.016 -17.203 -0.826 1 98.25 139 PHE B O 1
ATOM 2866 N N . HIS B 1 140 ? -5.344 -16.5 -2.102 1 97.56 140 HIS B N 1
ATOM 2867 C CA . HIS B 1 140 ? -4.66 -15.844 -0.994 1 97.56 140 HIS B CA 1
ATOM 2868 C C . HIS B 1 140 ? -5.488 -14.68 -0.457 1 97.56 140 HIS B C 1
ATOM 2870 O O . HIS B 1 140 ? -5.555 -14.469 0.756 1 97.56 140 HIS B O 1
ATOM 2876 N N . ALA B 1 141 ? -6.113 -14.008 -1.375 1 98 141 ALA B N 1
ATOM 2877 C CA . ALA B 1 141 ? -6.988 -12.922 -0.943 1 98 141 ALA B CA 1
ATOM 2878 C C . ALA B 1 141 ? -8.18 -13.461 -0.153 1 98 141 ALA B C 1
ATOM 2880 O O . ALA B 1 141 ? -8.562 -12.883 0.868 1 98 141 ALA B O 1
ATOM 2881 N N . ALA B 1 142 ? -8.719 -14.539 -0.604 1 98.56 142 ALA B N 1
ATOM 2882 C CA . ALA B 1 142 ? -9.891 -15.141 0.034 1 98.56 142 ALA B CA 1
ATOM 2883 C C . ALA B 1 142 ? -9.547 -15.656 1.43 1 98.56 142 ALA B C 1
ATOM 2885 O O . ALA B 1 142 ? -10.406 -15.695 2.312 1 98.56 142 ALA B O 1
ATOM 2886 N N . LEU B 1 143 ? -8.297 -16.031 1.658 1 98.69 143 LEU B N 1
ATOM 2887 C CA . LEU B 1 143 ? -7.863 -16.562 2.947 1 98.69 143 LEU B CA 1
ATOM 2888 C C . LEU B 1 143 ? -8.039 -15.516 4.047 1 98.69 143 LEU B C 1
ATOM 2890 O O . LEU B 1 143 ? -8.234 -15.859 5.211 1 98.69 143 LEU B O 1
ATOM 2894 N N . VAL B 1 144 ? -7.992 -14.227 3.648 1 98.69 144 VAL B N 1
ATOM 2895 C CA . VAL B 1 144 ? -7.965 -13.195 4.676 1 98.69 144 VAL B CA 1
ATOM 2896 C C . VAL B 1 144 ? -9.266 -12.391 4.633 1 98.69 144 VAL B C 1
ATOM 2898 O O . VAL B 1 144 ? -9.5 -11.531 5.484 1 98.69 144 VAL B O 1
ATOM 2901 N N . GLU B 1 145 ? -10.141 -12.68 3.75 1 97.94 145 GLU B N 1
ATOM 2902 C CA . GLU B 1 145 ? -11.297 -11.859 3.402 1 97.94 145 GLU B CA 1
ATOM 2903 C C . GLU B 1 145 ? -12.195 -11.633 4.617 1 97.94 145 GLU B C 1
ATOM 2905 O O . GLU B 1 145 ? -12.656 -10.508 4.848 1 97.94 145 GLU B O 1
ATOM 2910 N N . PRO B 1 146 ? -12.414 -12.648 5.5 1 98.25 146 PRO B N 1
ATOM 2911 C CA . PRO B 1 146 ? -13.359 -12.43 6.602 1 98.25 146 PRO B CA 1
ATOM 2912 C C . PRO B 1 146 ? -12.859 -11.391 7.602 1 98.25 146 PRO B C 1
ATOM 2914 O O . PRO B 1 146 ? -13.672 -10.727 8.258 1 98.25 146 PRO B O 1
ATOM 2917 N N . ALA B 1 147 ? -11.562 -11.227 7.695 1 98.25 147 ALA B N 1
ATOM 2918 C CA . ALA B 1 147 ? -11.031 -10.367 8.742 1 98.25 147 ALA B CA 1
ATOM 2919 C C . ALA B 1 147 ? -10.406 -9.102 8.156 1 98.25 147 ALA B C 1
ATOM 2921 O O . ALA B 1 147 ? -10.156 -8.133 8.875 1 98.25 147 ALA B O 1
ATOM 2922 N N . ALA B 1 148 ? -10.164 -9.102 6.844 1 98.06 148 ALA B N 1
ATOM 2923 C CA . ALA B 1 148 ? -9.469 -7.98 6.215 1 98.06 148 ALA B CA 1
ATOM 2924 C C . ALA B 1 148 ? -10.414 -6.805 5.988 1 98.06 148 ALA B C 1
ATOM 2926 O O . ALA B 1 148 ? -11.539 -6.988 5.52 1 98.06 148 ALA B O 1
ATOM 2927 N N . ASN B 1 149 ? -9.945 -5.629 6.41 1 96.19 149 ASN B N 1
ATOM 2928 C CA . ASN B 1 149 ? -10.641 -4.41 6.008 1 96.19 149 ASN B CA 1
ATOM 2929 C C . ASN B 1 149 ? -10.094 -3.855 4.695 1 96.19 149 ASN B C 1
ATOM 2931 O O . ASN B 1 149 ? -9.242 -4.477 4.062 1 96.19 149 ASN B O 1
ATOM 2935 N N . GLU B 1 150 ? -10.602 -2.758 4.25 1 93.06 150 GLU B N 1
ATOM 2936 C CA . GLU B 1 150 ? -10.25 -2.207 2.945 1 93.06 150 GLU B CA 1
ATOM 2937 C C . GLU B 1 150 ? -8.766 -1.85 2.881 1 93.06 150 GLU B C 1
ATOM 2939 O O . GLU B 1 150 ? -8.117 -2.033 1.846 1 93.06 150 GLU B O 1
ATOM 2944 N N . TRP B 1 151 ? -8.188 -1.366 3.92 1 95.62 151 TRP B N 1
ATOM 2945 C CA . TRP B 1 151 ? -6.789 -0.968 3.922 1 95.62 151 TRP B CA 1
ATOM 2946 C C . TRP B 1 151 ? -5.875 -2.189 3.934 1 95.62 151 TRP B C 1
ATOM 2948 O O . TRP B 1 151 ? -4.816 -2.188 3.299 1 95.62 151 TRP B O 1
ATOM 2958 N N . ASP B 1 152 ? -6.328 -3.254 4.648 1 97.5 152 ASP B N 1
ATOM 2959 C CA . ASP B 1 152 ? -5.602 -4.516 4.555 1 97.5 152 ASP B CA 1
ATOM 2960 C C . ASP B 1 152 ? -5.52 -4.992 3.105 1 97.5 152 ASP B C 1
ATOM 2962 O O . ASP B 1 152 ? -4.441 -5.352 2.625 1 97.5 152 ASP B O 1
ATOM 2966 N N . HIS B 1 153 ? -6.672 -4.914 2.51 1 95.31 153 HIS B N 1
ATOM 2967 C CA . HIS B 1 153 ? -6.758 -5.383 1.132 1 95.31 153 HIS B CA 1
ATOM 2968 C C . HIS B 1 153 ? -5.883 -4.539 0.208 1 95.31 153 HIS B C 1
ATOM 2970 O O . HIS B 1 153 ? -5.199 -5.074 -0.667 1 95.31 153 HIS B O 1
ATOM 2976 N N . ARG B 1 154 ? -5.887 -3.309 0.4 1 92 154 ARG B N 1
ATOM 2977 C CA . ARG B 1 154 ? -5.098 -2.402 -0.428 1 92 154 ARG B CA 1
ATOM 2978 C C . ARG B 1 154 ? -3.605 -2.695 -0.288 1 92 154 ARG B C 1
ATOM 2980 O O . ARG B 1 154 ? -2.893 -2.799 -1.288 1 92 154 ARG B O 1
ATOM 2987 N N . LEU B 1 155 ? -3.123 -2.807 0.88 1 95.88 155 LEU B N 1
ATOM 2988 C CA . LEU B 1 155 ? -1.704 -3.061 1.106 1 95.88 155 LEU B CA 1
ATOM 2989 C C . LEU B 1 155 ? -1.312 -4.445 0.596 1 95.88 155 LEU B C 1
ATOM 2991 O O . LEU B 1 155 ? -0.302 -4.59 -0.097 1 95.88 155 LEU B O 1
ATOM 2995 N N . LEU B 1 156 ? -2.174 -5.414 0.883 1 96.88 156 LEU B N 1
ATOM 2996 C CA . LEU B 1 156 ? -1.842 -6.781 0.49 1 96.88 156 LEU B CA 1
ATOM 2997 C C . LEU B 1 156 ? -1.903 -6.941 -1.025 1 96.88 156 LEU B C 1
ATOM 2999 O O . LEU B 1 156 ? -1.13 -7.707 -1.605 1 96.88 156 LEU B O 1
ATOM 3003 N N . THR B 1 157 ? -2.844 -6.254 -1.678 1 93.06 157 THR B N 1
ATOM 3004 C CA . THR B 1 157 ? -2.91 -6.316 -3.133 1 93.06 157 THR B CA 1
ATOM 3005 C C . THR B 1 157 ? -1.61 -5.816 -3.756 1 93.06 157 THR B C 1
ATOM 3007 O O . THR B 1 157 ? -1.112 -6.398 -4.719 1 93.06 157 THR B O 1
ATOM 3010 N N . THR B 1 158 ? -1.077 -4.793 -3.174 1 91.56 158 THR B N 1
ATOM 3011 C CA . THR B 1 158 ? 0.213 -4.281 -3.623 1 91.56 158 THR B CA 1
ATOM 3012 C C . THR B 1 158 ? 1.302 -5.336 -3.453 1 91.56 158 THR B C 1
ATOM 3014 O O . THR B 1 158 ? 2.082 -5.582 -4.375 1 91.56 158 THR B O 1
ATOM 3017 N N . LEU B 1 159 ? 1.32 -5.992 -2.373 1 95.88 159 LEU B N 1
ATOM 3018 C CA . LEU B 1 159 ? 2.357 -6.969 -2.061 1 95.88 159 LEU B CA 1
ATOM 3019 C C . LEU B 1 159 ? 2.164 -8.25 -2.871 1 95.88 159 LEU B C 1
ATOM 3021 O O . LEU B 1 159 ? 3.137 -8.859 -3.316 1 95.88 159 LEU B O 1
ATOM 3025 N N . TRP B 1 160 ? 0.884 -8.625 -3.049 1 94.56 160 TRP B N 1
ATOM 3026 C CA . TRP B 1 160 ? 0.598 -9.789 -3.877 1 94.56 160 TRP B CA 1
ATOM 3027 C C . TRP B 1 160 ? 1.075 -9.57 -5.309 1 94.56 160 TRP B C 1
ATOM 3029 O O . TRP B 1 160 ? 1.727 -10.445 -5.891 1 94.56 160 TRP B O 1
ATOM 3039 N N . THR B 1 161 ? 0.807 -8.438 -5.824 1 89.81 161 THR B N 1
ATOM 3040 C CA . THR B 1 161 ? 1.226 -8.102 -7.18 1 89.81 161 THR B CA 1
ATOM 3041 C C . THR B 1 161 ? 2.748 -8.094 -7.289 1 89.81 161 THR B C 1
ATOM 3043 O O . THR B 1 161 ? 3.309 -8.648 -8.234 1 89.81 161 THR B O 1
ATOM 3046 N N . ALA B 1 162 ? 3.375 -7.543 -6.344 1 91.25 162 ALA B N 1
ATOM 3047 C CA . ALA B 1 162 ? 4.832 -7.465 -6.344 1 91.25 162 ALA B CA 1
ATOM 3048 C C . ALA B 1 162 ? 5.457 -8.859 -6.262 1 91.25 162 ALA B C 1
ATOM 3050 O O . ALA B 1 162 ? 6.508 -9.109 -6.855 1 91.25 162 ALA B O 1
ATOM 3051 N N . SER B 1 163 ? 4.859 -9.734 -5.531 1 94 163 SER B N 1
ATOM 3052 C CA . SER B 1 163 ? 5.418 -11.062 -5.293 1 94 163 SER B CA 1
ATOM 3053 C C . SER B 1 163 ? 5.234 -11.961 -6.508 1 94 163 SER B C 1
ATOM 3055 O O . SER B 1 163 ? 5.898 -13 -6.625 1 94 163 SER B O 1
ATOM 3057 N N . GLU B 1 164 ? 4.324 -11.602 -7.352 1 89.62 164 GLU B N 1
ATOM 3058 C CA . GLU B 1 164 ? 3.977 -12.469 -8.477 1 89.62 164 GLU B CA 1
ATOM 3059 C C . GLU B 1 164 ? 5.191 -12.75 -9.359 1 89.62 164 GLU B C 1
ATOM 3061 O O . GLU B 1 164 ? 5.367 -13.867 -9.844 1 89.62 164 GLU B O 1
ATOM 3066 N N . ARG B 1 165 ? 5.973 -11.773 -9.602 1 88.44 165 ARG B N 1
ATOM 3067 C CA . ARG B 1 165 ? 7.137 -11.961 -10.469 1 88.44 165 ARG B CA 1
ATOM 3068 C C . ARG B 1 165 ? 8.086 -13.008 -9.891 1 88.44 165 ARG B C 1
ATOM 3070 O O . ARG B 1 165 ? 8.719 -13.758 -10.633 1 88.44 165 ARG B O 1
ATOM 3077 N N . TYR B 1 166 ? 8.125 -13.062 -8.609 1 91.81 166 TYR B N 1
ATOM 3078 C CA . TYR B 1 166 ? 8.992 -14.039 -7.961 1 91.81 166 TYR B CA 1
ATOM 3079 C C . TYR B 1 166 ? 8.328 -15.406 -7.891 1 91.81 166 TYR B C 1
ATOM 3081 O O . TYR B 1 166 ? 8.992 -16.438 -7.992 1 91.81 166 TYR B O 1
ATOM 3089 N N . THR B 1 167 ? 7.027 -15.375 -7.727 1 89.81 167 THR B N 1
ATOM 3090 C CA . THR B 1 167 ? 6.277 -16.625 -7.734 1 89.81 167 THR B CA 1
ATOM 3091 C C . THR B 1 167 ? 6.387 -17.312 -9.094 1 89.81 167 THR B C 1
ATOM 3093 O O . THR B 1 167 ? 6.496 -18.547 -9.164 1 89.81 167 THR B O 1
ATOM 3096 N N . HIS B 1 168 ? 6.438 -16.531 -10.109 1 85.12 168 HIS B N 1
ATOM 3097 C CA . HIS B 1 168 ? 6.559 -17.062 -11.469 1 85.12 168 HIS B CA 1
ATOM 3098 C C . HIS B 1 168 ? 7.914 -17.734 -11.68 1 85.12 168 HIS B C 1
ATOM 3100 O O . HIS B 1 168 ? 8.055 -18.609 -12.531 1 85.12 168 HIS B O 1
ATOM 3106 N N . LEU B 1 169 ? 8.914 -17.359 -10.953 1 82.5 169 LEU B N 1
ATOM 3107 C CA . LEU B 1 169 ? 10.227 -17.984 -11.039 1 82.5 169 LEU B CA 1
ATOM 3108 C C . LEU B 1 169 ? 10.18 -19.422 -10.547 1 82.5 169 LEU B C 1
ATOM 3110 O O . LEU B 1 169 ? 10.914 -20.281 -11.031 1 82.5 169 LEU B O 1
ATOM 3114 N N . VAL B 1 170 ? 9.352 -19.562 -9.617 1 82.19 170 VAL B N 1
ATOM 3115 C CA . VAL B 1 170 ? 9.305 -20.859 -8.953 1 82.19 170 VAL B CA 1
ATOM 3116 C C . VAL B 1 170 ? 8.227 -21.734 -9.609 1 82.19 170 VAL B C 1
ATOM 3118 O O . VAL B 1 170 ? 8.367 -22.953 -9.664 1 82.19 170 VAL B O 1
ATOM 3121 N N . PHE B 1 171 ? 7.207 -20.969 -9.961 1 78.19 171 PHE B N 1
ATOM 3122 C CA . PHE B 1 171 ? 6.07 -21.672 -10.547 1 78.19 171 PHE B CA 1
ATOM 3123 C C . PHE B 1 171 ? 5.695 -21.062 -11.891 1 78.19 171 PHE B C 1
ATOM 3125 O O . PHE B 1 171 ? 5.113 -19.969 -11.945 1 78.19 171 PHE B O 1
ATOM 3132 N N . ASP B 1 172 ? 6.195 -21.688 -12.891 1 72.56 172 ASP B N 1
ATOM 3133 C CA . ASP B 1 172 ? 5.797 -21.281 -14.242 1 72.56 172 ASP B CA 1
ATOM 3134 C C . ASP B 1 172 ? 4.66 -22.156 -14.758 1 72.56 172 ASP B C 1
ATOM 3136 O O . ASP B 1 172 ? 4.887 -23.312 -15.148 1 72.56 172 ASP B O 1
ATOM 3140 N N . PRO B 1 173 ? 3.521 -21.641 -14.734 1 63.38 173 PRO B N 1
ATOM 3141 C CA . PRO B 1 173 ? 2.387 -22.469 -15.133 1 63.38 173 PRO B CA 1
ATOM 3142 C C . PRO B 1 173 ? 2.434 -22.875 -16.609 1 63.38 173 PRO B C 1
ATOM 3144 O O . PRO B 1 173 ? 1.709 -23.781 -17.031 1 63.38 173 PRO B O 1
ATOM 3147 N N . THR B 1 174 ? 3.219 -22.125 -17.344 1 68.94 174 THR B N 1
ATOM 3148 C CA . THR B 1 174 ? 3.326 -22.469 -18.75 1 68.94 174 THR B CA 1
ATOM 3149 C C . THR B 1 174 ? 4.188 -23.719 -18.953 1 68.94 174 THR B C 1
ATOM 3151 O O . THR B 1 174 ? 4.117 -24.375 -19.984 1 68.94 174 THR B O 1
ATOM 3154 N N . ASN B 1 175 ? 4.961 -24.031 -17.969 1 74.38 175 ASN B N 1
ATOM 3155 C CA . ASN B 1 175 ? 5.875 -25.156 -18.094 1 74.38 175 ASN B CA 1
ATOM 3156 C C . ASN B 1 175 ? 5.895 -26 -16.828 1 74.38 175 ASN B C 1
ATOM 3158 O O . ASN B 1 175 ? 6.93 -26.562 -16.453 1 74.38 175 ASN B O 1
ATOM 3162 N N . ILE B 1 176 ? 4.781 -26.141 -16.312 1 79.81 176 ILE B N 1
ATOM 3163 C CA . ILE B 1 176 ? 4.719 -26.844 -15.039 1 79.81 176 ILE B CA 1
ATOM 3164 C C . ILE B 1 176 ? 4.352 -28.312 -15.289 1 79.81 176 ILE B C 1
ATOM 3166 O O . ILE B 1 176 ? 3.506 -28.609 -16.141 1 79.81 176 ILE B O 1
ATOM 3170 N N . SER B 1 177 ? 5.117 -29.203 -14.617 1 85.12 177 SER B N 1
ATOM 3171 C CA . SER B 1 177 ? 4.797 -30.625 -14.703 1 85.12 177 SER B CA 1
ATOM 3172 C C . SER B 1 177 ? 3.576 -30.969 -13.852 1 85.12 177 SER B C 1
ATOM 3174 O O . SER B 1 177 ? 3.186 -30.188 -12.977 1 85.12 177 SER B O 1
ATOM 3176 N N . ASP B 1 178 ? 2.967 -32.031 -14.164 1 87.44 178 ASP B N 1
ATOM 3177 C CA . ASP B 1 178 ? 1.825 -32.5 -13.383 1 87.44 178 ASP B CA 1
ATOM 3178 C C . ASP B 1 178 ? 2.213 -32.719 -11.922 1 87.44 178 ASP B C 1
ATOM 3180 O O . ASP B 1 178 ? 1.42 -32.469 -11.016 1 87.44 178 ASP B O 1
ATOM 3184 N N . VAL B 1 179 ? 3.43 -33.156 -11.773 1 89.56 179 VAL B N 1
ATOM 3185 C CA . VAL B 1 179 ? 3.912 -33.438 -10.422 1 89.56 179 VAL B CA 1
ATOM 3186 C C . VAL B 1 179 ? 4.043 -32.125 -9.648 1 89.56 179 VAL B C 1
ATOM 3188 O O . VAL B 1 179 ? 3.602 -32 -8.508 1 89.56 179 VAL B O 1
ATOM 3191 N N . GLU B 1 180 ? 4.59 -31.172 -10.289 1 87.5 180 GLU B N 1
ATOM 3192 C CA . GLU B 1 180 ? 4.754 -29.859 -9.664 1 87.5 180 GLU B CA 1
ATOM 3193 C C . GLU B 1 180 ? 3.402 -29.203 -9.375 1 87.5 180 GLU B C 1
ATOM 3195 O O . GLU B 1 180 ? 3.223 -28.578 -8.336 1 87.5 180 GLU B O 1
ATOM 3200 N N . ARG B 1 181 ? 2.535 -29.359 -10.289 1 89.5 181 ARG B N 1
ATOM 3201 C CA . ARG B 1 181 ? 1.187 -28.828 -10.133 1 89.5 181 ARG B CA 1
ATOM 3202 C C . ARG B 1 181 ? 0.497 -29.438 -8.914 1 89.5 181 ARG B C 1
ATOM 3204 O O . ARG B 1 181 ? -0.148 -28.734 -8.141 1 89.5 181 ARG B O 1
ATOM 3211 N N . GLU B 1 182 ? 0.65 -30.719 -8.797 1 91.44 182 GLU B N 1
ATOM 3212 C CA . GLU B 1 182 ? 0.047 -31.422 -7.668 1 91.44 182 GLU B CA 1
ATOM 3213 C C . GLU B 1 182 ? 0.704 -31.016 -6.352 1 91.44 182 GLU B C 1
ATOM 3215 O O . GLU B 1 182 ? 0.025 -30.859 -5.336 1 91.44 182 GLU B O 1
ATOM 3220 N N . GLU B 1 183 ? 1.964 -30.875 -6.375 1 91 183 GLU B N 1
ATOM 3221 C CA . GLU B 1 183 ? 2.676 -30.422 -5.18 1 91 183 GLU B CA 1
ATOM 3222 C C . GLU B 1 183 ? 2.201 -29.047 -4.734 1 91 183 GLU B C 1
ATOM 3224 O O . GLU B 1 183 ? 1.977 -28.812 -3.547 1 91 183 GLU B O 1
ATOM 3229 N N . ARG B 1 184 ? 2.086 -28.219 -5.672 1 91.06 184 ARG B N 1
ATOM 3230 C CA . ARG B 1 184 ? 1.604 -26.875 -5.375 1 91.06 184 ARG B CA 1
ATOM 3231 C C . ARG B 1 184 ? 0.187 -26.906 -4.809 1 91.06 184 ARG B C 1
ATOM 3233 O O . ARG B 1 184 ? -0.126 -26.203 -3.854 1 91.06 184 ARG B O 1
ATOM 3240 N N . TYR B 1 185 ? -0.587 -27.734 -5.402 1 94.5 185 TYR B N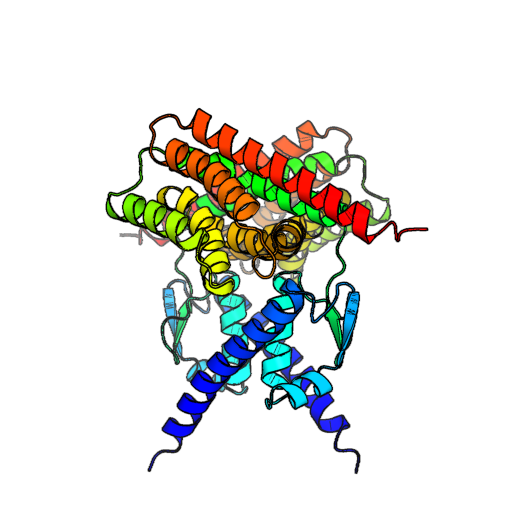 1
ATOM 3241 C CA . TYR B 1 185 ? -1.96 -27.906 -4.941 1 94.5 185 TYR B CA 1
ATOM 3242 C C . TYR B 1 185 ? -1.992 -28.391 -3.494 1 94.5 185 TYR B C 1
ATOM 3244 O O . TYR B 1 185 ? -2.734 -27.844 -2.672 1 94.5 185 TYR B O 1
ATOM 3252 N N . GLN B 1 186 ? -1.184 -29.328 -3.178 1 96.19 186 GLN B N 1
ATOM 3253 C CA . GLN B 1 186 ? -1.177 -29.906 -1.838 1 96.19 186 GLN B CA 1
ATOM 3254 C C . GLN B 1 186 ? -0.715 -28.891 -0.801 1 96.19 186 GLN B C 1
ATOM 3256 O O . GLN B 1 186 ? -1.223 -28.875 0.323 1 96.19 186 GLN B O 1
ATOM 3261 N N . LEU B 1 187 ? 0.242 -28.109 -1.146 1 94.88 187 LEU B N 1
ATOM 3262 C CA . LEU B 1 187 ? 0.715 -27.062 -0.254 1 94.88 187 LEU B CA 1
ATOM 3263 C C . LEU B 1 187 ? -0.409 -26.078 0.079 1 94.88 187 LEU B C 1
ATOM 3265 O O . LEU B 1 187 ? -0.545 -25.656 1.228 1 94.88 187 LEU B O 1
ATOM 3269 N N . HIS B 1 188 ? -1.229 -25.766 -0.882 1 97.31 188 HIS B N 1
ATOM 3270 C CA . HIS B 1 188 ? -2.318 -24.828 -0.655 1 97.31 188 HIS B CA 1
ATOM 3271 C C . HIS B 1 188 ? -3.52 -25.516 -0.015 1 97.31 188 HIS B C 1
ATOM 3273 O O . HIS B 1 188 ? -4.309 -24.875 0.685 1 97.31 188 HIS B O 1
ATOM 3279 N N . ARG B 1 189 ? -3.643 -26.828 -0.273 1 98.25 189 ARG B N 1
ATOM 3280 C CA . ARG B 1 189 ? -4.699 -27.578 0.398 1 98.25 189 ARG B CA 1
ATOM 3281 C C . ARG B 1 189 ? -4.523 -27.531 1.913 1 98.25 189 ARG B C 1
ATOM 3283 O O . ARG B 1 189 ? -5.504 -27.453 2.654 1 98.25 189 ARG B O 1
ATOM 3290 N N . VAL B 1 190 ? -3.318 -27.578 2.377 1 98.38 190 VAL B N 1
ATOM 3291 C CA . VAL B 1 190 ? -3.006 -27.453 3.797 1 98.38 190 VAL B CA 1
ATOM 3292 C C . VAL B 1 190 ? -3.516 -26.125 4.32 1 98.38 190 VAL B C 1
ATOM 3294 O O . VAL B 1 190 ? -4.082 -26.047 5.414 1 98.38 190 VAL B O 1
ATOM 3297 N N . LEU B 1 191 ? -3.391 -25.047 3.539 1 98.69 191 LEU B N 1
ATOM 3298 C CA . LEU B 1 191 ? -3.869 -23.734 3.924 1 98.69 191 LEU B CA 1
ATOM 3299 C C . LEU B 1 191 ? -5.395 -23.703 3.973 1 98.69 191 LEU B C 1
ATOM 3301 O O . LEU B 1 191 ? -5.977 -23.109 4.883 1 98.69 191 LEU B O 1
ATOM 3305 N N . LEU B 1 192 ? -5.965 -24.344 2.953 1 98.81 192 LEU B N 1
ATOM 3306 C CA . LEU B 1 192 ? -7.422 -24.422 2.936 1 98.81 192 LEU B CA 1
ATOM 3307 C C . LEU B 1 192 ? -7.945 -25.094 4.195 1 98.81 192 LEU B C 1
ATOM 3309 O O . LEU B 1 192 ? -8.875 -24.609 4.832 1 98.81 192 LEU B O 1
ATOM 3313 N N . GLU B 1 193 ? -7.336 -26.203 4.562 1 98.56 193 GLU B N 1
ATOM 3314 C CA . GLU B 1 193 ? -7.758 -26.953 5.734 1 98.56 193 GLU B CA 1
ATOM 3315 C C . GLU B 1 193 ? -7.574 -26.141 7.012 1 98.56 193 GLU B C 1
ATOM 3317 O O . GLU B 1 193 ? -8.43 -26.172 7.902 1 98.56 193 GLU B O 1
ATOM 3322 N N . ALA B 1 194 ? -6.488 -25.453 7.074 1 98.75 194 ALA B N 1
ATOM 3323 C CA . ALA B 1 194 ? -6.242 -24.609 8.234 1 98.75 194 ALA B CA 1
ATOM 3324 C C . ALA B 1 194 ? -7.258 -23.469 8.305 1 98.75 194 ALA B C 1
ATOM 3326 O O . ALA B 1 194 ? -7.762 -23.141 9.375 1 98.75 194 ALA B O 1
ATOM 3327 N N . ALA B 1 195 ? -7.574 -22.891 7.148 1 98.75 195 ALA B N 1
ATOM 3328 C CA . ALA B 1 195 ? -8.492 -21.766 7.078 1 98.75 195 ALA B CA 1
ATOM 3329 C C . ALA B 1 195 ? -9.898 -22.172 7.508 1 98.75 195 ALA B C 1
ATOM 3331 O O . ALA B 1 195 ? -10.586 -21.422 8.203 1 98.75 195 ALA B O 1
ATOM 3332 N N . LEU B 1 196 ? -10.312 -23.375 7.145 1 98.38 196 LEU B N 1
ATOM 3333 C CA . LEU B 1 196 ? -11.688 -23.797 7.379 1 98.38 196 LEU B CA 1
ATOM 3334 C C . LEU B 1 196 ? -11.789 -24.625 8.656 1 98.38 196 LEU B C 1
ATOM 3336 O O . LEU B 1 196 ? -12.867 -25.109 9.008 1 98.38 196 LEU B O 1
ATOM 3340 N N . GLY B 1 197 ? -10.68 -24.734 9.305 1 97.69 197 GLY B N 1
ATOM 3341 C CA . GLY B 1 197 ? -10.68 -25.359 10.617 1 97.69 197 GLY B CA 1
ATOM 3342 C C . GLY B 1 197 ? -11.062 -24.406 11.727 1 97.69 197 GLY B C 1
ATOM 3343 O O . GLY B 1 197 ? -11.852 -23.484 11.516 1 97.69 197 GLY B O 1
ATOM 3344 N N . ASP B 1 198 ? -10.547 -24.672 12.945 1 97.38 198 ASP B N 1
ATOM 3345 C CA . ASP B 1 198 ? -10.93 -23.859 14.086 1 97.38 198 ASP B CA 1
ATOM 3346 C C . ASP B 1 198 ? -9.703 -23.422 14.883 1 97.38 198 ASP B C 1
ATOM 3348 O O . ASP B 1 198 ? -9.836 -22.875 15.984 1 97.38 198 ASP B O 1
ATOM 3352 N N . ASP B 1 199 ? -8.617 -23.609 14.297 1 98.5 199 ASP B N 1
ATOM 3353 C CA . ASP B 1 199 ? -7.367 -23.312 14.992 1 98.5 199 ASP B CA 1
ATOM 3354 C C . ASP B 1 199 ? -6.641 -22.141 14.328 1 98.5 199 ASP B C 1
ATOM 3356 O O . ASP B 1 199 ? -5.852 -22.344 13.406 1 98.5 199 ASP B O 1
ATOM 3360 N N . ALA B 1 200 ? -6.863 -21.031 14.891 1 98.69 200 ALA B N 1
ATOM 3361 C CA . ALA B 1 200 ? -6.285 -19.797 14.344 1 98.69 200 ALA B CA 1
ATOM 3362 C C . ALA B 1 200 ? -4.762 -19.875 14.352 1 98.69 200 ALA B C 1
ATOM 3364 O O . ALA B 1 200 ? -4.109 -19.406 13.406 1 98.69 200 ALA B O 1
ATOM 3365 N N . GLU B 1 201 ? -4.203 -20.359 15.367 1 98.69 201 GLU B N 1
ATOM 3366 C CA . GLU B 1 201 ? -2.75 -20.438 15.469 1 98.69 201 GLU B CA 1
ATOM 3367 C C . GLU B 1 201 ? -2.176 -21.391 14.414 1 98.69 201 GLU B C 1
ATOM 3369 O O . GLU B 1 201 ? -1.101 -21.125 13.867 1 98.69 201 GLU B O 1
ATOM 3374 N N . ARG B 1 202 ? -2.896 -22.453 14.211 1 98.69 202 ARG B N 1
ATOM 3375 C CA . ARG B 1 202 ? -2.475 -23.344 13.133 1 98.69 202 ARG B CA 1
ATOM 3376 C C . ARG B 1 202 ? -2.455 -22.609 11.797 1 98.69 202 ARG B C 1
ATOM 3378 O O . ARG B 1 202 ? -1.498 -22.734 11.023 1 98.69 202 ARG B O 1
ATOM 3385 N N . MET B 1 203 ? -3.494 -21.812 11.508 1 98.81 203 MET B N 1
ATOM 3386 C CA . MET B 1 203 ? -3.564 -21.078 10.258 1 98.81 203 MET B CA 1
ATOM 3387 C C . MET B 1 203 ? -2.404 -20.094 10.141 1 98.81 203 MET B C 1
ATOM 3389 O O . MET B 1 203 ? -1.769 -19.984 9.094 1 98.81 203 MET B O 1
ATOM 3393 N N . ARG B 1 204 ? -2.133 -19.391 11.227 1 98.81 204 ARG B N 1
ATOM 3394 C CA . ARG B 1 204 ? -1.025 -18.438 11.25 1 98.81 204 ARG B CA 1
ATOM 3395 C C . ARG B 1 204 ? 0.292 -19.125 10.906 1 98.81 204 ARG B C 1
ATOM 3397 O O . ARG B 1 204 ? 1.042 -18.656 10.047 1 98.81 204 ARG B O 1
ATOM 3404 N N . ASN B 1 205 ? 0.538 -20.234 11.508 1 98.69 205 ASN B N 1
ATOM 3405 C CA . ASN B 1 205 ? 1.8 -20.938 11.336 1 98.69 205 ASN B CA 1
ATOM 3406 C C . ASN B 1 205 ? 1.91 -21.562 9.945 1 98.69 205 ASN B C 1
ATOM 3408 O O . ASN B 1 205 ? 2.973 -21.516 9.328 1 98.69 205 ASN B O 1
ATOM 3412 N N . GLU B 1 206 ? 0.829 -22.156 9.477 1 98.69 206 GLU B N 1
ATOM 3413 C CA . GLU B 1 206 ? 0.851 -22.781 8.156 1 98.69 206 GLU B CA 1
ATOM 3414 C C . GLU B 1 206 ? 1.127 -21.75 7.066 1 98.69 206 GLU B C 1
ATOM 3416 O O . GLU B 1 206 ? 1.896 -22.016 6.137 1 98.69 206 GLU B O 1
ATOM 3421 N N . LEU B 1 207 ? 0.511 -20.594 7.195 1 98.69 207 LEU B N 1
ATOM 3422 C CA . LEU B 1 207 ? 0.734 -19.562 6.184 1 98.69 207 LEU B CA 1
ATOM 3423 C C . LEU B 1 207 ? 2.141 -18.984 6.297 1 98.69 207 LEU B C 1
ATOM 3425 O O . LEU B 1 207 ? 2.795 -18.734 5.285 1 98.69 207 LEU B O 1
ATOM 3429 N N . ALA B 1 208 ? 2.6 -18.812 7.512 1 98.56 208 ALA B N 1
ATOM 3430 C CA . ALA B 1 208 ? 3.973 -18.359 7.715 1 98.56 208 ALA B CA 1
ATOM 3431 C C . ALA B 1 208 ? 4.969 -19.344 7.109 1 98.56 208 ALA B C 1
ATOM 3433 O O . ALA B 1 208 ? 5.914 -18.938 6.426 1 98.56 208 ALA B O 1
ATOM 3434 N N . ASP B 1 209 ? 4.746 -20.609 7.328 1 98.06 209 ASP B N 1
ATOM 3435 C CA . ASP B 1 209 ? 5.605 -21.656 6.773 1 98.06 209 ASP B CA 1
ATOM 3436 C C . ASP B 1 209 ? 5.543 -21.656 5.246 1 98.06 209 ASP B C 1
ATOM 3438 O O . ASP B 1 209 ? 6.562 -21.844 4.578 1 98.06 209 ASP B O 1
ATOM 3442 N N . HIS B 1 210 ? 4.383 -21.5 4.742 1 97.38 210 HIS B N 1
ATOM 3443 C CA . HIS B 1 210 ? 4.195 -21.422 3.297 1 97.38 210 HIS B CA 1
ATOM 3444 C C . HIS B 1 210 ? 5.02 -20.297 2.691 1 97.38 210 HIS B C 1
ATOM 3446 O O . HIS B 1 210 ? 5.664 -20.469 1.656 1 97.38 210 HIS B O 1
ATOM 3452 N N . PHE B 1 211 ? 5.02 -19.156 3.369 1 97.31 211 PHE B N 1
ATOM 3453 C CA . PHE B 1 211 ? 5.805 -18.016 2.891 1 97.31 211 PHE B CA 1
ATOM 3454 C C . PHE B 1 211 ? 7.297 -18.312 3.004 1 97.31 211 PHE B C 1
ATOM 3456 O O . PHE B 1 211 ? 8.078 -17.938 2.123 1 97.31 211 PHE B O 1
ATOM 3463 N N . GLY B 1 212 ? 7.66 -18.922 4.125 1 96.94 212 GLY B N 1
ATOM 3464 C CA . GLY B 1 212 ? 9.047 -19.328 4.258 1 96.94 212 GLY B CA 1
ATOM 3465 C C . GLY B 1 212 ? 9.516 -20.25 3.141 1 96.94 212 GLY B C 1
ATOM 3466 O O . GLY B 1 212 ? 10.586 -20.047 2.572 1 96.94 212 GLY B O 1
ATOM 3467 N N . TYR B 1 213 ? 8.711 -21.219 2.82 1 94.88 213 TYR B N 1
ATOM 3468 C CA . TYR B 1 213 ? 9 -22.156 1.745 1 94.88 213 TYR B CA 1
ATOM 3469 C C . TYR B 1 213 ? 9.094 -21.453 0.402 1 94.88 213 TYR B C 1
ATOM 3471 O O . TYR B 1 213 ? 10.047 -21.656 -0.351 1 94.88 213 TYR B O 1
ATOM 3479 N N . SER B 1 214 ? 8.125 -20.641 0.11 1 94.06 214 SER B N 1
ATOM 3480 C CA . SER B 1 214 ? 8.086 -19.906 -1.149 1 94.06 214 SER B CA 1
ATOM 3481 C C . SER B 1 214 ? 9.305 -19 -1.295 1 94.06 214 SER B C 1
ATOM 3483 O O . SER B 1 214 ? 9.898 -18.922 -2.371 1 94.06 214 SER B O 1
ATOM 3485 N N . THR B 1 215 ? 9.633 -18.344 -0.196 1 96.56 215 THR B N 1
ATOM 3486 C CA . THR B 1 215 ? 10.781 -17.438 -0.212 1 96.56 215 THR B CA 1
ATOM 3487 C C . THR B 1 215 ? 12.07 -18.219 -0.499 1 96.56 215 THR B C 1
ATOM 3489 O O . THR B 1 215 ? 12.867 -17.812 -1.344 1 96.56 215 THR B O 1
ATOM 3492 N N . LYS B 1 216 ? 12.25 -19.297 0.137 1 96.06 216 LYS B N 1
ATOM 3493 C CA . LYS B 1 216 ? 13.43 -20.125 -0.049 1 96.06 216 LYS B CA 1
ATOM 3494 C C . LYS B 1 216 ? 13.547 -20.609 -1.492 1 96.06 216 LYS B C 1
ATOM 3496 O O . LYS B 1 216 ? 14.625 -20.547 -2.09 1 96.06 216 LYS B O 1
ATOM 3501 N N . ARG B 1 217 ? 12.492 -21.078 -2.047 1 93.81 217 ARG B N 1
ATOM 3502 C CA . ARG B 1 217 ? 12.492 -21.578 -3.416 1 93.81 217 ARG B CA 1
ATOM 3503 C C . ARG B 1 217 ? 12.789 -20.453 -4.406 1 93.81 217 ARG B C 1
ATOM 3505 O O . ARG B 1 217 ? 13.547 -20.641 -5.363 1 93.81 217 ARG B O 1
ATOM 3512 N N . ALA B 1 218 ? 12.18 -19.344 -4.188 1 94.5 218 ALA B N 1
ATOM 3513 C CA . ALA B 1 218 ? 12.406 -18.203 -5.078 1 94.5 218 ALA B CA 1
ATOM 3514 C C . ALA B 1 218 ? 13.859 -17.734 -5.012 1 94.5 218 ALA B C 1
ATOM 3516 O O . ALA B 1 218 ? 14.453 -17.406 -6.035 1 94.5 218 ALA B O 1
ATOM 3517 N N . LEU B 1 219 ? 14.398 -17.719 -3.795 1 95.69 219 LEU B N 1
ATOM 3518 C CA . LEU B 1 219 ? 15.789 -17.312 -3.633 1 95.69 219 LEU B CA 1
ATOM 3519 C C . LEU B 1 219 ? 16.719 -18.281 -4.371 1 95.69 219 LEU B C 1
ATOM 3521 O O . LEU B 1 219 ? 17.688 -17.844 -5.004 1 95.69 219 LEU B O 1
ATOM 3525 N N . ALA B 1 220 ? 16.438 -19.531 -4.316 1 93.94 220 ALA B N 1
ATOM 3526 C CA . ALA B 1 220 ? 17.219 -20.547 -5.02 1 93.94 220 ALA B CA 1
ATOM 3527 C C . ALA B 1 220 ? 17.156 -20.328 -6.531 1 93.94 220 ALA B C 1
ATOM 3529 O O . ALA B 1 220 ? 18.172 -20.453 -7.227 1 93.94 220 ALA B O 1
ATOM 3530 N N . SER B 1 221 ? 15.977 -20.062 -7 1 90.12 221 SER B N 1
ATOM 3531 C CA . SER B 1 221 ? 15.805 -19.812 -8.43 1 90.12 221 SER B CA 1
ATOM 3532 C C . SER B 1 221 ? 16.562 -18.562 -8.875 1 90.12 221 SER B C 1
ATOM 3534 O O . SER B 1 221 ? 17.141 -18.547 -9.953 1 90.12 221 SER B O 1
ATOM 3536 N N . LEU B 1 222 ? 16.531 -17.531 -8.086 1 90.94 222 LEU B N 1
ATOM 3537 C CA . LEU B 1 222 ? 17.234 -16.297 -8.391 1 90.94 222 LEU B CA 1
ATOM 3538 C C . LEU B 1 222 ? 18.734 -16.531 -8.453 1 90.94 222 LEU B C 1
ATOM 3540 O O . LEU B 1 222 ? 19.422 -15.969 -9.32 1 90.94 222 LEU B O 1
ATOM 3544 N N . GLU B 1 223 ? 19.219 -17.281 -7.551 1 89.56 223 GLU B N 1
ATOM 3545 C CA . GLU B 1 223 ? 20.641 -17.594 -7.535 1 89.56 223 GLU B CA 1
ATOM 3546 C C . GLU B 1 223 ? 21.047 -18.359 -8.797 1 89.56 223 GLU B C 1
ATOM 3548 O O . GLU B 1 223 ? 22.125 -18.125 -9.344 1 89.56 223 GLU B O 1
ATOM 3553 N N . ALA B 1 224 ? 20.203 -19.203 -9.234 1 84.5 224 ALA B N 1
ATOM 3554 C CA . ALA B 1 224 ? 20.484 -19.969 -10.438 1 84.5 224 ALA B CA 1
ATOM 3555 C C . ALA B 1 224 ? 20.531 -19.078 -11.672 1 84.5 224 ALA B C 1
ATOM 3557 O O . ALA B 1 224 ? 21.281 -19.344 -12.617 1 84.5 224 ALA B O 1
ATOM 3558 N N . LEU B 1 225 ? 19.734 -18.031 -11.688 1 79.38 225 LEU B N 1
ATOM 3559 C CA . LEU B 1 225 ? 19.703 -17.094 -12.805 1 79.38 225 LEU B CA 1
ATOM 3560 C C . LEU B 1 225 ? 20.938 -16.203 -12.805 1 79.38 225 LEU B C 1
ATOM 3562 O O . LEU B 1 225 ? 21.391 -15.766 -13.867 1 79.38 225 LEU B O 1
ATOM 3566 N N . GLN B 1 226 ? 21.391 -15.781 -11.641 1 75.25 226 GLN B N 1
ATOM 3567 C CA . GLN B 1 226 ? 22.516 -14.867 -11.531 1 75.25 226 GLN B CA 1
ATOM 3568 C C . GLN B 1 226 ? 23.844 -15.602 -11.727 1 75.25 226 GLN B C 1
ATOM 3570 O O . GLN B 1 226 ? 24.859 -14.984 -12.023 1 75.25 226 GLN B O 1
ATOM 3575 N N . SER B 1 227 ? 24.031 -16.891 -11.445 1 66.5 227 SER B N 1
ATOM 3576 C CA . SER B 1 227 ? 25.234 -17.688 -11.664 1 66.5 227 SER B CA 1
ATOM 3577 C C . SER B 1 227 ? 25.203 -18.375 -13.023 1 66.5 227 SER B C 1
ATOM 3579 O O . SER B 1 227 ? 24.812 -19.547 -13.125 1 66.5 227 SER B O 1
ATOM 3581 N N . PRO B 1 228 ? 25.297 -17.594 -14.086 1 54.28 228 PRO B N 1
ATOM 3582 C CA . PRO B 1 228 ? 25.312 -18.359 -15.336 1 54.28 228 PRO B CA 1
ATOM 3583 C C . PRO B 1 228 ? 26.312 -19.516 -15.312 1 54.28 228 PRO B C 1
ATOM 3585 O O . PRO B 1 228 ? 27.297 -19.469 -14.555 1 54.28 228 PRO B O 1
ATOM 3588 N N . ALA B 1 229 ? 25.844 -20.844 -15.734 1 49.47 229 ALA B N 1
ATOM 3589 C CA . ALA B 1 229 ? 26.734 -21.984 -15.922 1 49.47 229 ALA B CA 1
ATOM 3590 C C . ALA B 1 229 ? 28.094 -21.531 -16.484 1 49.47 229 ALA B C 1
ATOM 3592 O O . ALA B 1 229 ? 28.141 -20.719 -17.406 1 49.47 229 ALA B O 1
ATOM 3593 N N . SER B 1 230 ? 29.141 -21.438 -15.633 1 36.53 230 SER B N 1
ATOM 3594 C CA . SER B 1 230 ? 30.422 -21.578 -16.328 1 36.53 230 SER B CA 1
ATOM 3595 C C . SER B 1 230 ? 30.359 -22.688 -17.375 1 36.53 230 SER B C 1
ATOM 3597 O O . SER B 1 230 ? 29.719 -23.719 -17.156 1 36.53 230 SER B O 1
#